Protein 4Q6U (pdb70)

Secondary structure (DSSP, 8-state):
-PPPP--TT-EEEE-SSSS-EEEEETTEEEEEEEHHHHTTT-TTHHHHHHHHHHHHHH-S-EEEEEGGGTEEEEEEEE------EEEEEEE-TT----PPPPP---EEETTTTEEE--HHHHHHTT--TTTS-SSSB-GGGTSPSS---TTHHHHH---S--SS-EEEEEEEEE-TTS-EEEEEEEEEEEEE--TTSSPEEEEE--EEPPP----HHHHHHHHT--TT-EEEEEETTTTEEEEESSPPPSSS-TT--TT--EEEEEEEE-SSSSEEEEEEEEEEEEEETTEEEEEEEEEPPPHHHHHHTT---/--SPEEEE-SSSS-EEEEETTEEEEEEEHHHHTTT-TTHHHHHHHHHHHHHH-S-EEEEEGGGTEEEEEEEE------EEEEEEEETTPPPPPPP-----EEETTTTEEE--HHHHHHTT--TTS---SSB-GGGTSPSS---TTHHHHH---S--TT-EEEEEEEEE-TTS-EEEEEEEEEEEEE--TTSPPEEEEE--EEPPP-----HHHHHHHHT--TT-EEEEE-TTT--EEEESSSPPSSS-TTGGGTSS-SS-GGGTTT---EEEEEEEE-SSSSEEEEEEEEEEEEEETTEEEEEEEEEPPPHHHHHHHT--

Solvent-accessible surface area: 30740 Å² total

Radius of gyration: 30.65 Å; Cα contacts (8 Å, |Δi|>4): 1422; chains: 2; bounding box: 93×42×86 Å

Sequence (633 aa):
HHHHHHTHDWLLVETLGDEPAVVARGRELKKLVPITTFLRRSPYLAAVRTAIAETLQTGQSSLTSSITPKHDRVIRTEPVIITDGRHGVQVVWSGPTDAEPPDRPIPGPLKWDLTRGVATDTPESLTNSGKKNPEVEITYGRAFAEDLPARELNPNETQVLAAVKAKPGKTLCSIIWDLTTDWQGTPIRIGFVARSALEPGPNGRDHLVARANWRAETKVDDLAQQRILIGLAQAGVHRALVDLKTWTLLKWLDQPCSFYDWRRSAADSASHVLRLPGHDVDWVPVHVTVNRIELEPDTFAGLVALRLPTDEELADAGLPKTHDWLLVETLGDEPAVVARGRELKKLVPITTFLRRSPYLAAVRTAIAETLQTGQSLTSITPKHDRVIRTEPVITDGRHGVQVWSGPTDAEPPDRPIPGPLKWDLTRGVATDTPESLTNSGKNPEVEITYGRAFAEDLPARELNPNETQVLAAVKAKPGKTLCSIWDLTDWQGTPIRIGFVARSALEPGPNGRDHLVARANWRAETKAVDDLAQRILIGLAQAGVHRALVDLKTWTLLKWLDQPCSFYDWRRSAADGPRLHPDDQHVIGSASHVLRLPGHDVDWVPVHVTVNRIELEPDTFAGLVALRLPTDEELADAGLP

Foldseek 3Di:
DFDDFACQLKFKWWPPDPATFTQDSNQRGDDRHGLCRVCPPPPCSVVVRVVQVVCQVVVAWDWDQDVVVQKIKTKHDDAVVGHTTIIIGMGGPPDDRDDHFQWWKKKAFLQQQWIATDVRLCVLQQEDSVPDDRTLFHQQVVDAAQDDFPCVLVVVLSQVADFFDKDWDKGWHAHPVGHIWIKIKMKGWHWDDDDPGGTIIMIMMITTHDDDDDDPPSVVVVVPDDPQKWKFKARPVQRGTNHTSHDDDQQADNRATPVRCPWAWDWGQHDVDGTDTWIWHWDWDDSDVVRIIIMIIIGHDDPVRCVVNVHDD/DLFKWKWWDPDPAIFTQDGRQDGDDRHGLCRVCVVPPCSVVQSVLQVVCQVPVDWDWAADVVVQKIKTWDDDAVVGHTTIIIGMDHNPDDGDDHFQWWKKKAFLQLQWIATDLRLCVLLQEDSVPDDRTRFHLQVSDDAQDDWPCVLVVVLSQDFDFDDKDWDKGWHAHPVGHIWIKIKIKGWDWAQDDPRDTIIMIMMITTHDDDDDDDPPSVVVVVPDDPQKWKFKARLVQRRTNHTNHDDDLQACNRNVNRDDDQFDPVCVVVSVKDWAWTWGQHDVDGTGTKIKIWDWDDSDVVRIIIIIMIGHDDPVRCVVNVHD

Structure (mmCIF, N/CA/C/O backbone):
data_4Q6U
#
_entry.id   4Q6U
#
_cell.length_a   131.620
_cell.length_b   73.020
_cell.length_c   82.470
_cell.angle_alpha   90.00
_cell.angle_beta   90.00
_cell.angle_gamma   90.00
#
_symmetry.space_group_name_H-M   'P 21 21 2'
#
loop_
_entity.id
_entity.type
_entity.pdbx_description
1 polymer 'Uncharacterized protein'
2 non-polymer 'PENTAETHYLENE GLYCOL'
3 water water
#
loop_
_atom_site.group_PDB
_atom_site.id
_atom_site.type_symbol
_atom_site.label_atom_id
_atom_site.label_alt_id
_atom_site.label_comp_id
_atom_site.label_asym_id
_atom_site.label_entity_id
_atom_site.label_seq_id
_atom_site.pdbx_PDB_ins_code
_atom_site.Cartn_x
_atom_site.Cartn_y
_atom_site.Cartn_z
_atom_site.occupancy
_atom_site.B_iso_or_equiv
_atom_site.auth_seq_id
_atom_site.auth_comp_id
_atom_site.auth_asym_id
_atom_site.auth_atom_id
_atom_site.pdbx_PDB_model_num
ATOM 1 N N . HIS A 1 3 ? 27.365 0.144 16.242 1.00 91.25 -5 HIS A N 1
ATOM 2 C CA . HIS A 1 3 ? 27.687 1.328 17.029 1.00 83.57 -5 HIS A CA 1
ATOM 3 C C . HIS A 1 3 ? 29.025 1.207 17.742 1.00 80.62 -5 HIS A C 1
ATOM 4 O O . HIS A 1 3 ? 29.079 0.963 18.949 1.00 90.75 -5 HIS A O 1
ATOM 6 N N . HIS A 1 4 ? 30.108 1.344 16.988 1.00 65.51 -4 HIS A N 1
ATOM 7 C CA . HIS A 1 4 ? 31.321 1.867 17.580 1.00 52.87 -4 HIS A CA 1
ATOM 8 C C . HIS A 1 4 ? 31.182 3.372 17.416 1.00 49.30 -4 HIS A C 1
ATOM 9 O O . HIS A 1 4 ? 31.046 3.872 16.298 1.00 47.18 -4 HIS A O 1
ATOM 11 N N . HIS A 1 5 ? 31.162 4.091 18.529 1.00 44.66 -3 HIS A N 1
ATOM 12 C CA . HIS A 1 5 ? 31.108 5.545 18.478 1.00 38.15 -3 HIS A CA 1
ATOM 13 C C . HIS A 1 5 ? 32.435 6.083 17.958 1.00 36.40 -3 HIS A C 1
ATOM 14 O O . HIS A 1 5 ? 33.412 5.345 17.896 1.00 35.37 -3 HIS A O 1
ATOM 21 N N . HIS A 1 6 ? 32.465 7.358 17.572 1.00 34.00 -2 HIS A N 1
ATOM 22 C CA . HIS A 1 6 ? 33.669 7.943 16.974 1.00 27.77 -2 HIS A CA 1
ATOM 23 C C . HIS A 1 6 ? 34.740 8.196 18.024 1.00 31.31 -2 HIS A C 1
ATOM 24 O O . HIS A 1 6 ? 34.461 8.742 19.096 1.00 31.33 -2 HIS A O 1
ATOM 31 N N . HIS A 1 7 ? 35.967 7.796 17.712 1.00 27.52 -1 HIS A N 1
ATOM 32 C CA . HIS A 1 7 ? 37.096 8.138 18.571 1.00 30.93 -1 HIS A CA 1
ATOM 33 C C . HIS A 1 7 ? 37.286 9.652 18.585 1.00 32.18 -1 HIS A C 1
ATOM 34 O O . HIS A 1 7 ? 36.943 10.338 17.625 1.00 28.22 -1 HIS A O 1
ATOM 41 N N . HIS A 1 8 ? 37.820 10.176 19.679 1.00 26.03 0 HIS A N 1
ATOM 42 C CA . HIS A 1 8 ? 38.088 11.603 19.788 1.00 27.33 0 HIS A CA 1
ATOM 43 C C . HIS A 1 8 ? 39.442 11.950 19.177 1.00 25.79 0 HIS A C 1
ATOM 44 O O . HIS A 1 8 ? 40.208 11.057 18.824 1.00 25.95 0 HIS A O 1
ATOM 64 N N . THR A 1 10 ? 41.767 13.041 20.706 1.00 27.29 2 THR A N 1
ATOM 65 C CA . THR A 1 10 ? 42.687 12.782 21.819 1.00 25.55 2 THR A CA 1
ATOM 66 C C . THR A 1 10 ? 42.993 11.290 21.938 1.00 25.05 2 THR A C 1
ATOM 67 O O . THR A 1 10 ? 43.675 10.859 22.873 1.00 26.47 2 THR A O 1
ATOM 71 N N . HIS A 1 11 ? 42.442 10.495 21.020 1.00 20.15 3 HIS A N 1
ATOM 72 C CA . HIS A 1 11 ? 42.417 9.043 21.202 1.00 23.06 3 HIS A CA 1
ATOM 73 C C . HIS A 1 11 ? 43.794 8.413 21.386 1.00 25.71 3 HIS A C 1
ATOM 74 O O . HIS A 1 11 ? 43.923 7.388 22.049 1.00 20.60 3 HIS A O 1
ATOM 81 N N . ASP A 1 12 ? 44.831 9.019 20.827 1.00 20.49 4 ASP A N 1
ATOM 82 C CA . ASP A 1 12 ? 46.144 8.408 20.940 1.00 25.30 4 ASP A CA 1
ATOM 83 C C . ASP A 1 12 ? 46.875 8.840 22.207 1.00 22.73 4 ASP A C 1
ATOM 84 O O . ASP A 1 12 ? 48.003 8.402 22.414 1.00 23.02 4 ASP A O 1
ATOM 89 N N . TRP A 1 13 ? 46.197 9.653 23.034 1.00 17.99 5 TRP A N 1
ATOM 90 C CA . TRP A 1 13 ? 46.761 10.397 24.179 1.00 21.58 5 TRP A CA 1
ATOM 91 C C . TRP A 1 13 ? 47.458 11.653 23.708 1.00 23.18 5 TRP A C 1
ATOM 92 O O . TRP A 1 13 ? 48.378 11.593 22.887 1.00 21.97 5 TRP A O 1
ATOM 103 N N . LEU A 1 14 ? 47.047 12.803 24.229 1.00 18.19 6 LEU A N 1
ATOM 104 C CA . LEU A 1 14 ? 47.773 14.027 23.934 1.00 14.56 6 LEU A CA 1
ATOM 105 C C . LEU A 1 14 ? 48.661 14.358 25.110 1.00 19.33 6 LEU A C 1
ATOM 106 O O . LEU A 1 14 ? 48.179 14.417 26.241 1.00 17.95 6 LEU A O 1
ATOM 111 N N . LEU A 1 15 ? 49.944 14.575 24.841 1.00 14.97 7 LEU A N 1
ATOM 112 C CA . LEU A 1 15 ? 50.843 15.109 25.872 1.00 16.71 7 LEU A CA 1
ATOM 113 C C . LEU A 1 15 ? 50.785 16.636 25.800 1.00 19.02 7 LEU A C 1
ATOM 114 O O . LEU A 1 15 ? 51.063 17.238 24.770 1.00 19.47 7 LEU A O 1
ATOM 119 N N . VAL A 1 16 ? 50.373 17.259 26.893 1.00 17.33 8 VAL A N 1
ATOM 120 C CA . VAL A 1 16 ? 50.175 18.690 26.902 1.00 16.37 8 VAL A CA 1
ATOM 121 C C . VAL A 1 16 ? 51.184 19.327 27.855 1.00 20.13 8 VAL A C 1
ATOM 122 O O . VAL A 1 16 ? 51.220 18.975 29.030 1.00 20.67 8 VAL A O 1
ATOM 126 N N . GLU A 1 17 ? 52.004 20.238 27.338 1.00 17.46 9 GLU A N 1
ATOM 127 C CA . GLU A 1 17 ? 53.007 20.949 28.146 1.00 16.62 9 GLU A CA 1
ATOM 128 C C . GLU A 1 17 ? 52.300 22.107 28.827 1.00 23.43 9 GLU A C 1
ATOM 129 O O . GLU A 1 17 ? 51.602 22.897 28.173 1.00 24.81 9 GLU A O 1
ATOM 135 N N . THR A 1 18 ? 52.443 22.205 30.146 1.00 19.78 10 THR A N 1
ATOM 136 C CA . THR A 1 18 ? 51.613 23.151 30.881 1.00 21.19 10 THR A CA 1
ATOM 137 C C . THR A 1 18 ? 52.376 24.289 31.540 1.00 26.78 10 THR A C 1
ATOM 138 O O . THR A 1 18 ? 51.867 24.937 32.442 1.00 26.96 10 THR A O 1
ATOM 142 N N . LEU A 1 19 ? 53.577 24.573 31.054 1.00 26.61 11 LEU A N 1
ATOM 143 C CA . LEU A 1 19 ? 54.418 25.601 31.669 1.00 23.64 11 LEU A CA 1
ATOM 144 C C . LEU A 1 19 ? 54.260 26.978 31.023 1.00 31.57 11 LEU A C 1
ATOM 145 O O . LEU A 1 19 ? 54.773 27.960 31.536 1.00 31.87 11 LEU A O 1
ATOM 150 N N . GLY A 1 20 ? 53.557 27.057 29.898 1.00 23.43 12 GLY A N 1
ATOM 151 C CA . GLY A 1 20 ? 53.304 28.348 29.283 1.00 21.83 12 GLY A CA 1
ATOM 152 C C . GLY A 1 20 ? 51.986 28.967 29.720 1.00 30.60 12 GLY A C 1
ATOM 153 O O . GLY A 1 20 ? 51.355 28.479 30.656 1.00 30.34 12 GLY A O 1
ATOM 154 N N . ASP A 1 21 ? 51.569 30.033 29.038 1.00 31.53 13 ASP A N 1
ATOM 155 C CA . ASP A 1 21 ? 50.295 30.704 29.326 1.00 34.90 13 ASP A CA 1
ATOM 156 C C . ASP A 1 21 ? 49.079 29.802 29.177 1.00 38.99 13 ASP A C 1
ATOM 157 O O . ASP A 1 21 ? 48.124 29.905 29.946 1.00 46.25 13 ASP A O 1
ATOM 162 N N . GLU A 1 22 ? 49.104 28.944 28.164 1.00 31.01 14 GLU A N 1
ATOM 163 C CA . GLU A 1 22 ? 47.997 28.028 27.898 1.00 33.10 14 GLU A CA 1
ATOM 164 C C . GLU A 1 22 ? 48.571 26.644 27.628 1.00 24.18 14 GLU A C 1
ATOM 165 O O . GLU A 1 22 ? 49.610 26.527 26.989 1.00 25.15 14 GLU A O 1
ATOM 171 N N . PRO A 1 23 ? 47.908 25.591 28.132 1.00 19.13 15 PRO A N 1
ATOM 172 C CA . PRO A 1 23 ? 48.332 24.223 27.841 1.00 18.72 15 PRO A CA 1
ATOM 173 C C . PRO A 1 23 ? 48.517 24.024 26.334 1.00 23.00 15 PRO A C 1
ATOM 174 O O . PRO A 1 23 ? 47.679 24.455 25.532 1.00 24.87 15 PRO A O 1
ATOM 178 N N . ALA A 1 24 ? 49.622 23.402 25.961 1.00 18.39 16 ALA A N 1
ATOM 179 C CA . ALA A 1 24 ? 49.956 23.297 24.551 1.00 24.71 16 ALA A CA 1
ATOM 180 C C . ALA A 1 24 ? 50.368 21.870 24.221 1.00 23.66 16 ALA A C 1
ATOM 181 O O . ALA A 1 24 ? 51.162 21.242 24.932 1.00 20.15 16 ALA A O 1
ATOM 183 N N . VAL A 1 25 ? 49.807 21.345 23.139 1.00 20.61 17 VAL A N 1
ATOM 184 C CA . VAL A 1 25 ? 50.054 19.967 22.765 1.00 15.32 17 VAL A CA 1
ATOM 185 C C . VAL A 1 25 ? 51.460 19.780 22.188 1.00 19.50 17 VAL A C 1
ATOM 186 O O . VAL A 1 25 ? 51.852 20.525 21.282 1.00 18.79 17 VAL A O 1
ATOM 190 N N . VAL A 1 26 ? 52.200 18.787 22.681 1.00 16.23 18 VAL A N 1
ATOM 191 C CA . VAL A 1 26 ? 53.539 18.492 22.128 1.00 18.17 18 VAL A CA 1
ATOM 192 C C . VAL A 1 26 ? 53.664 17.076 21.605 1.00 18.49 18 VAL A C 1
ATOM 193 O O . VAL A 1 26 ? 54.612 16.747 20.891 1.00 19.32 18 VAL A O 1
ATOM 197 N N . ALA A 1 27 ? 52.702 16.228 21.943 1.00 18.20 19 ALA A N 1
ATOM 198 C CA . ALA A 1 27 ? 52.670 14.893 21.354 1.00 19.17 19 ALA A CA 1
ATOM 199 C C . ALA A 1 27 ? 51.250 14.415 21.152 1.00 21.65 19 ALA A C 1
ATOM 200 O O . ALA A 1 27 ? 50.399 14.583 22.031 1.00 20.07 19 ALA A O 1
ATOM 202 N N . ARG A 1 28 ? 51.014 13.790 20.006 1.00 24.43 20 ARG A N 1
ATOM 203 C CA . ARG A 1 28 ? 49.807 12.991 19.789 1.00 18.39 20 ARG A CA 1
ATOM 204 C C . ARG A 1 28 ? 50.262 11.548 19.626 1.00 21.88 20 ARG A C 1
ATOM 205 O O . ARG A 1 28 ? 50.909 11.194 18.622 1.00 18.72 20 ARG A O 1
ATOM 213 N N . GLY A 1 29 ? 49.961 10.715 20.618 1.00 19.84 21 GLY A N 1
ATOM 214 C CA . GLY A 1 29 ? 50.649 9.442 20.723 1.00 21.93 21 GLY A CA 1
ATOM 215 C C . GLY A 1 29 ? 52.131 9.742 20.928 1.00 20.02 21 GLY A C 1
ATOM 216 O O . GLY A 1 29 ? 52.501 10.370 21.912 1.00 20.78 21 GLY A O 1
ATOM 217 N N . ARG A 1 30 ? 52.985 9.295 20.015 1.00 16.82 22 ARG A N 1
ATOM 218 C CA . ARG A 1 30 ? 54.421 9.605 20.101 1.00 16.26 22 ARG A CA 1
ATOM 219 C C . ARG A 1 30 ? 54.828 10.618 19.026 1.00 26.75 22 ARG A C 1
ATOM 220 O O . ARG A 1 3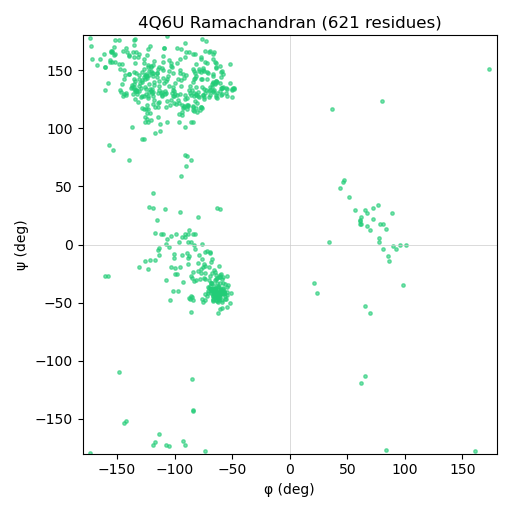0 ? 56.001 10.975 18.898 1.00 21.18 22 ARG A O 1
ATOM 228 N N . GLU A 1 31 ? 53.854 11.046 18.231 1.00 20.65 23 GLU A N 1
ATOM 229 C CA . GLU A 1 31 ? 54.097 12.007 17.162 1.00 19.79 23 GLU A CA 1
ATOM 230 C C . GLU A 1 31 ? 54.307 13.419 17.721 1.00 25.91 23 GLU A C 1
ATOM 231 O O . GLU A 1 31 ? 53.495 13.915 18.481 1.00 21.52 23 GLU A O 1
ATOM 237 N N . LEU A 1 32 ? 55.407 14.064 17.347 1.00 21.25 24 LEU A N 1
ATOM 238 C CA . LEU A 1 32 ? 55.719 15.400 17.856 1.00 22.21 24 LEU A CA 1
ATOM 239 C C . LEU A 1 32 ? 54.765 16.473 17.326 1.00 25.92 24 LEU A C 1
ATOM 240 O O . LEU A 1 32 ? 54.487 16.516 16.136 1.00 19.01 24 LEU A O 1
ATOM 245 N N . LYS A 1 33 ? 54.256 17.326 18.213 1.00 20.27 25 LYS A N 1
ATOM 246 C CA . LYS A 1 33 ? 53.524 18.531 17.814 1.00 21.92 25 LYS A CA 1
ATOM 247 C C . LYS A 1 33 ? 54.252 19.753 18.356 1.00 21.51 25 LYS A C 1
ATOM 248 O O . LYS A 1 33 ? 54.817 19.696 19.443 1.00 20.78 25 LYS A O 1
ATOM 254 N N . LYS A 1 34 ? 54.200 20.867 17.634 1.00 23.69 26 LYS A N 1
ATOM 255 C CA . LYS A 1 34 ? 55.027 22.019 17.976 1.00 24.80 26 LYS A CA 1
ATOM 256 C C . LYS A 1 34 ? 54.357 22.986 18.936 1.00 20.80 26 LYS A C 1
ATOM 257 O O . LYS A 1 34 ? 54.075 24.117 18.554 1.00 22.03 26 LYS A O 1
ATOM 263 N N . LEU A 1 35 ? 54.138 22.552 20.181 1.00 21.19 27 LEU A N 1
ATOM 264 C CA . LEU A 1 35 ? 53.487 23.385 21.201 1.00 22.18 27 LEU A CA 1
ATOM 265 C C . LEU A 1 35 ? 52.221 24.072 20.680 1.00 18.43 27 LEU A C 1
ATOM 266 O O . LEU A 1 35 ? 52.086 25.294 20.740 1.00 21.18 27 LEU A O 1
ATOM 271 N N . VAL A 1 36 ? 51.295 23.270 20.167 1.00 16.72 28 VAL A N 1
ATOM 272 C CA . VAL A 1 36 ? 50.047 23.815 19.625 1.00 22.34 28 VAL A CA 1
ATOM 273 C C . VAL A 1 36 ? 49.051 24.035 20.752 1.00 19.05 28 VAL A C 1
ATOM 274 O O . VAL A 1 36 ? 48.655 23.077 21.397 1.00 20.27 28 VAL A O 1
ATOM 278 N N . PRO A 1 37 ? 48.642 25.292 20.972 1.00 23.74 29 PRO A N 1
ATOM 279 C CA . PRO A 1 37 ? 47.675 25.620 22.019 1.00 28.54 29 PRO A CA 1
ATOM 280 C C . PRO A 1 37 ? 46.465 24.697 21.957 1.00 30.06 29 PRO A C 1
ATOM 281 O O . PRO A 1 37 ? 45.921 24.425 20.879 1.00 24.51 29 PRO A O 1
ATOM 285 N N . ILE A 1 38 ? 46.055 24.212 23.118 1.00 24.26 30 ILE A N 1
ATOM 286 C CA . ILE A 1 38 ? 45.001 23.222 23.181 1.00 26.28 30 ILE A CA 1
ATOM 287 C C . ILE A 1 38 ? 43.708 23.753 22.549 1.00 24.36 30 ILE A C 1
ATOM 288 O O . ILE A 1 38 ? 42.946 22.981 21.963 1.00 26.23 30 ILE A O 1
ATOM 293 N N . THR A 1 39 ? 43.490 25.066 22.594 1.00 27.33 31 THR A N 1
ATOM 294 C CA . THR A 1 39 ? 42.298 25.646 21.968 1.00 27.50 31 THR A CA 1
ATOM 295 C C . THR A 1 39 ? 42.404 25.698 20.444 1.00 28.96 31 THR A C 1
ATOM 296 O O . THR A 1 39 ? 41.390 25.825 19.752 1.00 29.27 31 THR A O 1
ATOM 300 N N . THR A 1 40 ? 43.621 25.606 19.927 1.00 24.55 32 THR A N 1
ATOM 301 C CA . THR A 1 40 ? 43.833 25.468 18.490 1.00 30.39 32 THR A CA 1
ATOM 302 C C . THR A 1 40 ? 43.764 23.990 18.107 1.00 31.45 32 THR A C 1
ATOM 303 O O . THR A 1 40 ? 43.067 23.611 17.175 1.00 25.21 32 THR A O 1
ATOM 307 N N . PHE A 1 41 ? 44.459 23.149 18.868 1.00 25.43 33 PHE A N 1
ATOM 308 C CA . PHE A 1 41 ? 44.542 21.740 18.523 1.00 25.52 33 PHE A CA 1
ATOM 309 C C . PHE A 1 41 ? 43.170 21.068 18.511 1.00 31.58 33 PHE A C 1
ATOM 310 O O . PHE A 1 41 ? 42.885 20.267 17.631 1.00 28.16 33 PHE A O 1
ATOM 318 N N . LEU A 1 42 ? 42.336 21.389 19.496 1.00 25.37 34 LEU A N 1
ATOM 319 C CA . LEU A 1 42 ? 41.023 20.776 19.605 1.00 29.80 34 LEU A CA 1
ATOM 320 C C . LEU A 1 42 ? 39.940 21.780 19.251 1.00 26.99 34 LEU A C 1
ATOM 321 O O . LEU A 1 42 ? 38.841 21.716 19.785 1.00 26.69 34 LEU A O 1
ATOM 326 N N . ARG A 1 43 ? 40.265 22.719 18.367 1.00 26.57 35 ARG A N 1
ATOM 327 C CA . ARG A 1 43 ? 39.271 23.661 17.881 1.00 31.53 35 ARG A CA 1
ATOM 328 C C . ARG A 1 43 ? 38.114 22.847 17.299 1.00 36.21 35 ARG A C 1
ATOM 329 O O . ARG A 1 43 ? 38.330 21.900 16.537 1.00 37.40 35 ARG A O 1
ATOM 337 N N . ARG A 1 44 ? 36.909 23.193 17.728 1.00 28.34 36 ARG A N 1
ATOM 338 C CA . ARG A 1 44 ? 35.653 22.599 17.251 1.00 38.00 36 ARG A CA 1
ATOM 339 C C . ARG A 1 44 ? 35.347 21.212 17.828 1.00 35.57 36 ARG A C 1
ATOM 340 O O . ARG A 1 44 ? 34.370 20.590 17.431 1.00 43.16 36 ARG A O 1
ATOM 348 N N . SER A 1 45 ? 36.151 20.732 18.773 1.00 26.09 37 SER A N 1
ATOM 349 C CA . SER A 1 45 ? 35.771 19.532 19.526 1.00 25.72 37 SER A CA 1
ATOM 350 C C . SER A 1 45 ? 34.689 19.896 20.548 1.00 25.09 37 SER A C 1
ATOM 351 O O . SER A 1 45 ? 34.875 20.829 21.328 1.00 35.00 37 SER A O 1
ATOM 354 N N . PRO A 1 46 ? 33.573 19.156 20.571 1.00 29.77 38 PRO A N 1
ATOM 355 C CA . PRO A 1 46 ? 32.560 19.426 21.600 1.00 33.53 38 PRO A CA 1
ATOM 356 C C . PRO A 1 46 ? 33.098 19.246 23.029 1.00 34.73 38 PRO A C 1
ATOM 357 O O . PRO A 1 46 ? 32.567 19.850 23.973 1.00 33.98 38 PRO A O 1
ATOM 361 N N . TYR A 1 47 ? 34.122 18.412 23.181 1.00 27.36 39 TYR A N 1
ATOM 362 C CA . TYR A 1 47 ? 34.689 18.107 24.510 1.00 26.67 39 TYR A CA 1
ATOM 363 C C . TYR A 1 47 ? 35.873 19.003 24.899 1.00 31.06 39 TYR A C 1
ATOM 364 O O . TYR A 1 47 ? 36.523 18.764 25.921 1.00 27.87 39 TYR A O 1
ATOM 373 N N . LEU A 1 48 ? 36.171 20.019 24.091 1.00 31.42 40 LEU A N 1
ATOM 374 C CA . LEU A 1 48 ? 37.301 20.909 24.386 1.00 30.25 40 LEU A CA 1
ATOM 375 C C . LEU A 1 48 ? 37.210 21.561 25.775 1.00 28.24 40 LEU A C 1
ATOM 376 O O . LEU A 1 48 ? 38.194 21.588 26.507 1.00 29.36 40 LEU A O 1
ATOM 381 N N . ALA A 1 49 ? 36.044 22.103 26.123 1.00 24.45 41 ALA A N 1
ATOM 382 C CA . ALA A 1 49 ? 35.883 22.732 27.436 1.00 27.69 41 ALA A CA 1
ATOM 383 C C . ALA A 1 49 ? 36.130 21.728 28.556 1.00 32.44 41 ALA A C 1
ATOM 384 O O . ALA A 1 49 ? 36.801 22.043 29.548 1.00 29.77 41 ALA A O 1
ATOM 386 N N . ALA A 1 50 ? 35.608 20.515 28.398 1.00 28.09 42 ALA A N 1
ATOM 387 C CA . ALA A 1 50 ? 35.764 19.496 29.441 1.00 27.30 42 ALA A CA 1
ATOM 388 C C . ALA A 1 50 ? 37.214 19.028 29.567 1.00 30.35 42 ALA A C 1
ATOM 389 O O . ALA A 1 50 ? 37.680 18.695 30.656 1.00 23.53 42 ALA A O 1
ATOM 391 N N . VAL A 1 51 ? 37.934 19.006 28.456 1.00 26.72 43 VAL A N 1
ATOM 392 C CA . VAL A 1 51 ? 39.343 18.617 28.497 1.00 25.03 43 VAL A CA 1
ATOM 393 C C . VAL A 1 51 ? 40.173 19.710 29.169 1.00 23.46 43 VAL A C 1
ATOM 394 O O . VAL A 1 51 ? 41.062 19.421 29.986 1.00 24.52 43 VAL A O 1
ATOM 398 N N . ARG A 1 52 ? 39.858 20.966 28.865 1.00 24.81 44 ARG A N 1
ATOM 399 C CA . ARG A 1 52 ? 40.558 22.088 29.487 1.00 23.96 44 ARG A CA 1
ATOM 400 C C . ARG A 1 52 ? 40.347 22.058 30.998 1.00 28.50 44 ARG A C 1
ATOM 401 O O . ARG A 1 52 ? 41.288 22.265 31.779 1.00 28.50 44 ARG A O 1
ATOM 409 N N . THR A 1 53 ? 39.116 21.776 31.401 1.00 26.39 45 THR A N 1
ATOM 410 C CA . THR A 1 53 ? 38.800 21.676 32.820 1.00 28.73 45 THR A CA 1
ATOM 411 C C . THR A 1 53 ? 39.570 20.532 33.474 1.00 26.91 45 THR A C 1
ATOM 412 O O . THR A 1 53 ? 40.150 20.703 34.557 1.00 29.66 45 THR A O 1
ATOM 416 N N . ALA A 1 54 ? 39.597 19.379 32.810 1.00 23.60 46 ALA A N 1
ATOM 417 C CA . ALA A 1 54 ? 40.334 18.209 33.308 1.00 27.56 46 ALA A CA 1
ATOM 418 C C . ALA A 1 54 ? 41.812 18.504 33.496 1.00 30.47 46 ALA A C 1
ATOM 419 O O . ALA A 1 54 ? 42.423 18.061 34.472 1.00 24.64 46 ALA A O 1
ATOM 421 N N . ILE A 1 55 ? 42.393 19.237 32.554 1.00 24.54 47 ILE A N 1
ATOM 422 C CA . ILE A 1 55 ? 43.801 19.611 32.661 1.00 22.22 47 ILE A CA 1
ATOM 423 C C . ILE A 1 55 ? 44.009 20.564 33.842 1.00 23.26 47 ILE A C 1
ATOM 424 O O . ILE A 1 55 ? 44.961 20.424 34.603 1.00 26.54 47 ILE A O 1
ATOM 429 N N . ALA A 1 56 ? 43.088 21.503 34.024 1.00 25.24 48 ALA A N 1
ATOM 430 C CA . ALA A 1 56 ? 43.223 22.465 35.106 1.00 30.40 48 ALA A CA 1
ATOM 431 C C . ALA A 1 56 ? 43.144 21.762 36.464 1.00 30.63 48 ALA A C 1
ATOM 432 O O . ALA A 1 56 ? 43.886 22.092 37.388 1.00 27.73 48 ALA A O 1
ATOM 434 N N . GLU A 1 57 ? 42.247 20.787 36.561 1.00 34.98 49 GLU A N 1
ATOM 435 C CA . GLU A 1 57 ? 42.021 20.042 37.795 1.00 33.56 49 GLU A CA 1
ATOM 436 C C . GLU A 1 57 ? 43.213 19.159 38.133 1.00 31.89 49 GLU A C 1
ATOM 437 O O . GLU A 1 57 ? 43.578 19.009 39.300 1.00 32.07 49 GLU A O 1
ATOM 443 N N . THR A 1 58 ? 43.813 18.568 37.110 1.00 25.31 50 THR A N 1
ATOM 444 C CA . THR A 1 58 ? 45.023 17.759 37.288 1.00 22.02 50 THR A CA 1
ATOM 445 C C . THR A 1 58 ? 46.183 18.615 37.761 1.00 30.36 50 THR A C 1
ATOM 446 O O . THR A 1 58 ? 46.966 18.200 38.621 1.00 28.83 50 THR A O 1
ATOM 450 N N . LEU A 1 59 ? 46.298 19.814 37.199 1.00 31.25 51 LEU A N 1
ATOM 451 C CA . LEU A 1 59 ? 47.394 20.704 37.565 1.00 28.49 51 LEU A CA 1
ATOM 452 C C . LEU A 1 59 ? 47.269 21.081 39.030 1.00 31.00 51 LEU A C 1
ATOM 453 O O . LEU A 1 59 ? 48.255 21.145 39.747 1.00 34.50 51 LEU A O 1
ATOM 458 N N . GLN A 1 60 ? 46.038 21.320 39.462 1.00 27.34 52 GLN A N 1
ATOM 459 C CA . GLN A 1 60 ? 45.792 21.802 40.811 1.00 33.07 52 GLN A CA 1
ATOM 460 C C . GLN A 1 60 ? 45.936 20.692 41.844 1.00 39.43 52 GLN A C 1
ATOM 461 O O . GLN A 1 60 ? 46.603 20.881 42.855 1.00 42.77 52 GLN A O 1
ATOM 467 N N . THR A 1 61 ? 45.331 19.533 41.596 1.00 34.99 53 THR A N 1
ATOM 468 C CA . THR A 1 61 ? 45.413 18.417 42.549 1.00 31.07 53 THR A CA 1
ATOM 469 C C . THR A 1 61 ? 46.718 17.646 42.456 1.00 35.22 53 THR A C 1
ATOM 470 O O . THR A 1 61 ? 47.110 16.973 43.412 1.00 39.31 53 THR A O 1
ATOM 474 N N . GLY A 1 62 ? 47.377 17.727 41.305 1.00 30.85 54 GLY A N 1
ATOM 475 C CA . GLY A 1 62 ? 48.571 16.941 41.060 1.00 31.31 54 GLY A CA 1
ATOM 476 C C . GLY A 1 62 ? 48.284 15.456 40.913 1.00 37.74 54 GLY A C 1
ATOM 477 O O . GLY A 1 62 ? 49.196 14.635 40.918 1.00 43.16 54 GLY A O 1
ATOM 478 N N . GLN A 1 63 ? 47.010 15.110 40.768 1.00 32.63 55 GLN A N 1
ATOM 479 C CA . GLN A 1 63 ? 46.596 13.717 40.750 1.00 41.43 55 GLN A CA 1
ATOM 480 C C . GLN A 1 63 ? 46.018 13.287 39.408 1.00 39.67 55 GLN A C 1
ATOM 481 O O . GLN A 1 63 ? 45.437 14.099 38.689 1.00 30.21 55 GLN A O 1
ATOM 487 N N . SER A 1 64 ? 46.186 12.000 39.107 1.00 36.05 56 SER A N 1
ATOM 488 C CA A SER A 1 64 ? 45.488 11.341 38.009 0.50 37.73 56 SER A CA 1
ATOM 489 C CA B SER A 1 64 ? 45.494 11.360 37.995 0.50 37.66 56 SER A CA 1
ATOM 490 C C . SER A 1 64 ? 43.991 11.532 38.154 1.00 39.62 56 SER A C 1
ATOM 491 O O . SER A 1 64 ? 43.469 11.478 39.262 1.00 39.31 56 SER A O 1
ATOM 496 N N . LEU A 1 65 ? 43.289 11.739 37.047 1.00 26.15 57 LEU A N 1
ATOM 497 C CA . LEU A 1 65 ? 41.848 11.929 37.141 1.00 32.31 57 LEU A CA 1
ATOM 498 C C . LEU A 1 65 ? 41.094 11.133 36.094 1.00 31.75 57 LEU A C 1
ATOM 499 O O . LEU A 1 65 ? 41.536 11.018 34.959 1.00 29.56 57 LEU A O 1
ATOM 504 N N . THR A 1 66 ? 39.939 10.606 36.482 1.00 28.44 58 THR A N 1
ATOM 505 C CA . THR A 1 66 ? 39.036 9.961 35.536 1.00 29.02 58 THR A CA 1
ATOM 506 C C . THR A 1 66 ? 37.646 10.556 35.679 1.00 38.85 58 THR A C 1
ATOM 507 O O . THR A 1 66 ? 37.042 10.480 36.744 1.00 32.43 58 THR A O 1
ATOM 511 N N . SER A 1 67 ? 37.149 11.177 34.619 1.00 29.91 59 SER A N 1
ATOM 512 C CA A SER A 1 67 ? 35.789 11.704 34.645 0.41 33.43 59 SER A CA 1
ATOM 513 C CA B SER A 1 67 ? 35.800 11.722 34.632 0.59 34.09 59 SER A CA 1
ATOM 514 C C . SER A 1 67 ? 34.921 10.951 33.652 1.00 39.33 59 SER A C 1
ATOM 515 O O . SER A 1 67 ? 35.264 10.824 32.470 1.00 33.55 59 SER A O 1
ATOM 520 N N . ILE A 1 68 ? 33.797 10.446 34.144 1.00 32.03 60 ILE A N 1
ATOM 521 C CA . ILE A 1 68 ? 32.851 9.698 33.329 1.00 37.75 60 ILE A CA 1
ATOM 522 C C . ILE A 1 68 ? 31.531 10.435 33.341 1.00 44.55 60 ILE A C 1
ATOM 523 O O . ILE A 1 68 ? 30.942 10.652 34.406 1.00 43.71 60 ILE A O 1
ATOM 528 N N . THR A 1 69 ? 31.073 10.822 32.158 1.00 41.13 61 THR A N 1
ATOM 529 C CA . THR A 1 69 ? 29.863 11.621 32.023 1.00 39.50 61 THR A CA 1
ATOM 530 C C . THR A 1 69 ? 28.907 10.982 31.018 1.00 44.32 61 THR A C 1
ATOM 531 O O . THR A 1 69 ? 28.982 11.254 29.815 1.00 42.06 61 THR A O 1
ATOM 535 N N . PRO A 1 70 ? 28.009 10.118 31.507 1.00 47.89 62 PRO A N 1
ATOM 536 C CA . PRO A 1 70 ? 27.080 9.400 30.628 1.00 39.00 62 PRO A CA 1
ATOM 537 C C . PRO A 1 70 ? 26.243 10.341 29.761 1.00 47.64 62 PRO A C 1
ATOM 538 O O . PRO A 1 70 ? 25.947 9.997 28.614 1.00 51.34 62 PRO A O 1
ATOM 542 N N . LYS A 1 71 ? 25.889 11.511 30.290 1.00 50.74 63 LYS A N 1
ATOM 543 C CA . LYS A 1 71 ? 24.998 12.437 29.585 1.00 50.71 63 LYS A CA 1
ATOM 544 C C . LYS A 1 71 ? 25.643 12.961 28.310 1.00 50.01 63 LYS A C 1
ATOM 545 O O . LYS A 1 71 ? 24.957 13.378 27.382 1.00 47.21 63 LYS A O 1
ATOM 547 N N . HIS A 1 72 ? 26.968 12.942 28.270 1.00 42.00 64 HIS A N 1
ATOM 548 C CA . HIS A 1 72 ? 27.689 13.350 27.072 1.00 47.17 64 HIS A CA 1
ATOM 549 C C . HIS A 1 72 ? 28.405 12.181 26.411 1.00 41.34 64 HIS A C 1
ATOM 550 O O . HIS A 1 72 ? 29.177 12.391 25.470 1.00 40.32 64 HIS A O 1
ATOM 557 N N . ASP A 1 73 ? 28.133 10.963 26.885 1.00 37.29 65 ASP A N 1
ATOM 558 C CA . ASP A 1 73 ? 28.822 9.761 26.404 1.00 45.40 65 ASP A CA 1
ATOM 559 C C . ASP A 1 73 ? 30.317 10.026 26.341 1.00 44.57 65 ASP A C 1
ATOM 560 O O . ASP A 1 73 ? 30.962 9.874 25.293 1.00 40.07 65 ASP A O 1
ATOM 565 N N . ARG A 1 74 ? 30.865 10.468 27.462 1.00 33.46 66 ARG A N 1
ATOM 566 C CA . ARG A 1 74 ? 32.239 10.919 27.456 1.00 29.72 66 ARG A CA 1
ATOM 567 C C . ARG A 1 74 ? 33.022 10.387 28.650 1.00 32.03 66 ARG A C 1
ATOM 568 O O . ARG A 1 74 ? 32.531 10.380 29.785 1.00 35.10 66 ARG A O 1
ATOM 576 N N . VAL A 1 75 ? 34.235 9.926 28.373 1.00 31.79 67 VAL A N 1
ATOM 577 C CA . VAL A 1 75 ? 35.179 9.565 29.418 1.00 24.51 67 VAL A CA 1
ATOM 578 C C . VAL A 1 75 ? 36.398 10.417 29.194 1.00 28.36 67 VAL A C 1
ATOM 579 O O . VAL A 1 75 ? 36.859 10.538 28.062 1.00 23.78 67 VAL A O 1
ATOM 583 N N . ILE A 1 76 ? 36.923 11.024 30.254 1.00 27.17 68 ILE A N 1
ATOM 584 C CA . ILE A 1 76 ? 38.184 11.739 30.147 1.00 21.26 68 ILE A CA 1
ATOM 585 C C . ILE A 1 76 ? 39.153 11.202 31.196 1.00 25.46 68 ILE A C 1
ATOM 586 O O . ILE A 1 76 ? 38.768 10.994 32.343 1.00 26.14 68 ILE A O 1
ATOM 591 N N . ARG A 1 77 ? 40.394 10.967 30.776 1.00 27.66 69 ARG A N 1
ATOM 592 C CA . ARG A 1 77 ? 41.437 10.461 31.650 1.00 26.35 69 ARG A CA 1
ATOM 593 C C . ARG A 1 77 ? 42.628 11.370 31.563 1.00 24.70 69 ARG A C 1
ATOM 594 O O . ARG A 1 77 ? 43.120 11.661 30.459 1.00 22.57 69 ARG A O 1
ATOM 602 N N . THR A 1 78 ? 43.115 11.820 32.715 1.00 22.22 70 THR A N 1
ATOM 603 C CA . THR A 1 78 ? 44.359 12.574 32.731 1.00 18.26 70 THR A CA 1
ATOM 604 C C . THR A 1 78 ? 45.426 11.896 33.588 1.00 23.71 70 THR A C 1
ATOM 605 O O . THR A 1 78 ? 45.115 11.210 34.568 1.00 21.80 70 THR A O 1
ATOM 609 N N . GLU A 1 79 ? 46.677 12.092 33.197 1.00 20.86 71 GLU A N 1
ATOM 610 C CA . GLU A 1 79 ? 47.831 11.663 33.997 1.00 22.59 71 GLU A CA 1
ATOM 611 C C . GLU A 1 79 ? 48.771 12.839 34.165 1.00 23.35 71 GLU A C 1
ATOM 612 O O . GLU A 1 79 ? 49.150 13.474 33.180 1.00 23.52 71 GLU A O 1
ATOM 618 N N . PRO A 1 80 ? 49.156 13.147 35.412 1.00 21.40 72 PRO A N 1
ATOM 619 C CA . PRO A 1 80 ? 50.097 14.252 35.575 1.00 17.80 72 PRO A CA 1
ATOM 620 C C . PRO A 1 80 ? 51.502 13.842 35.160 1.00 18.78 72 PRO A C 1
ATOM 621 O O . PRO A 1 80 ? 51.872 12.678 35.294 1.00 23.74 72 PRO A O 1
ATOM 625 N N . VAL A 1 81 ? 52.281 14.788 34.656 1.00 20.84 73 VAL A N 1
ATOM 626 C CA . VAL A 1 81 ? 53.710 14.542 34.464 1.00 19.24 73 VAL A CA 1
ATOM 627 C C . VAL A 1 81 ? 54.434 15.447 35.445 1.00 26.90 73 VAL A C 1
ATOM 628 O O . VAL A 1 81 ? 54.632 16.620 35.171 1.00 21.79 73 VAL A O 1
ATOM 632 N N . ILE A 1 82 ? 54.819 14.900 36.594 1.00 21.13 74 ILE A N 1
ATOM 633 C CA A ILE A 1 82 ? 55.315 15.754 37.657 0.49 19.98 74 ILE A CA 1
ATOM 634 C CA B ILE A 1 82 ? 55.307 15.701 37.716 0.51 21.29 74 ILE A CA 1
ATOM 635 C C . ILE A 1 82 ? 56.788 15.463 37.939 1.00 26.97 74 ILE A C 1
ATOM 636 O O . ILE A 1 82 ? 57.227 14.315 37.960 1.00 22.02 74 ILE A O 1
ATOM 653 N N . THR A 1 84 ? 60.377 15.557 40.056 1.00 27.65 76 THR A N 1
ATOM 654 C CA . THR A 1 84 ? 60.608 15.092 41.412 1.00 30.37 76 THR A CA 1
ATOM 655 C C . THR A 1 84 ? 60.638 16.240 42.435 1.00 31.44 76 THR A C 1
ATOM 656 O O . THR A 1 84 ? 60.603 15.980 43.619 1.00 30.95 76 THR A O 1
ATOM 660 N N . ASP A 1 85 ? 60.691 17.497 41.988 1.00 24.61 77 ASP A N 1
ATOM 661 C CA . ASP A 1 85 ? 60.565 18.643 42.912 1.00 25.91 77 ASP A CA 1
ATOM 662 C C . ASP A 1 85 ? 59.092 19.098 43.061 1.00 27.63 77 ASP A C 1
ATOM 663 O O . ASP A 1 85 ? 58.805 20.137 43.664 1.00 29.44 77 ASP A O 1
ATOM 668 N N . GLY A 1 86 ? 58.164 18.322 42.521 1.00 28.44 78 GLY A N 1
ATOM 669 C CA . GLY A 1 86 ? 56.753 18.615 42.730 1.00 28.58 78 GLY A CA 1
ATOM 670 C C . GLY A 1 86 ? 56.160 19.535 41.673 1.00 33.83 78 GLY A C 1
ATOM 671 O O . GLY A 1 86 ? 54.958 19.846 41.699 1.00 29.52 78 GLY A O 1
ATOM 672 N N . ARG A 1 87 ? 56.991 19.970 40.731 1.00 28.99 79 ARG A N 1
ATOM 673 C CA . ARG A 1 87 ? 56.518 20.841 39.662 1.00 27.35 79 ARG A CA 1
ATOM 674 C C . ARG A 1 87 ? 55.904 20.052 38.518 1.00 27.32 79 ARG A C 1
ATOM 675 O O . ARG A 1 87 ? 56.478 19.073 38.030 1.00 22.58 79 ARG A O 1
ATOM 691 N N . HIS A 1 89 ? 55.224 19.470 34.837 1.00 19.35 81 HIS A N 1
ATOM 692 C CA . HIS A 1 89 ? 55.773 19.841 33.536 1.00 12.85 81 HIS A CA 1
ATOM 693 C C . HIS A 1 89 ? 54.701 19.698 32.451 1.00 17.51 81 HIS A C 1
ATOM 694 O O . HIS A 1 89 ? 54.750 20.343 31.400 1.00 19.89 81 HIS A O 1
ATOM 701 N N . GLY A 1 90 ? 53.754 18.810 32.698 1.00 19.62 82 GLY A N 1
ATOM 702 C CA . GLY A 1 90 ? 52.708 18.571 31.713 1.00 23.61 82 GLY A CA 1
ATOM 703 C C . GLY A 1 90 ? 51.606 17.652 32.201 1.00 23.79 82 GLY A C 1
ATOM 704 O O . GLY A 1 90 ? 51.635 17.168 33.327 1.00 20.20 82 GLY A O 1
ATOM 705 N N . VAL A 1 91 ? 50.610 17.441 31.341 1.00 18.53 83 VAL A N 1
ATOM 706 C CA . VAL A 1 91 ? 49.501 16.550 31.630 1.00 18.45 83 VAL A CA 1
ATOM 707 C C . VAL A 1 91 ? 49.229 15.734 30.368 1.00 19.29 83 VAL A C 1
ATOM 708 O O . VAL A 1 91 ? 49.220 16.288 29.277 1.00 18.23 83 VAL A O 1
ATOM 712 N N . GLN A 1 92 ? 49.025 14.433 30.512 1.00 21.75 84 GLN A N 1
ATOM 713 C CA . GLN A 1 92 ? 48.656 13.602 29.376 1.00 22.60 84 GLN A CA 1
ATOM 714 C C . GLN A 1 92 ? 47.143 13.332 29.458 1.00 20.53 84 GLN A C 1
ATOM 715 O O . GLN A 1 92 ? 46.633 12.933 30.508 1.00 22.45 84 GLN A O 1
ATOM 721 N N . VAL A 1 93 ? 46.421 13.545 28.355 1.00 21.51 85 VAL A N 1
ATOM 722 C CA A VAL A 1 93 ? 44.973 13.406 28.403 0.62 17.36 85 VAL A CA 1
ATOM 723 C CA B VAL A 1 93 ? 44.962 13.445 28.359 0.38 20.07 85 VAL A CA 1
ATOM 724 C C . VAL A 1 93 ? 44.461 12.495 27.283 1.00 22.71 85 VAL A C 1
ATOM 725 O O . VAL A 1 93 ? 44.950 12.536 26.132 1.00 21.08 85 VAL A O 1
ATOM 732 N N . TRP A 1 94 ? 43.502 11.652 27.647 1.00 19.51 86 TRP A N 1
ATOM 733 C CA . TRP A 1 94 ? 42.764 10.820 26.702 1.00 21.19 86 TRP A CA 1
ATOM 734 C C . TRP A 1 94 ? 41.292 11.113 26.879 1.00 23.84 86 TRP A C 1
ATOM 735 O O . TRP A 1 94 ? 40.847 11.358 27.984 1.00 21.99 86 TRP A O 1
ATOM 746 N N . SER A 1 95 ? 40.515 11.093 25.804 1.00 23.52 87 SER A N 1
ATOM 747 C CA . SER A 1 95 ? 39.080 11.156 25.991 1.00 24.11 87 SER A CA 1
ATOM 748 C C . SER A 1 95 ? 38.433 10.314 24.909 1.00 25.92 87 SER A C 1
ATOM 749 O O . SER A 1 95 ? 39.027 10.078 23.864 1.00 21.78 87 SER A O 1
ATOM 752 N N . GLY A 1 96 ? 37.232 9.834 25.170 1.00 24.35 88 GLY A N 1
ATOM 753 C CA . GLY A 1 96 ? 36.548 9.027 24.180 1.00 25.61 88 GLY A CA 1
ATOM 754 C C . GLY A 1 96 ? 35.132 8.739 24.611 1.00 29.54 88 GLY A C 1
ATOM 755 O O . GLY A 1 96 ? 34.740 9.043 25.742 1.00 30.73 88 GLY A O 1
ATOM 756 N N . PRO A 1 97 ? 34.342 8.162 23.701 1.00 29.43 89 PRO A N 1
ATOM 757 C CA . PRO A 1 97 ? 33.023 7.683 24.100 1.00 28.87 89 PRO A CA 1
ATOM 758 C C . PRO A 1 97 ? 33.171 6.536 25.089 1.00 29.45 89 PRO A C 1
ATOM 759 O O . PRO A 1 97 ? 34.268 5.986 25.244 1.00 32.01 89 PRO A O 1
ATOM 763 N N . THR A 1 98 ? 32.083 6.187 25.763 1.00 29.03 90 THR A N 1
ATOM 764 C CA . THR A 1 98 ? 32.131 5.163 26.794 1.00 36.72 90 THR A CA 1
ATOM 765 C C . THR A 1 98 ? 32.495 3.794 26.219 1.00 41.15 90 THR A C 1
ATOM 766 O O . THR A 1 98 ? 33.072 2.963 26.920 1.00 46.47 90 THR A O 1
ATOM 770 N N . ASP A 1 99 ? 32.198 3.563 24.943 1.00 36.31 91 ASP A N 1
ATOM 771 C CA . ASP A 1 99 ? 32.494 2.260 24.345 1.00 33.90 91 ASP A CA 1
ATOM 772 C C . ASP A 1 99 ? 33.899 2.158 23.751 1.00 35.33 91 ASP A C 1
ATOM 773 O O . ASP A 1 99 ? 34.207 1.185 23.068 1.00 39.50 91 ASP A O 1
ATOM 778 N N . ALA A 1 100 ? 34.746 3.154 24.003 1.00 34.90 92 ALA A N 1
ATOM 779 C CA . ALA A 1 100 ? 36.111 3.145 23.481 1.00 37.20 92 ALA A CA 1
ATOM 780 C C . ALA A 1 100 ? 37.089 2.762 24.587 1.00 37.22 92 ALA A C 1
ATOM 781 O O . ALA A 1 100 ? 36.806 2.967 25.759 1.00 38.29 92 ALA A O 1
ATOM 783 N N . GLU A 1 101 ? 38.226 2.191 24.211 1.00 39.13 93 GLU A N 1
ATOM 784 C CA . GLU A 1 101 ? 39.273 1.874 25.179 1.00 42.49 93 GLU A CA 1
ATOM 785 C C . GLU A 1 101 ? 40.521 2.654 24.819 1.00 36.84 93 GLU A C 1
ATOM 786 O O . GLU A 1 101 ? 40.922 2.677 23.655 1.00 37.75 93 GLU A O 1
ATOM 788 N N . PRO A 1 102 ? 41.124 3.323 25.806 1.00 37.79 94 PRO A N 1
ATOM 789 C CA . PRO A 1 102 ? 42.390 4.003 25.527 1.00 35.25 94 PRO A CA 1
ATOM 790 C C . PRO A 1 102 ? 43.491 3.015 25.148 1.00 32.84 94 PRO A C 1
ATOM 791 O O . PRO A 1 102 ? 43.580 1.933 25.716 1.00 31.52 94 PRO A O 1
ATOM 795 N N . PRO A 1 103 ? 44.321 3.384 24.171 1.00 32.53 95 PRO A N 1
ATOM 796 C CA . PRO A 1 103 ? 45.493 2.578 23.832 1.00 31.41 95 PRO A CA 1
ATOM 797 C C . PRO A 1 103 ? 46.560 2.717 24.908 1.00 31.08 95 PRO A C 1
ATOM 798 O O . PRO A 1 103 ? 46.382 3.509 25.841 1.00 29.79 95 PRO A O 1
ATOM 802 N N . ASP A 1 104 ? 47.648 1.957 24.780 1.00 33.90 96 ASP A N 1
ATOM 803 C CA . ASP A 1 104 ? 48.810 2.102 25.655 1.00 37.39 96 ASP A CA 1
ATOM 804 C C . ASP A 1 104 ? 49.232 3.564 25.753 1.00 30.63 96 ASP A C 1
ATOM 805 O O . ASP A 1 104 ? 49.283 4.267 24.748 1.00 32.57 96 ASP A O 1
ATOM 810 N N . ARG A 1 105 ? 49.511 4.027 26.965 1.00 26.26 97 ARG A N 1
ATOM 811 C CA . ARG A 1 105 ? 49.899 5.415 27.157 1.00 26.04 97 ARG A CA 1
ATOM 812 C C . ARG A 1 105 ? 51.403 5.575 27.022 1.00 23.18 97 ARG A C 1
ATOM 813 O O . ARG A 1 105 ? 52.144 4.972 27.784 1.00 22.28 97 ARG A O 1
ATOM 821 N N . PRO A 1 106 ? 51.856 6.393 26.065 1.00 17.93 98 PRO A N 1
ATOM 822 C CA . PRO A 1 106 ? 53.309 6.628 25.990 1.00 25.94 98 PRO A CA 1
ATOM 823 C C . PRO A 1 106 ? 53.820 7.335 27.261 1.00 26.51 98 PRO A C 1
ATOM 824 O O . PRO A 1 106 ? 53.274 8.369 27.636 1.00 29.87 98 PRO A O 1
ATOM 828 N N . ILE A 1 107 ? 54.841 6.786 27.907 1.00 17.70 99 ILE A N 1
ATOM 829 C CA . ILE A 1 107 ? 55.313 7.322 29.188 1.00 14.43 99 ILE A CA 1
ATOM 830 C C . ILE A 1 107 ? 56.288 8.490 28.999 1.00 22.65 99 ILE A C 1
ATOM 831 O O . ILE A 1 107 ? 57.375 8.320 28.446 1.00 26.35 99 ILE A O 1
ATOM 836 N N . PRO A 1 108 ? 55.905 9.685 29.457 1.00 20.87 100 PRO A N 1
ATOM 837 C CA . PRO A 1 108 ? 56.760 10.866 29.308 1.00 15.03 100 PRO A CA 1
ATOM 838 C C . PRO A 1 108 ? 57.808 10.930 30.408 1.00 20.09 100 PRO A C 1
ATOM 839 O O . PRO A 1 108 ? 57.508 10.437 31.508 1.00 18.37 100 PRO A O 1
ATOM 843 N N . GLY A 1 109 ? 58.984 11.505 30.130 1.00 14.99 101 GLY A N 1
ATOM 844 C CA . GLY A 1 109 ? 60.060 11.585 31.126 1.00 16.95 101 GLY A CA 1
ATOM 845 C C . GLY A 1 109 ? 60.441 13.030 31.399 1.00 15.42 101 GLY A C 1
ATOM 846 O O . GLY A 1 109 ? 61.039 13.712 30.550 1.00 18.56 101 GLY A O 1
ATOM 847 N N . PRO A 1 110 ? 60.051 13.537 32.572 1.00 16.41 102 PRO A N 1
ATOM 848 C CA . PRO A 1 110 ? 60.373 14.926 32.888 1.00 15.50 102 PRO A CA 1
ATOM 849 C C . PRO A 1 110 ? 61.843 15.037 33.293 1.00 21.93 102 PRO A C 1
ATOM 850 O O . PRO A 1 110 ? 62.399 14.083 33.843 1.00 16.65 102 PRO A O 1
ATOM 854 N N . LEU A 1 111 ? 62.458 16.171 32.990 1.00 21.62 103 LEU A N 1
ATOM 855 C CA . LEU A 1 111 ? 63.810 16.443 33.449 1.00 20.49 103 LEU A CA 1
ATOM 856 C C . LEU A 1 111 ? 63.976 17.946 33.497 1.00 21.44 103 LEU A C 1
ATOM 857 O O . LEU A 1 111 ? 63.137 18.691 32.987 1.00 18.73 103 LEU A O 1
ATOM 862 N N . LYS A 1 112 ? 65.034 18.414 34.139 1.00 17.35 104 LYS A N 1
ATOM 863 C CA . LYS A 1 112 ? 65.317 19.829 34.145 1.00 19.56 104 LYS A CA 1
ATOM 864 C C . LYS A 1 112 ? 66.832 20.090 34.106 1.00 21.81 104 LYS A C 1
ATOM 865 O O . LYS A 1 112 ? 67.653 19.279 34.582 1.00 18.50 104 LYS A O 1
ATOM 871 N N . TRP A 1 113 ? 67.189 21.219 33.516 1.00 18.37 105 TRP A N 1
ATOM 872 C CA . TRP A 1 113 ? 68.572 21.712 33.530 1.00 19.83 105 TRP A CA 1
ATOM 873 C C . TRP A 1 113 ? 68.604 23.019 34.260 1.00 21.68 105 TRP A C 1
ATOM 874 O O . TRP A 1 113 ? 67.952 23.976 33.832 1.00 23.22 105 TRP A O 1
ATOM 885 N N . ASP A 1 114 ? 69.341 23.081 35.363 1.00 18.32 106 ASP A N 1
ATOM 886 C CA . ASP A 1 114 ? 69.548 24.347 36.027 1.00 20.92 106 ASP A CA 1
ATOM 887 C C . ASP A 1 114 ? 70.738 24.992 35.324 1.00 22.21 106 ASP A C 1
ATOM 888 O O . ASP A 1 114 ? 71.885 24.599 35.542 1.00 21.22 106 ASP A O 1
ATOM 893 N N . LEU A 1 115 ? 70.457 25.992 34.496 1.00 23.38 107 LEU A N 1
ATOM 894 C CA . LEU A 1 115 ? 71.488 26.613 33.670 1.00 24.75 107 LEU A CA 1
ATOM 895 C C . LEU A 1 115 ? 72.414 27.489 34.499 1.00 29.10 107 LEU A C 1
ATOM 896 O O . LEU A 1 115 ? 73.583 27.668 34.160 1.00 28.55 107 LEU A O 1
ATOM 901 N N . THR A 1 116 ? 71.887 28.045 35.580 1.00 27.47 108 THR A N 1
ATOM 902 C CA . THR A 1 116 ? 72.718 28.821 36.489 1.00 28.49 108 THR A CA 1
ATOM 903 C C . THR A 1 116 ? 73.783 27.935 37.149 1.00 32.80 108 THR A C 1
ATOM 904 O O . THR A 1 116 ? 74.938 28.329 37.242 1.00 34.17 108 THR A O 1
ATOM 908 N N . ARG A 1 117 ? 73.393 26.737 37.583 1.00 28.52 109 ARG A N 1
ATOM 909 C CA . ARG A 1 117 ? 74.319 25.810 38.235 1.00 30.13 109 ARG A CA 1
ATOM 910 C C . ARG A 1 117 ? 75.118 24.966 37.246 1.00 29.02 109 ARG A C 1
ATOM 911 O O . ARG A 1 117 ? 76.169 24.442 37.595 1.00 26.78 109 ARG A O 1
ATOM 919 N N . GLY A 1 118 ? 74.598 24.787 36.036 1.00 25.71 110 GLY A N 1
ATOM 920 C CA . GLY A 1 118 ? 75.212 23.869 35.089 1.00 21.72 110 GLY A CA 1
ATOM 921 C C . GLY A 1 118 ? 74.972 22.427 35.506 1.00 25.36 110 GLY A C 1
ATOM 922 O O . GLY A 1 118 ? 75.782 21.529 35.256 1.00 23.91 110 GLY A O 1
ATOM 923 N N . VAL A 1 119 ? 73.837 22.186 36.142 1.00 22.85 111 VAL A N 1
ATOM 924 C CA . VAL A 1 119 ? 73.543 20.858 36.641 1.00 22.10 111 VAL A CA 1
ATOM 925 C C . VAL A 1 119 ? 72.145 20.395 36.225 1.00 20.23 111 VAL A C 1
ATOM 926 O O . VAL A 1 119 ? 71.185 21.148 36.298 1.00 18.88 111 VAL A O 1
ATOM 930 N N . ALA A 1 120 ? 72.051 19.145 35.791 1.00 18.41 112 ALA A N 1
ATOM 931 C CA . ALA A 1 120 ? 70.802 18.561 35.333 1.00 22.37 112 ALA A CA 1
ATOM 932 C C . ALA A 1 120 ? 70.257 17.602 36.378 1.00 25.68 112 ALA A C 1
ATOM 933 O O . ALA A 1 120 ? 71.014 16.971 37.125 1.00 23.95 112 ALA A O 1
ATOM 935 N N . THR A 1 121 ? 68.935 17.510 36.422 1.00 20.43 113 THR A N 1
ATOM 936 C CA . THR A 1 121 ? 68.244 16.508 37.208 1.00 17.80 113 THR A CA 1
ATOM 937 C C . THR A 1 121 ? 67.337 15.730 36.253 1.00 21.10 113 THR A C 1
ATOM 938 O O . THR A 1 121 ? 66.474 16.316 35.612 1.00 18.17 113 THR A O 1
ATOM 942 N N . ASP A 1 122 ? 67.550 14.424 36.149 1.00 17.31 114 ASP A N 1
ATOM 943 C CA . ASP A 1 122 ? 66.700 13.570 35.325 1.00 18.30 114 ASP A CA 1
ATOM 944 C C . ASP A 1 122 ? 65.782 12.717 36.190 1.00 20.99 114 ASP A C 1
ATOM 945 O O . ASP A 1 122 ? 65.823 12.801 37.425 1.00 19.83 114 ASP A O 1
ATOM 950 N N . THR A 1 123 ? 64.955 11.903 35.544 1.00 18.64 115 THR A N 1
ATOM 951 C CA . THR A 1 123 ? 64.099 10.934 36.233 1.00 18.98 115 THR A CA 1
ATOM 952 C C . THR A 1 123 ? 64.415 9.575 35.640 1.00 20.56 115 THR A C 1
ATOM 953 O O . THR A 1 123 ? 64.999 9.522 34.577 1.00 17.91 115 THR A O 1
ATOM 957 N N . PRO A 1 124 ? 64.026 8.480 36.309 1.00 24.47 116 PRO A N 1
ATOM 958 C CA . PRO A 1 124 ? 64.213 7.172 35.669 1.00 22.51 116 PRO A CA 1
ATOM 959 C C . PRO A 1 124 ? 63.473 7.117 34.336 1.00 20.93 116 PRO A C 1
ATOM 960 O O . PRO A 1 124 ? 63.936 6.484 33.378 1.00 18.39 116 PRO A O 1
ATOM 964 N N . GLU A 1 125 ? 62.341 7.808 34.268 1.00 15.92 117 GLU A N 1
ATOM 965 C CA . GLU A 1 125 ? 61.579 7.881 33.029 1.00 19.87 117 GLU A CA 1
ATOM 966 C C . GLU A 1 125 ? 62.356 8.578 31.897 1.00 20.57 117 GLU A C 1
ATOM 967 O O . GLU A 1 125 ? 62.406 8.073 30.776 1.00 18.88 117 GLU A O 1
ATOM 973 N N . SER A 1 126 ? 62.938 9.740 32.170 1.00 17.52 118 SER A N 1
ATOM 974 C CA . SER A 1 126 ? 63.653 10.451 31.091 1.00 18.74 118 SER A CA 1
ATOM 975 C C . SER A 1 126 ? 64.902 9.667 30.694 1.00 21.41 118 SER A C 1
ATOM 976 O O . SER A 1 126 ? 65.257 9.627 29.510 1.00 17.02 118 SER A O 1
ATOM 979 N N . LEU A 1 127 ? 65.587 9.070 31.676 1.00 15.19 119 LEU A N 1
ATOM 980 C CA . LEU A 1 127 ? 66.772 8.253 31.385 1.00 19.31 119 LEU A CA 1
ATOM 981 C C . LEU A 1 127 ? 66.430 7.040 30.522 1.00 18.52 119 LEU A C 1
ATOM 982 O O . LEU A 1 127 ? 67.100 6.756 29.529 1.00 17.59 119 LEU A O 1
ATOM 987 N N . THR A 1 128 ? 65.370 6.332 30.901 1.00 16.56 120 THR A N 1
ATOM 988 C CA . THR A 1 128 ? 64.926 5.160 30.164 1.00 19.79 120 THR A CA 1
ATOM 989 C C . THR A 1 128 ? 64.525 5.525 28.727 1.00 19.20 120 THR A C 1
ATOM 990 O O . THR A 1 128 ? 64.894 4.830 27.769 1.00 20.11 120 THR A O 1
ATOM 994 N N . ASN A 1 129 ? 63.785 6.609 28.580 1.00 17.15 121 ASN A N 1
ATOM 995 C CA . ASN A 1 129 ? 63.366 7.036 27.250 1.00 19.79 121 ASN A CA 1
ATOM 996 C C . ASN A 1 129 ? 64.558 7.335 26.346 1.00 21.34 121 ASN A C 1
ATOM 997 O O . ASN A 1 129 ? 64.545 6.970 25.177 1.00 18.31 121 ASN A O 1
ATOM 1002 N N . SER A 1 130 ? 65.585 7.980 26.902 1.00 16.32 122 SER A N 1
ATOM 1003 C CA . SER A 1 130 ? 66.766 8.342 26.122 1.00 16.49 122 SER A CA 1
ATOM 1004 C C . SER A 1 130 ? 67.813 7.222 26.092 1.00 21.39 122 SER A C 1
ATOM 1005 O O . SER A 1 130 ? 68.941 7.415 25.628 1.00 23.78 122 SER A O 1
ATOM 1008 N N . GLY A 1 131 ? 67.422 6.030 26.522 1.00 19.88 123 GLY A N 1
ATOM 1009 C CA . GLY A 1 131 ? 68.263 4.851 26.352 1.00 18.79 123 GLY A CA 1
ATOM 1010 C C . GLY A 1 131 ? 69.422 4.690 27.339 1.00 22.56 123 GLY A C 1
ATOM 1011 O O . GLY A 1 131 ? 70.357 3.943 27.073 1.00 21.70 123 GLY A O 1
ATOM 1012 N N . LYS A 1 132 ? 69.374 5.401 28.462 1.00 22.07 124 LYS A N 1
ATOM 1013 C CA A LYS A 1 132 ? 70.392 5.253 29.500 0.53 21.79 124 LYS A CA 1
ATOM 1014 C CA B LYS A 1 132 ? 70.387 5.260 29.507 0.47 21.81 124 LYS A CA 1
ATOM 1015 C C . LYS A 1 132 ? 69.972 4.154 30.470 1.00 28.64 124 LYS A C 1
ATOM 1016 O O . LYS A 1 132 ? 68.804 3.807 30.543 1.00 32.49 124 LYS A O 1
ATOM 1027 N N . ASN A 1 133 ? 70.926 3.614 31.215 1.00 34.45 125 ASN A N 1
ATOM 1028 C CA . ASN A 1 133 ? 70.617 2.544 32.158 1.00 42.19 125 ASN A CA 1
ATOM 1029 C C . ASN A 1 133 ? 70.390 3.058 33.578 1.00 41.81 125 ASN A C 1
ATOM 1030 O O . ASN A 1 133 ? 71.351 3.410 34.265 1.00 40.01 125 ASN A O 1
ATOM 1035 N N . PRO A 1 134 ? 69.117 3.098 34.015 1.00 49.89 126 PRO A N 1
ATOM 1036 C CA . PRO A 1 134 ? 68.711 3.775 35.256 1.00 59.45 126 PRO A CA 1
ATOM 1037 C C . PRO A 1 134 ? 69.204 3.095 36.536 1.00 61.78 126 PRO A C 1
ATOM 1038 O O . PRO A 1 134 ? 69.031 3.658 37.616 1.00 60.46 126 PRO A O 1
ATOM 1042 N N . GLU A 1 135 ? 69.817 1.922 36.416 1.00 62.27 127 GLU A N 1
ATOM 1043 C CA . GLU A 1 135 ? 70.378 1.237 37.575 1.00 68.43 127 GLU A CA 1
ATOM 1044 C C . GLU A 1 135 ? 71.822 1.673 37.821 1.00 69.79 127 GLU A C 1
ATOM 1045 O O . GLU A 1 135 ? 72.399 1.382 38.867 1.00 73.79 127 GLU A O 1
ATOM 1047 N N . VAL A 1 136 ? 72.392 2.383 36.854 1.00 65.10 128 VAL A N 1
ATOM 1048 C CA . VAL A 1 136 ? 73.793 2.797 36.906 1.00 54.24 128 VAL A CA 1
ATOM 1049 C C . VAL A 1 136 ? 73.900 4.321 36.781 1.00 51.08 128 VAL A C 1
ATOM 1050 O O . VAL A 1 136 ? 74.899 4.941 37.172 1.00 32.98 128 VAL A O 1
ATOM 1054 N N . GLU A 1 137 ? 72.853 4.931 36.237 1.00 40.15 129 GLU A N 1
ATOM 1055 C CA . GLU A 1 137 ? 72.810 6.380 36.147 1.00 30.69 129 GLU A CA 1
ATOM 1056 C C . GLU A 1 137 ? 72.357 6.943 37.469 1.00 31.02 129 GLU A C 1
ATOM 1057 O O . GLU A 1 137 ? 71.528 6.353 38.152 1.00 33.97 129 GLU A O 1
ATOM 1063 N N . ILE A 1 138 ? 72.902 8.093 37.829 1.00 31.74 130 ILE A N 1
ATOM 1064 C CA . ILE A 1 138 ? 72.418 8.816 38.994 1.00 34.12 130 ILE A CA 1
ATOM 1065 C C . ILE A 1 138 ? 71.522 9.970 38.495 1.00 26.62 130 ILE A C 1
ATOM 1066 O O . ILE A 1 138 ? 71.878 10.661 37.551 1.00 24.09 130 ILE A O 1
ATOM 1071 N N . THR A 1 139 ? 70.336 10.140 39.089 1.00 22.11 131 THR A N 1
ATOM 1072 C CA . THR A 1 139 ? 69.357 11.101 38.561 1.00 21.88 131 THR A CA 1
ATOM 1073 C C . THR A 1 139 ? 69.710 12.564 38.849 1.00 24.01 131 THR A C 1
ATOM 1074 O O . THR A 1 139 ? 69.329 13.451 38.091 1.00 21.86 131 THR A O 1
ATOM 1078 N N . TYR A 1 140 ? 70.426 12.800 39.951 1.00 24.33 132 TYR A N 1
ATOM 1079 C CA . TYR A 1 140 ? 70.758 14.148 40.430 1.00 22.04 132 TYR A CA 1
ATOM 1080 C C . TYR A 1 140 ? 72.208 14.515 40.154 1.00 22.53 132 TYR A C 1
ATOM 1081 O O . TYR A 1 140 ? 73.054 13.634 39.959 1.00 25.22 132 TYR A O 1
ATOM 1090 N N . GLY A 1 141 ? 72.488 15.817 40.144 1.00 21.32 133 GLY A N 1
ATOM 1091 C CA . GLY A 1 141 ? 73.850 16.323 40.059 1.00 27.23 133 GLY A CA 1
ATOM 1092 C C . GLY A 1 141 ? 74.547 16.036 38.736 1.00 31.50 133 GLY A C 1
ATOM 1093 O O . GLY A 1 141 ? 75.777 15.953 38.672 1.00 26.87 133 GLY A O 1
ATOM 1094 N N . ARG A 1 142 ? 73.766 15.906 37.669 1.00 22.04 134 ARG A N 1
ATOM 1095 C CA . ARG A 1 142 ? 74.310 15.473 36.380 1.00 20.79 134 ARG A CA 1
ATOM 1096 C C . ARG A 1 142 ? 74.937 16.620 35.598 1.00 25.70 134 ARG A C 1
ATOM 1097 O O . ARG A 1 142 ? 74.438 17.748 35.617 1.00 22.92 134 ARG A O 1
ATOM 1105 N N . ALA A 1 143 ? 76.032 16.329 34.898 1.00 23.26 135 ALA A N 1
ATOM 1106 C CA . ALA A 1 143 ? 76.582 17.293 33.965 1.00 21.66 135 ALA A CA 1
ATOM 1107 C C . ALA A 1 143 ? 75.750 17.241 32.695 1.00 21.85 135 ALA A C 1
ATOM 1108 O O . ALA A 1 143 ? 75.197 16.186 32.354 1.00 19.74 135 ALA A O 1
ATOM 1110 N N . PHE A 1 144 ? 75.663 18.361 31.979 1.00 18.14 136 PHE A N 1
ATOM 1111 C CA . PHE A 1 144 ? 74.834 18.381 30.780 1.00 22.25 136 PHE A CA 1
ATOM 1112 C C . PHE A 1 144 ? 75.359 17.375 29.765 1.00 19.77 136 PHE A C 1
ATOM 1113 O O . PHE A 1 144 ? 74.582 16.815 29.005 1.00 17.81 136 PHE A O 1
ATOM 1121 N N . ALA A 1 145 ? 76.664 17.099 29.797 1.00 18.82 137 ALA A N 1
ATOM 1122 C CA . ALA A 1 145 ? 77.267 16.119 28.880 1.00 19.09 137 ALA A CA 1
ATOM 1123 C C . ALA A 1 145 ? 76.813 14.682 29.177 1.00 28.27 137 ALA A C 1
ATOM 1124 O O . ALA A 1 145 ? 77.002 13.783 28.350 1.00 22.03 137 ALA A O 1
ATOM 1126 N N . GLU A 1 146 ? 76.224 14.446 30.351 1.00 16.36 138 GLU A N 1
ATOM 1127 C CA . GLU A 1 146 ? 75.629 13.137 30.620 1.00 16.31 138 GLU A CA 1
ATOM 1128 C C . GLU A 1 146 ? 74.239 13.004 29.976 1.00 22.93 138 GLU A C 1
ATOM 1129 O O . GLU A 1 146 ? 73.685 11.910 29.854 1.00 23.53 138 GLU A O 1
ATOM 1135 N N . ASP A 1 147 ? 73.661 14.128 29.586 1.00 16.26 139 ASP A N 1
ATOM 1136 C CA . ASP A 1 147 ? 72.320 14.110 29.040 1.00 18.09 139 ASP A CA 1
ATOM 1137 C C . ASP A 1 147 ? 72.328 14.212 27.514 1.00 27.44 139 ASP A C 1
ATOM 1138 O O . ASP A 1 147 ? 71.546 13.548 26.841 1.00 27.40 139 ASP A O 1
ATOM 1143 N N . LEU A 1 148 ? 73.202 15.049 26.977 1.00 22.47 140 LEU A N 1
ATOM 1144 C CA . LEU A 1 148 ? 73.374 15.098 25.523 1.00 20.60 140 LEU A CA 1
ATOM 1145 C C . LEU A 1 148 ? 74.083 13.837 25.055 1.00 23.39 140 LEU A C 1
ATOM 1146 O O . LEU A 1 148 ? 74.971 13.344 25.740 1.00 23.57 140 LEU A O 1
ATOM 1151 N N . PRO A 1 149 ? 73.690 13.300 23.885 1.00 19.42 141 PRO A N 1
ATOM 1152 C CA . PRO A 1 149 ? 74.371 12.126 23.352 1.00 21.32 141 PRO A CA 1
ATOM 1153 C C . PRO A 1 149 ? 75.857 12.404 23.133 1.00 23.30 141 PRO A C 1
ATOM 1154 O O . PRO A 1 149 ? 76.233 13.555 22.888 1.00 23.53 141 PRO A O 1
ATOM 1158 N N . ALA A 1 150 ? 76.674 11.367 23.271 1.00 23.06 142 ALA A N 1
ATOM 1159 C CA . ALA A 1 150 ? 78.081 11.422 22.900 1.00 27.73 142 ALA A CA 1
ATOM 1160 C C . ALA A 1 150 ? 78.203 11.210 21.398 1.00 23.75 142 ALA A C 1
ATOM 1161 O O . ALA A 1 150 ? 77.544 10.332 20.834 1.00 27.19 142 ALA A O 1
ATOM 1163 N N . ARG A 1 151 ? 79.031 12.043 20.773 1.00 22.47 143 ARG A N 1
ATOM 1164 C CA . ARG A 1 151 ? 79.394 11.995 19.346 1.00 24.42 143 ARG A CA 1
ATOM 1165 C C . ARG A 1 151 ? 78.266 12.276 18.368 1.00 26.53 143 ARG A C 1
ATOM 1166 O O . ARG A 1 151 ? 78.425 13.106 17.477 1.00 27.26 143 ARG A O 1
ATOM 1174 N N . GLU A 1 152 ? 77.159 11.555 18.508 1.00 26.52 144 GLU A N 1
ATOM 1175 C CA . GLU A 1 152 ? 75.988 11.762 17.657 1.00 34.58 144 GLU A CA 1
ATOM 1176 C C . GLU A 1 152 ? 75.460 13.192 17.758 1.00 28.47 144 GLU A C 1
ATOM 1177 O O . GLU A 1 152 ? 75.311 13.725 18.858 1.00 23.88 144 GLU A O 1
ATOM 1183 N N . LEU A 1 153 ? 75.149 13.799 16.616 1.00 23.18 145 LEU A N 1
ATOM 1184 C CA . LEU A 1 153 ? 74.625 15.166 16.584 1.00 22.36 145 LEU A CA 1
ATOM 1185 C C . LEU A 1 153 ? 73.162 15.195 16.151 1.00 27.14 145 LEU A C 1
ATOM 1186 O O . LEU A 1 153 ? 72.717 14.329 15.391 1.00 25.41 145 LEU A O 1
ATOM 1191 N N . ASN A 1 154 ? 72.421 16.204 16.602 1.00 23.32 146 ASN A N 1
ATOM 1192 C CA . ASN A 1 154 ? 70.991 16.263 16.319 1.00 23.10 146 ASN A CA 1
ATOM 1193 C C . ASN A 1 154 ? 70.473 17.666 15.972 1.00 24.85 146 ASN A C 1
ATOM 1194 O O . ASN A 1 154 ? 71.135 18.661 16.270 1.00 18.06 146 ASN A O 1
ATOM 1199 N N . PRO A 1 155 ? 69.270 17.758 15.369 1.00 26.70 147 PRO A N 1
ATOM 1200 C CA . PRO A 1 155 ? 68.807 19.087 14.950 1.00 26.47 147 PRO A CA 1
ATOM 1201 C C . PRO A 1 155 ? 68.527 20.027 16.122 1.00 19.43 147 PRO A C 1
ATOM 1202 O O . PRO A 1 155 ? 67.992 19.620 17.162 1.00 22.98 147 PRO A O 1
ATOM 1206 N N . ASN A 1 156 ? 68.940 21.282 15.931 1.00 20.09 148 ASN A N 1
ATOM 1207 C CA . ASN A 1 156 ? 68.861 22.349 16.923 1.00 22.24 148 ASN A CA 1
ATOM 1208 C C . ASN A 1 156 ? 69.642 22.075 18.197 1.00 24.71 148 ASN A C 1
ATOM 1209 O O . ASN A 1 156 ? 69.444 22.747 19.201 1.00 23.69 148 ASN A O 1
ATOM 1214 N N . GLU A 1 157 ? 70.572 21.131 18.146 1.00 24.62 149 GLU A N 1
ATOM 1215 C CA . GLU A 1 157 ? 71.444 20.902 19.295 1.00 20.69 149 GLU A CA 1
ATOM 1216 C C . GLU A 1 157 ? 72.316 22.154 19.540 1.00 20.13 149 GLU A C 1
ATOM 1217 O O . GLU A 1 157 ? 72.708 22.442 20.667 1.00 22.64 149 GLU A O 1
ATOM 1223 N N . THR A 1 158 ? 72.610 22.886 18.472 1.00 23.02 150 THR A N 1
ATOM 1224 C CA . THR A 1 158 ? 73.310 24.161 18.581 1.00 25.98 150 THR A CA 1
ATOM 1225 C C . THR A 1 158 ? 72.592 25.107 19.550 1.00 27.77 150 THR A C 1
ATOM 1226 O O . THR A 1 158 ? 73.235 25.746 20.390 1.00 28.53 150 THR A O 1
ATOM 1230 N N . GLN A 1 159 ? 71.265 25.163 19.447 1.00 22.29 151 GLN A N 1
ATOM 1231 C CA . GLN A 1 159 ? 70.430 26.014 20.308 1.00 26.14 151 GLN A CA 1
ATOM 1232 C C . GLN A 1 159 ? 70.390 25.524 21.750 1.00 28.10 151 GLN A C 1
ATOM 1233 O O . GLN A 1 159 ? 70.321 26.326 22.680 1.00 26.79 151 GLN A O 1
ATOM 1239 N N . VAL A 1 160 ? 70.413 24.209 21.934 1.00 23.68 152 VAL A N 1
ATOM 1240 C CA . VAL A 1 160 ? 70.502 23.647 23.279 1.00 21.54 152 VAL A CA 1
ATOM 1241 C C . VAL A 1 160 ? 71.838 24.057 23.892 1.00 24.46 152 VAL A C 1
ATOM 1242 O O . VAL A 1 160 ? 71.887 24.498 25.033 1.00 23.52 152 VAL A O 1
ATOM 1246 N N . LEU A 1 161 ? 72.925 23.952 23.124 1.00 22.42 153 LEU A N 1
ATOM 1247 C CA . LEU A 1 161 ? 74.235 24.338 23.656 1.00 20.90 153 LEU A CA 1
ATOM 1248 C C . LEU A 1 161 ? 74.292 25.844 23.936 1.00 24.29 153 LEU A C 1
ATOM 1249 O O . LEU A 1 161 ? 74.879 26.274 24.937 1.00 24.20 153 LEU A O 1
ATOM 1254 N N . ALA A 1 162 ? 73.680 26.644 23.069 1.00 22.30 154 ALA A N 1
ATOM 1255 C CA . ALA A 1 162 ? 73.691 28.098 23.259 1.00 28.14 154 ALA A CA 1
ATOM 1256 C C . ALA A 1 162 ? 72.965 28.482 24.557 1.00 28.55 154 ALA A C 1
ATOM 1257 O O . ALA A 1 162 ? 73.377 29.405 25.265 1.00 31.41 154 ALA A O 1
ATOM 1267 N N . ALA A 1 164 ? 72.835 26.659 27.259 1.00 23.51 156 ALA A N 1
ATOM 1268 C CA . ALA A 1 164 ? 73.734 26.358 28.376 1.00 29.82 156 ALA A CA 1
ATOM 1269 C C . ALA A 1 164 ? 74.798 27.444 28.594 1.00 25.56 156 ALA A C 1
ATOM 1270 O O . ALA A 1 164 ? 75.065 27.820 29.729 1.00 28.38 156 ALA A O 1
ATOM 1272 N N . VAL A 1 165 ? 75.393 27.968 27.522 1.00 25.00 157 VAL A N 1
ATOM 1273 C CA . VAL A 1 165 ? 76.516 28.899 27.679 1.00 26.00 157 VAL A CA 1
ATOM 1274 C C . VAL A 1 165 ? 76.056 30.336 27.865 1.00 26.53 157 VAL A C 1
ATOM 1275 O O . VAL A 1 165 ? 76.762 31.152 28.461 1.00 26.17 157 VAL A O 1
ATOM 1279 N N . LYS A 1 166 ? 74.883 30.655 27.334 1.00 23.56 158 LYS A N 1
ATOM 1280 C CA . LYS A 1 166 ? 74.356 32.005 27.458 1.00 30.60 158 LYS A CA 1
ATOM 1281 C C . LYS A 1 166 ? 72.870 31.894 27.716 1.00 34.06 158 LYS A C 1
ATOM 1282 O O . LYS A 1 166 ? 72.061 32.164 26.842 1.00 28.63 158 LYS A O 1
ATOM 1284 N N . ALA A 1 167 ? 72.525 31.479 28.929 1.00 25.70 159 ALA A N 1
ATOM 1285 C CA . ALA A 1 167 ? 71.148 31.158 29.248 1.00 26.47 159 ALA A CA 1
ATOM 1286 C C . ALA A 1 167 ? 70.226 32.364 29.176 1.00 23.49 159 ALA A C 1
ATOM 1287 O O . ALA A 1 167 ? 70.559 33.480 29.593 1.00 24.76 159 ALA A O 1
ATOM 1289 N N . LYS A 1 168 ? 69.051 32.125 28.622 1.00 25.09 160 LYS A N 1
ATOM 1290 C CA . LYS A 1 168 ? 68.009 33.140 28.553 1.00 32.92 160 LYS A CA 1
ATOM 1291 C C . LYS A 1 168 ? 66.665 32.492 28.854 1.00 22.31 160 LYS A C 1
ATOM 1292 O O . LYS A 1 168 ? 66.441 31.337 28.503 1.00 24.75 160 LYS A O 1
ATOM 1298 N N . PRO A 1 169 ? 65.765 33.243 29.487 1.00 22.50 161 PRO A N 1
ATOM 1299 C CA . PRO A 1 169 ? 64.430 32.716 29.759 1.00 23.84 161 PRO A CA 1
ATOM 1300 C C . PRO A 1 169 ? 63.510 32.895 28.559 1.00 25.11 161 PRO A C 1
ATOM 1301 O O . PRO A 1 169 ? 63.825 33.685 27.666 1.00 23.92 161 PRO A O 1
ATOM 1305 N N . GLY A 1 170 ? 62.390 32.183 28.550 1.00 27.76 162 GLY A N 1
ATOM 1306 C CA . GLY A 1 170 ? 61.344 32.415 27.568 1.00 28.73 162 GLY A CA 1
ATOM 1307 C C . GLY A 1 170 ? 61.578 31.761 26.212 1.00 30.42 162 GLY A C 1
ATOM 1308 O O . GLY A 1 170 ? 60.963 32.154 25.229 1.00 31.32 162 GLY A O 1
ATOM 1309 N N . LYS A 1 171 ? 62.479 30.789 26.152 1.00 25.86 163 LYS A N 1
ATOM 1310 C CA . LYS A 1 171 ? 62.754 30.059 24.908 1.00 24.24 163 LYS A CA 1
ATOM 1311 C C . LYS A 1 171 ? 62.162 28.661 24.972 1.00 24.62 163 LYS A C 1
ATOM 1312 O O . LYS A 1 171 ? 62.166 28.032 26.026 1.00 22.95 163 LYS A O 1
ATOM 1318 N N . THR A 1 172 ? 61.635 28.172 23.850 1.00 27.23 164 THR A N 1
ATOM 1319 C CA . THR A 1 172 ? 61.142 26.802 23.791 1.00 24.42 164 THR A CA 1
ATOM 1320 C C . THR A 1 172 ? 61.862 26.047 22.671 1.00 25.20 164 THR A C 1
ATOM 1321 O O . THR A 1 172 ? 62.358 26.655 21.717 1.00 22.62 164 THR A O 1
ATOM 1325 N N . LEU A 1 173 ? 61.939 24.730 22.800 1.00 19.33 165 LEU A N 1
ATOM 1326 C CA . LEU A 1 173 ? 62.405 23.880 21.699 1.00 25.28 165 LEU A CA 1
ATOM 1327 C C . LEU A 1 173 ? 61.636 22.569 21.687 1.00 24.46 165 LEU A C 1
ATOM 1328 O O . LEU A 1 173 ? 61.514 21.922 22.716 1.00 22.51 165 LEU A O 1
ATOM 1333 N N . CYS A 1 174 ? 61.095 22.204 20.524 1.00 21.14 166 CYS A N 1
ATOM 1334 C CA . CYS A 1 174 ? 60.421 20.922 20.320 1.00 21.55 166 CYS A CA 1
ATOM 1335 C C . CYS A 1 174 ? 61.184 20.166 19.240 1.00 30.50 166 CYS A C 1
ATOM 1336 O O . CYS A 1 174 ? 61.380 20.713 18.164 1.00 28.13 166 CYS A O 1
ATOM 1339 N N . SER A 1 175 ? 61.584 18.924 19.482 1.00 20.54 167 SER A N 1
ATOM 1340 C CA . SER A 1 175 ? 62.321 18.201 18.435 1.00 21.04 167 SER A CA 1
ATOM 1341 C C . SER A 1 175 ? 62.218 16.690 18.547 1.00 20.53 167 SER A C 1
ATOM 1342 O O . SER A 1 175 ? 61.779 16.156 19.569 1.00 20.17 167 SER A O 1
ATOM 1345 N N . ILE A 1 176 ? 62.607 16.010 17.469 1.00 17.83 168 ILE A N 1
ATOM 1346 C CA A ILE A 1 176 ? 62.786 14.567 17.461 0.51 21.62 168 ILE A CA 1
ATOM 1347 C CA B ILE A 1 176 ? 62.795 14.568 17.487 0.49 21.38 168 ILE A CA 1
ATOM 1348 C C . ILE A 1 176 ? 64.261 14.286 17.225 1.00 26.79 168 ILE A C 1
ATOM 1349 O O . ILE A 1 176 ? 64.818 14.749 16.230 1.00 20.47 168 ILE A O 1
ATOM 1358 N N . TRP A 1 177 ? 64.887 13.543 18.126 1.00 20.38 169 TRP A N 1
ATOM 1359 C CA . TRP A 1 177 ? 66.321 13.272 18.032 1.00 22.03 169 TRP A CA 1
ATOM 1360 C C . TRP A 1 177 ? 66.618 11.785 17.810 1.00 21.68 169 TRP A C 1
ATOM 1361 O O . TRP A 1 177 ? 65.888 10.921 18.291 1.00 19.54 169 TRP A O 1
ATOM 1372 N N . ASP A 1 178 ? 67.696 11.497 17.085 1.00 18.99 170 ASP A N 1
ATOM 1373 C CA . ASP A 1 178 ? 68.155 10.130 16.871 1.00 19.33 170 ASP A CA 1
ATOM 1374 C C . ASP A 1 178 ? 69.327 9.856 17.807 1.00 26.39 170 ASP A C 1
ATOM 1375 O O . ASP A 1 178 ? 70.300 10.616 17.829 1.00 23.52 170 ASP A O 1
ATOM 1380 N N . LEU A 1 179 ? 69.222 8.770 18.562 1.00 20.49 171 LEU A N 1
ATOM 1381 C CA . LEU A 1 179 ? 70.220 8.391 19.566 1.00 24.60 171 LEU A CA 1
ATOM 1382 C C . LEU A 1 179 ? 70.505 6.912 19.459 1.00 22.55 171 LEU A C 1
ATOM 1383 O O . LEU A 1 179 ? 69.842 6.190 18.727 1.00 20.73 171 LEU A O 1
ATOM 1388 N N . THR A 1 180 ? 71.452 6.465 20.267 1.00 24.00 172 THR A N 1
ATOM 1389 C CA A THR A 1 180 ? 71.628 5.033 20.466 0.53 23.26 172 THR A CA 1
ATOM 1390 C CA B THR A 1 180 ? 71.759 5.065 20.460 0.47 24.64 172 THR A CA 1
ATOM 1391 C C . THR A 1 180 ? 71.607 4.757 21.953 1.00 25.48 172 THR A C 1
ATOM 1392 O O . THR A 1 180 ? 72.106 5.537 22.758 1.00 21.43 172 THR A O 1
ATOM 1399 N N . ASP A 1 181 ? 70.973 3.653 22.341 1.00 22.71 173 ASP A N 1
ATOM 1400 C CA . ASP A 1 181 ? 70.921 3.377 23.770 1.00 23.03 173 ASP A CA 1
ATOM 1401 C C . ASP A 1 181 ? 72.295 2.853 24.212 1.00 22.74 173 ASP A C 1
ATOM 1402 O O . ASP A 1 181 ? 73.207 2.680 23.391 1.00 22.16 173 ASP A O 1
ATOM 1407 N N . TRP A 1 182 ? 72.439 2.604 25.504 1.00 21.85 174 TRP A N 1
ATOM 1408 C CA . TRP A 1 182 ? 73.752 2.281 26.058 1.00 23.41 174 TRP A CA 1
ATOM 1409 C C . TRP A 1 182 ? 74.275 0.926 25.563 1.00 23.07 174 TRP A C 1
ATOM 1410 O O . TRP A 1 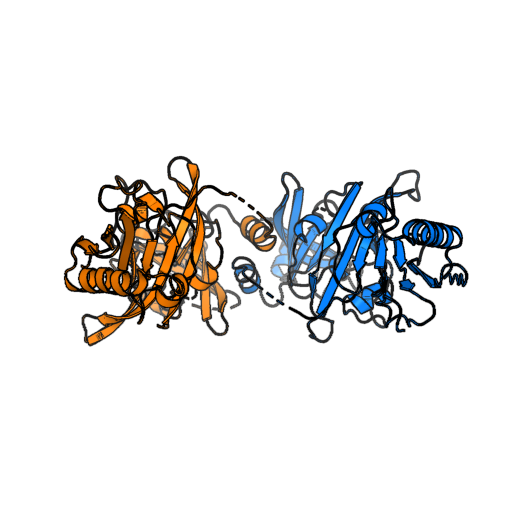182 ? 75.452 0.608 25.732 1.00 24.17 174 TRP A O 1
ATOM 1421 N N . GLN A 1 183 ? 73.408 0.134 24.941 1.00 22.31 175 GLN A N 1
ATOM 1422 C CA . GLN A 1 183 ? 73.810 -1.162 24.414 1.00 27.51 175 GLN A CA 1
ATOM 1423 C C . GLN A 1 183 ? 74.002 -1.141 22.895 1.00 35.45 175 GLN A C 1
ATOM 1424 O O . GLN A 1 183 ? 74.140 -2.193 22.270 1.00 29.02 175 GLN A O 1
ATOM 1430 N N . GLY A 1 184 ? 73.942 0.041 22.293 1.00 27.93 176 GLY A N 1
ATOM 1431 C CA . GLY A 1 184 ? 74.155 0.149 20.860 1.00 28.26 176 GLY A CA 1
ATOM 1432 C C . GLY A 1 184 ? 72.891 0.156 20.001 1.00 28.72 176 GLY A C 1
ATOM 1433 O O . GLY A 1 184 ? 72.972 0.256 18.787 1.00 23.66 176 GLY A O 1
ATOM 1434 N N . THR A 1 185 ? 71.717 0.064 20.613 1.00 21.10 177 THR A N 1
ATOM 1435 C CA . THR A 1 185 ? 70.474 -0.027 19.838 1.00 23.96 177 THR A CA 1
ATOM 1436 C C . THR A 1 185 ? 69.955 1.364 19.459 1.00 22.33 177 THR A C 1
ATOM 1437 O O . THR A 1 185 ? 69.825 2.241 20.332 1.00 21.72 177 THR A O 1
ATOM 1441 N N . PRO A 1 186 ? 69.669 1.584 18.161 1.00 24.62 178 PRO A N 1
ATOM 1442 C CA . PRO A 1 186 ? 69.147 2.898 17.767 1.00 23.76 178 PRO A CA 1
ATOM 1443 C C . PRO A 1 186 ? 67.752 3.152 18.329 1.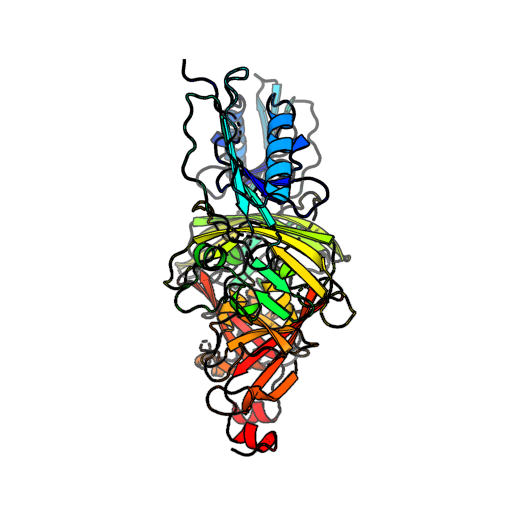00 21.33 178 PRO A C 1
ATOM 1444 O O . PRO A 1 186 ? 66.861 2.283 18.306 1.00 23.58 178 PRO A O 1
ATOM 1448 N N . ILE A 1 187 ? 67.575 4.360 18.839 1.00 17.72 179 ILE A N 1
ATOM 1449 C CA . ILE A 1 187 ? 66.264 4.799 19.303 1.00 24.99 179 ILE A CA 1
ATOM 1450 C C . ILE A 1 187 ? 66.018 6.216 18.812 1.00 24.68 179 ILE A C 1
ATOM 1451 O O . ILE A 1 187 ? 66.944 6.912 18.377 1.00 20.26 179 ILE A O 1
ATOM 1456 N N . ARG A 1 188 ? 64.772 6.647 18.900 1.00 20.83 180 ARG A N 1
ATOM 1457 C CA . ARG A 1 188 ? 64.447 8.039 18.686 1.00 18.66 180 ARG A CA 1
ATOM 1458 C C . ARG A 1 188 ? 63.660 8.559 19.862 1.00 24.27 180 ARG A C 1
ATOM 1459 O O . ARG A 1 188 ? 62.837 7.831 20.419 1.00 21.30 180 ARG A O 1
ATOM 1467 N N . ILE A 1 189 ? 63.887 9.818 20.227 1.00 17.72 181 ILE A N 1
ATOM 1468 C CA . ILE A 1 189 ? 63.044 10.460 21.249 1.00 18.35 181 ILE A CA 1
ATOM 1469 C C . ILE A 1 189 ? 62.456 11.777 20.753 1.00 21.71 181 ILE A C 1
ATOM 1470 O O . ILE A 1 189 ? 63.060 12.472 19.927 1.00 25.11 181 ILE A O 1
ATOM 1475 N N . GLY A 1 190 ? 61.287 12.128 21.270 1.00 18.13 182 GLY A N 1
ATOM 1476 C CA . GLY A 1 190 ? 60.792 13.478 21.126 1.00 15.03 182 GLY A CA 1
ATOM 1477 C C . GLY A 1 190 ? 60.996 14.188 22.442 1.00 19.14 182 GLY A C 1
ATOM 1478 O O . GLY A 1 190 ? 61.104 13.523 23.474 1.00 18.79 182 GLY A O 1
ATOM 1479 N N . PHE A 1 191 ? 61.073 15.518 22.414 1.00 17.09 183 PHE A N 1
ATOM 1480 C CA . PHE A 1 191 ? 61.073 16.287 23.649 1.00 19.63 183 PHE A CA 1
ATOM 1481 C C . PHE A 1 191 ? 60.558 17.695 23.427 1.00 20.47 183 PHE A C 1
ATOM 1482 O O . PHE A 1 191 ? 60.571 18.226 22.307 1.00 19.42 183 PHE A O 1
ATOM 1490 N N . VAL A 1 192 ? 60.076 18.297 24.506 1.00 15.80 184 VAL A N 1
ATOM 1491 C CA . VAL A 1 192 ? 59.837 19.722 24.557 1.00 18.47 184 VAL A CA 1
ATOM 1492 C C . VAL A 1 192 ? 60.664 20.248 25.721 1.00 21.48 184 VAL A C 1
ATOM 1493 O O . VAL A 1 192 ? 60.840 19.530 26.697 1.00 17.30 184 VAL A O 1
ATOM 1497 N N . ALA A 1 193 ? 61.186 21.466 25.594 1.00 18.91 185 ALA A N 1
ATOM 1498 C CA . ALA A 1 193 ? 61.927 22.158 26.648 1.00 17.05 185 ALA A CA 1
ATOM 1499 C C . ALA A 1 193 ? 61.548 23.628 26.672 1.00 22.83 185 ALA A C 1
ATOM 1500 O O . ALA A 1 193 ? 61.279 24.222 25.629 1.00 20.11 185 ALA A O 1
ATOM 1502 N N . ARG A 1 194 ? 61.549 24.225 27.863 1.00 17.52 186 ARG A N 1
ATOM 1503 C CA . ARG A 1 194 ? 61.167 25.610 28.028 1.00 18.24 186 ARG A CA 1
ATOM 1504 C C . ARG A 1 194 ? 62.027 26.212 29.119 1.00 22.63 186 ARG A C 1
ATOM 1505 O O . ARG A 1 194 ? 62.090 25.663 30.225 1.00 21.34 186 ARG A O 1
ATOM 1513 N N . SER A 1 195 ? 62.667 27.337 28.836 1.00 16.94 187 SER A N 1
ATOM 1514 C CA . SER A 1 195 ? 63.481 27.973 29.879 1.00 22.01 187 SER A CA 1
ATOM 1515 C C . SER A 1 195 ? 62.695 29.048 30.612 1.00 19.26 187 SER A C 1
ATOM 1516 O O . SER A 1 195 ? 61.812 29.682 30.034 1.00 21.25 187 SER A O 1
ATOM 1519 N N . ALA A 1 196 ? 63.028 29.257 31.887 1.00 20.90 188 ALA A N 1
ATOM 1520 C CA . ALA A 1 196 ? 62.354 30.269 32.688 1.00 24.21 188 ALA A CA 1
ATOM 1521 C C . ALA A 1 196 ? 63.178 30.632 33.912 1.00 25.29 188 ALA A C 1
ATOM 1522 O O . ALA A 1 196 ? 64.100 29.907 34.303 1.00 23.68 188 ALA A O 1
ATOM 1524 N N . LEU A 1 197 ? 62.822 31.754 34.516 1.00 23.69 189 LEU A N 1
ATOM 1525 C CA . LEU A 1 197 ? 63.392 32.164 35.797 1.00 21.53 189 LEU A CA 1
ATOM 1526 C C . LEU A 1 197 ? 62.619 31.559 36.962 1.00 26.02 189 LEU A C 1
ATOM 1527 O O . LEU A 1 197 ? 61.395 31.553 36.942 1.00 27.00 189 LEU A O 1
ATOM 1532 N N . GLU A 1 198 ? 63.328 31.053 37.972 1.00 24.41 190 GLU A N 1
ATOM 1533 C CA . GLU A 1 198 ? 62.686 30.449 39.142 1.00 27.92 190 GLU A CA 1
ATOM 1534 C C . GLU A 1 198 ? 63.383 30.964 40.401 1.00 32.12 190 GLU A C 1
ATOM 1535 O O . GLU A 1 198 ? 64.485 31.493 40.301 1.00 30.42 190 GLU A O 1
ATOM 1541 N N . PRO A 1 199 ? 62.740 30.845 41.579 1.00 31.33 191 PRO A N 1
ATOM 1542 C CA . PRO A 1 199 ? 63.429 31.315 42.788 1.00 28.97 191 PRO A CA 1
ATOM 1543 C C . PRO A 1 199 ? 64.739 30.574 43.007 1.00 25.81 191 PRO A C 1
ATOM 1544 O O . PRO A 1 199 ? 64.829 29.378 42.717 1.00 34.35 191 PRO A O 1
ATOM 1548 N N . GLY A 1 200 ? 65.747 31.270 43.511 1.00 27.51 192 GLY A N 1
ATOM 1549 C CA . GLY A 1 200 ? 67.027 30.639 43.762 1.00 27.67 192 GLY A CA 1
ATOM 1550 C C . GLY A 1 200 ? 67.221 30.518 45.268 1.00 40.26 192 GLY A C 1
ATOM 1551 O O . GLY A 1 200 ? 66.476 31.116 46.044 1.00 35.98 192 GLY A O 1
ATOM 1552 N N . PRO A 1 201 ? 68.235 29.758 45.693 1.00 37.58 193 PRO A N 1
ATOM 1553 C CA . PRO A 1 201 ? 68.401 29.521 47.130 1.00 48.37 193 PRO A CA 1
ATOM 1554 C C . PRO A 1 201 ? 69.004 30.708 47.885 1.00 55.38 193 PRO A C 1
ATOM 1555 O O . PRO A 1 201 ? 68.781 30.824 49.088 1.00 63.74 193 PRO A O 1
ATOM 1559 N N . ASN A 1 202 ? 69.744 31.574 47.198 1.00 45.36 194 ASN A N 1
ATOM 1560 C CA . ASN A 1 202 ? 70.442 32.664 47.871 1.00 51.19 194 ASN A CA 1
ATOM 1561 C C . ASN A 1 202 ? 70.026 34.065 47.429 1.00 51.19 194 ASN A C 1
ATOM 1562 O O . ASN A 1 202 ? 70.880 34.930 47.210 1.00 50.25 194 ASN A O 1
ATOM 1567 N N . GLY A 1 203 ? 68.721 34.288 47.305 1.00 44.26 195 GLY A N 1
ATOM 1568 C CA . GLY A 1 203 ? 68.199 35.603 46.972 1.00 47.54 195 GLY A CA 1
ATOM 1569 C C . GLY A 1 203 ? 68.110 35.963 45.488 1.00 39.52 195 GLY A C 1
ATOM 1570 O O . GLY A 1 203 ? 67.442 36.933 45.133 1.00 39.03 195 GLY A O 1
ATOM 1571 N N . ARG A 1 204 ? 68.768 35.195 44.623 1.00 35.43 196 ARG A N 1
ATOM 1572 C CA . ARG A 1 204 ? 68.790 35.508 43.185 1.00 25.00 196 ARG A CA 1
ATOM 1573 C C . ARG A 1 204 ? 68.143 34.401 42.369 1.00 27.50 196 ARG A C 1
ATOM 1574 O O . ARG A 1 204 ? 68.358 33.227 42.651 1.00 29.31 196 ARG A O 1
ATOM 1582 N N . ASP A 1 205 ? 67.374 34.773 41.342 1.00 25.30 197 ASP A N 1
ATOM 1583 C CA . ASP A 1 205 ? 66.746 33.785 40.462 1.00 23.84 197 ASP A CA 1
ATOM 1584 C C . ASP A 1 205 ? 67.777 32.873 39.804 1.00 27.35 197 ASP A C 1
ATOM 1585 O O . ASP A 1 205 ? 68.899 33.304 39.514 1.00 25.20 197 ASP A O 1
ATOM 1590 N N . HIS A 1 206 ? 67.400 31.615 39.577 1.00 24.24 198 HIS A N 1
ATOM 1591 C CA . HIS A 1 206 ? 68.155 30.733 38.690 1.00 21.32 198 HIS A CA 1
ATOM 1592 C C . HIS A 1 206 ? 67.423 30.638 37.360 1.00 23.40 198 HIS A C 1
ATOM 1593 O O . HIS A 1 206 ? 66.208 30.804 37.299 1.00 24.17 198 HIS A O 1
ATOM 1600 N N . LEU A 1 207 ? 68.184 30.373 36.316 1.00 21.40 199 LEU A N 1
ATOM 1601 C CA . LEU A 1 207 ? 67.651 30.094 34.990 1.00 25.81 199 LEU A CA 1
ATOM 1602 C C . LEU A 1 207 ? 67.500 28.600 34.851 1.00 25.67 199 LEU A C 1
ATOM 1603 O O . LEU A 1 207 ? 68.483 27.870 34.979 1.00 23.41 199 LEU A O 1
ATOM 1608 N N . VAL A 1 208 ? 66.276 28.136 34.608 1.00 19.56 200 VAL A N 1
ATOM 1609 C CA . VAL A 1 208 ? 66.001 26.704 34.637 1.00 14.93 200 VAL A CA 1
ATOM 1610 C C . VAL A 1 208 ? 65.246 26.311 33.384 1.00 19.15 200 VAL A C 1
ATOM 1611 O O . VAL A 1 208 ? 64.301 26.996 33.009 1.00 22.22 200 VAL A O 1
ATOM 1615 N N . ALA A 1 209 ? 65.681 25.244 32.720 1.00 16.59 201 ALA A N 1
ATOM 1616 C CA . ALA A 1 209 ? 64.923 24.707 31.574 1.00 18.35 201 ALA A CA 1
ATOM 1617 C C . ALA A 1 209 ? 64.239 23.417 31.999 1.00 17.86 201 ALA A C 1
ATOM 1618 O O . ALA A 1 209 ? 64.888 22.494 32.507 1.00 20.85 201 ALA A O 1
ATOM 1620 N N . ARG A 1 210 ? 62.917 23.371 31.842 1.00 15.44 202 ARG A N 1
ATOM 1621 C CA . ARG A 1 210 ? 62.148 22.197 32.217 1.00 18.95 202 ARG A CA 1
ATOM 1622 C C . ARG A 1 210 ? 61.671 21.518 30.953 1.00 18.86 202 ARG A C 1
ATOM 1623 O O . ARG A 1 210 ? 61.267 22.190 30.008 1.00 20.98 202 ARG A O 1
ATOM 1631 N N . ALA A 1 211 ? 61.725 20.198 30.940 1.00 19.82 203 ALA A N 1
ATOM 1632 C CA . ALA A 1 211 ? 61.487 19.454 29.716 1.00 18.29 203 ALA A CA 1
ATOM 1633 C C . ALA A 1 211 ? 60.751 18.147 29.984 1.00 22.01 203 ALA A C 1
ATOM 1634 O O . ALA A 1 211 ? 60.667 17.680 31.129 1.00 18.07 203 ALA A O 1
ATOM 1644 N N . ASN A 1 213 ? 60.644 14.258 27.807 1.00 17.52 205 ASN A N 1
ATOM 1645 C CA . ASN A 1 213 ? 60.872 13.472 26.596 1.00 19.69 205 ASN A CA 1
ATOM 1646 C C . ASN A 1 213 ? 59.921 12.286 26.538 1.00 18.84 205 ASN A C 1
ATOM 1647 O O . ASN A 1 213 ? 59.121 12.065 27.467 1.00 20.12 205 ASN A O 1
ATOM 1652 N N . TRP A 1 214 ? 59.988 11.558 25.424 1.00 18.88 206 TRP A N 1
ATOM 1653 C CA . TRP A 1 214 ? 59.239 10.324 25.211 1.00 16.93 206 TRP A CA 1
ATOM 1654 C C . TRP A 1 214 ? 59.933 9.566 24.100 1.00 17.47 206 TRP A C 1
ATOM 1655 O O . TRP A 1 214 ? 60.617 10.172 23.249 1.00 18.10 206 TRP A O 1
ATOM 1666 N N . ARG A 1 215 ? 59.791 8.247 24.128 1.00 17.46 207 ARG A N 1
ATOM 1667 C CA . ARG A 1 215 ? 60.333 7.401 23.068 1.00 18.50 207 ARG A CA 1
ATOM 1668 C C . ARG A 1 215 ? 59.489 7.648 21.826 1.00 23.16 207 ARG A C 1
ATOM 1669 O O . ARG A 1 215 ? 58.272 7.580 21.893 1.00 16.86 207 ARG A O 1
ATOM 1677 N N . ALA A 1 216 ? 60.134 7.980 20.717 1.00 20.21 208 ALA A N 1
ATOM 1678 C CA . ALA A 1 216 ? 59.426 8.234 19.473 1.00 19.46 208 ALA A CA 1
ATOM 1679 C C . ALA A 1 216 ? 59.376 6.986 18.608 1.00 21.12 208 ALA A C 1
ATOM 1680 O O . ALA A 1 216 ? 60.083 6.010 18.844 1.00 24.31 208 ALA A O 1
ATOM 1682 N N . GLU A 1 217 ? 58.547 7.041 17.576 1.00 26.84 209 GLU A N 1
ATOM 1683 C CA . GLU A 1 217 ? 58.445 5.949 16.620 1.00 28.85 209 GLU A CA 1
ATOM 1684 C C . GLU A 1 217 ? 59.762 5.749 15.877 1.00 29.09 209 GLU A C 1
ATOM 1685 O O . GLU A 1 217 ? 60.456 6.714 15.539 1.00 31.66 209 GLU A O 1
ATOM 1687 N N . THR A 1 218 ? 60.124 4.494 15.658 1.00 31.60 210 THR A N 1
ATOM 1688 C CA . THR A 1 218 ? 61.291 4.181 14.847 1.00 39.81 210 THR A CA 1
ATOM 1689 C C . THR A 1 218 ? 61.032 4.627 13.413 1.00 48.34 210 THR A C 1
ATOM 1690 O O . THR A 1 218 ? 59.961 4.368 12.865 1.00 54.29 210 THR A O 1
ATOM 1694 N N . LYS A 1 219 ? 62.002 5.313 12.817 1.00 51.02 211 LYS A N 1
ATOM 1695 C CA . LYS A 1 219 ? 61.878 5.756 11.430 1.00 69.69 211 LYS A CA 1
ATOM 1696 C C . LYS A 1 219 ? 63.240 5.797 10.746 1.00 75.39 211 LYS A C 1
ATOM 1697 O O . LYS A 1 219 ? 64.273 5.887 11.410 1.00 77.90 211 LYS A O 1
ATOM 1699 N N . VAL A 1 225 ? 71.252 10.580 6.610 1.00 83.58 217 VAL A N 1
ATOM 1700 C CA . VAL A 1 225 ? 71.636 11.943 6.959 1.00 81.68 217 VAL A CA 1
ATOM 1701 C C . VAL A 1 225 ? 72.669 12.455 5.959 1.00 78.18 217 VAL A C 1
ATOM 1702 O O . VAL A 1 225 ? 73.377 11.674 5.321 1.00 81.83 217 VAL A O 1
ATOM 1706 N N . ASP A 1 226 ? 72.725 13.773 5.811 1.00 66.77 218 ASP A N 1
ATOM 1707 C CA . ASP A 1 226 ? 73.683 14.427 4.933 1.00 61.40 218 ASP A CA 1
ATOM 1708 C C . ASP A 1 226 ? 74.501 15.412 5.771 1.00 50.52 218 ASP A C 1
ATOM 1709 O O . ASP A 1 226 ? 74.004 16.466 6.160 1.00 52.97 218 ASP A O 1
ATOM 1714 N N . ASP A 1 227 ? 75.747 15.052 6.066 1.00 39.85 219 ASP A N 1
ATOM 1715 C CA . ASP A 1 227 ? 76.583 15.862 6.947 1.00 29.37 219 ASP A CA 1
ATOM 1716 C C . ASP A 1 227 ? 78.076 15.590 6.693 1.00 31.37 219 ASP A C 1
ATOM 1717 O O . ASP A 1 227 ? 78.701 14.760 7.354 1.00 33.68 219 ASP A O 1
ATOM 1722 N N . LEU A 1 228 ? 78.629 16.293 5.712 1.00 26.75 220 LEU A N 1
ATOM 1723 C CA . LEU A 1 228 ? 80.040 16.177 5.375 1.00 26.44 220 LEU A CA 1
ATOM 1724 C C . LEU A 1 228 ? 80.896 16.590 6.562 1.00 30.31 220 LEU A C 1
ATOM 1725 O O . LEU A 1 228 ? 81.837 15.894 6.902 1.00 27.71 220 LEU A O 1
ATOM 1730 N N . ALA A 1 229 ? 80.563 17.715 7.192 1.00 30.14 221 ALA A N 1
ATOM 1731 C CA . ALA A 1 229 ? 81.360 18.218 8.317 1.00 26.28 221 ALA A CA 1
ATOM 1732 C C . ALA A 1 229 ? 81.460 17.203 9.454 1.00 25.24 221 ALA A C 1
ATOM 1733 O O . ALA A 1 229 ? 82.512 17.063 10.086 1.00 28.50 221 ALA A O 1
ATOM 1735 N N . GLN A 1 230 ? 80.370 16.494 9.722 1.00 26.61 222 GLN A N 1
ATOM 1736 C CA A GLN A 1 230 ? 80.337 15.471 10.761 0.53 26.35 222 GLN A CA 1
ATOM 1737 C CA B GLN A 1 230 ? 80.389 15.499 10.792 0.47 25.23 222 GLN A CA 1
ATOM 1738 C C . GLN A 1 230 ? 81.325 14.359 10.441 1.00 27.63 222 GLN A C 1
ATOM 1739 O O . GLN A 1 230 ? 82.039 13.863 11.307 1.00 24.09 222 GLN A O 1
ATOM 1750 N N . ARG A 1 231 ? 81.359 13.969 9.170 1.00 25.97 223 ARG A N 1
ATOM 1751 C CA . ARG A 1 231 ? 82.272 12.916 8.758 1.00 21.86 223 ARG A CA 1
ATOM 1752 C C . ARG A 1 231 ? 83.723 13.357 8.930 1.00 27.49 223 ARG A C 1
ATOM 1753 O O . ARG A 1 231 ? 84.578 12.550 9.288 1.00 29.29 223 ARG A O 1
ATOM 1761 N N . ILE A 1 232 ? 83.998 14.629 8.647 1.00 24.27 224 ILE A N 1
ATOM 1762 C CA . ILE A 1 232 ? 85.346 15.164 8.797 1.00 22.85 224 ILE A CA 1
ATOM 1763 C C . ILE A 1 232 ? 85.703 15.222 10.282 1.00 25.07 224 ILE A C 1
ATOM 1764 O O . ILE A 1 232 ? 86.806 14.862 10.697 1.00 28.37 224 ILE A O 1
ATOM 1769 N N . LEU A 1 233 ? 84.738 15.649 11.081 1.00 21.59 225 LEU A N 1
ATOM 1770 C CA . LEU A 1 233 ? 84.942 15.762 12.517 1.00 25.84 225 LEU A CA 1
ATOM 1771 C C . LEU A 1 233 ? 85.264 14.394 13.108 1.00 26.92 225 LEU A C 1
ATOM 1772 O O . LEU A 1 233 ? 86.129 14.264 13.975 1.00 34.39 225 LEU A O 1
ATOM 1777 N N . ILE A 1 234 ? 84.564 13.371 12.634 1.00 31.64 226 ILE A N 1
ATOM 1778 C CA . ILE A 1 234 ? 84.795 12.009 13.100 1.00 25.38 226 ILE A CA 1
ATOM 1779 C C . ILE A 1 234 ? 86.183 11.509 12.681 1.00 34.87 226 ILE A C 1
ATOM 1780 O O . ILE A 1 234 ? 86.897 10.896 13.476 1.00 34.47 226 ILE A O 1
ATOM 1785 N N . GLY A 1 235 ? 86.580 11.785 11.440 1.00 26.45 227 GLY A N 1
ATOM 1786 C CA . GLY A 1 235 ? 87.909 11.420 10.986 1.00 27.59 227 GLY A CA 1
ATOM 1787 C C . GLY A 1 235 ? 89.035 12.086 11.771 1.00 26.79 227 GLY A C 1
ATOM 1788 O O . GLY A 1 235 ? 90.177 11.645 11.707 1.00 26.08 227 GLY A O 1
ATOM 1789 N N . LEU A 1 236 ? 88.728 13.159 12.489 1.00 29.55 228 LEU A N 1
ATOM 1790 C CA . LEU A 1 236 ? 89.741 13.855 13.286 1.00 32.65 228 LEU A CA 1
ATOM 1791 C C . LEU A 1 236 ? 89.917 13.236 14.678 1.00 32.27 228 LEU A C 1
ATOM 1792 O O . LEU A 1 236 ? 90.691 13.737 15.503 1.00 32.03 228 LEU A O 1
ATOM 1797 N N . ALA A 1 237 ? 89.190 12.154 14.946 1.00 37.63 229 ALA A N 1
ATOM 1798 C CA . ALA A 1 237 ? 89.298 11.468 16.233 1.00 34.32 229 ALA A CA 1
ATOM 1799 C C . ALA A 1 237 ? 90.682 10.845 16.361 1.00 32.53 229 ALA A C 1
ATOM 1800 O O . ALA A 1 237 ? 91.263 10.399 15.373 1.00 36.19 229 ALA A O 1
ATOM 1802 N N . GLN A 1 238 ? 91.224 10.835 17.572 1.00 27.81 230 GLN A N 1
ATOM 1803 C CA . GLN A 1 238 ? 92.587 10.339 17.778 1.00 33.30 230 GLN A CA 1
ATOM 1804 C C . GLN A 1 238 ? 92.575 9.449 19.011 1.00 40.86 230 GLN A C 1
ATOM 1805 O O . GLN A 1 238 ? 91.983 9.818 20.021 1.00 38.87 230 GLN A O 1
ATOM 1811 N N . ALA A 1 239 ? 93.199 8.281 18.922 1.00 41.43 231 ALA A N 1
ATOM 1812 C CA . ALA A 1 239 ? 93.259 7.352 20.045 1.00 48.51 231 ALA A CA 1
ATOM 1813 C C . ALA A 1 239 ? 93.843 8.042 21.265 1.00 44.73 231 ALA A C 1
ATOM 1814 O O . ALA A 1 239 ? 94.833 8.754 21.156 1.00 37.48 231 ALA A O 1
ATOM 1816 N N . GLY A 1 240 ? 93.218 7.851 22.423 1.00 45.28 232 GLY A N 1
ATOM 1817 C CA . GLY A 1 240 ? 93.723 8.441 23.653 1.00 37.59 232 GLY A CA 1
ATOM 1818 C C . GLY A 1 240 ? 93.348 9.901 23.848 1.00 40.50 232 GLY A C 1
ATOM 1819 O O . GLY A 1 240 ? 93.656 10.497 24.887 1.00 39.97 232 GLY A O 1
ATOM 1820 N N . VAL A 1 241 ? 92.674 10.476 22.849 1.00 31.77 233 VAL A N 1
ATOM 1821 C CA . VAL A 1 241 ? 92.268 11.866 22.903 1.00 30.49 233 VAL A CA 1
ATOM 1822 C C . VAL A 1 241 ? 90.749 11.910 22.933 1.00 35.04 233 VAL A C 1
ATOM 1823 O O . VAL A 1 241 ? 90.096 11.255 22.116 1.00 31.72 233 VAL A O 1
ATOM 1827 N N . HIS A 1 242 ? 90.194 12.667 23.872 1.00 28.62 234 HIS A N 1
ATOM 1828 C CA . HIS A 1 242 ? 88.738 12.728 24.029 1.00 27.56 234 HIS A CA 1
ATOM 1829 C C . HIS A 1 242 ? 88.266 14.161 23.904 1.00 27.73 234 HIS A C 1
ATOM 1830 O O . HIS A 1 242 ? 88.646 15.012 24.708 1.00 26.98 234 HIS A O 1
ATOM 1837 N N . ARG A 1 243 ? 87.455 14.435 22.886 1.00 24.77 235 ARG A N 1
ATOM 1838 C CA . ARG A 1 243 ? 87.014 15.799 22.607 1.00 23.87 235 ARG A CA 1
ATOM 1839 C C . ARG A 1 243 ? 85.640 16.090 23.187 1.00 23.92 235 ARG A C 1
ATOM 1840 O O . ARG A 1 243 ? 84.737 15.233 23.165 1.00 22.73 235 ARG A O 1
ATOM 1848 N N . ALA A 1 244 ? 85.491 17.315 23.685 1.00 25.92 236 ALA A N 1
ATOM 1849 C CA . ALA A 1 244 ? 84.250 17.752 24.318 1.00 22.98 236 ALA A CA 1
ATOM 1850 C C . ALA A 1 244 ? 84.017 19.241 24.107 1.00 22.74 236 ALA A C 1
ATOM 1851 O O . ALA A 1 244 ? 84.956 20.000 23.860 1.00 25.30 236 ALA A O 1
ATOM 1853 N N . LEU A 1 245 ? 82.763 19.655 24.174 1.00 22.13 237 LEU A N 1
ATOM 1854 C CA . LEU A 1 245 ? 82.443 21.075 24.202 1.00 24.63 237 LEU A CA 1
ATOM 1855 C C . LEU A 1 245 ? 82.300 21.482 25.654 1.00 23.68 237 LEU A C 1
ATOM 1856 O O . LEU A 1 245 ? 81.668 20.769 26.439 1.00 23.95 237 LEU A O 1
ATOM 1861 N N . VAL A 1 246 ? 82.881 22.626 25.995 1.00 24.77 238 VAL A N 1
ATOM 1862 C CA . VAL A 1 246 ? 82.765 23.159 27.350 1.00 30.19 238 VAL A CA 1
ATOM 1863 C C . VAL A 1 246 ? 82.260 24.592 27.368 1.00 27.06 238 VAL A C 1
ATOM 1864 O O . VAL A 1 246 ? 82.411 25.340 26.397 1.00 33.07 238 VAL A O 1
ATOM 1868 N N . ASP A 1 247 ? 81.668 24.963 28.493 1.00 28.28 239 ASP A N 1
ATOM 1869 C CA . ASP A 1 247 ? 81.367 26.344 28.800 1.00 29.55 239 ASP A CA 1
ATOM 1870 C C . ASP A 1 247 ? 82.686 26.987 29.207 1.00 34.00 239 ASP A C 1
ATOM 1871 O O . ASP A 1 247 ? 83.289 26.566 30.182 1.00 35.09 239 ASP A O 1
ATOM 1876 N N . LEU A 1 248 ? 83.148 27.979 28.454 1.00 32.57 240 LEU A N 1
ATOM 1877 C CA . LEU A 1 248 ? 84.467 28.585 28.702 1.00 35.96 240 LEU A CA 1
ATOM 1878 C C . LEU A 1 248 ? 84.514 29.368 29.995 1.00 43.37 240 LEU A C 1
ATOM 1879 O O . LEU A 1 248 ? 85.551 29.436 30.657 1.00 53.68 240 LEU A O 1
ATOM 1884 N N . LYS A 1 249 ? 83.389 29.973 30.345 1.00 50.77 241 LYS A N 1
ATOM 1885 C CA . LYS A 1 249 ? 83.306 30.778 31.553 1.00 54.49 241 LYS A CA 1
ATOM 1886 C C . LYS A 1 249 ? 83.468 29.912 32.804 1.00 50.68 241 LYS A C 1
ATOM 1887 O O . LYS A 1 249 ? 84.205 30.269 33.720 1.00 53.79 241 LYS A O 1
ATOM 1889 N N . THR A 1 250 ? 82.795 28.762 32.828 1.00 48.84 242 THR A N 1
ATOM 1890 C CA . THR A 1 250 ? 82.731 27.938 34.038 1.00 51.17 242 THR A CA 1
ATOM 1891 C C . THR A 1 250 ? 83.429 26.580 33.942 1.00 52.03 242 THR A C 1
ATOM 1892 O O . THR A 1 250 ? 83.458 25.841 34.919 1.00 39.63 242 THR A O 1
ATOM 1896 N N . TRP A 1 251 ? 83.968 26.256 32.768 1.00 44.17 243 TRP A N 1
ATOM 1897 C CA . TRP A 1 251 ? 84.598 24.960 32.484 1.00 44.73 243 TRP A CA 1
ATOM 1898 C C . TRP A 1 251 ? 83.653 23.775 32.736 1.00 44.18 243 TRP A C 1
ATOM 1899 O O . TRP A 1 251 ? 84.074 22.669 33.067 1.00 53.72 243 TRP A O 1
ATOM 1910 N N . THR A 1 252 ? 82.367 24.024 32.557 1.00 33.80 244 THR A N 1
ATOM 1911 C CA . THR A 1 252 ? 81.354 22.986 32.623 1.00 44.35 244 THR A CA 1
ATOM 1912 C C . THR A 1 252 ? 81.378 22.134 31.340 1.00 41.15 244 THR A C 1
ATOM 1913 O O . THR A 1 252 ? 81.480 22.677 30.244 1.00 32.42 244 THR A O 1
ATOM 1917 N N . LEU A 1 253 ? 81.301 20.809 31.482 1.00 36.59 245 LEU A N 1
ATOM 1918 C CA . LEU A 1 253 ? 81.283 19.911 30.324 1.00 34.22 245 LEU A CA 1
ATOM 1919 C C . LEU A 1 253 ? 79.896 19.800 29.714 1.00 31.50 245 LEU A C 1
ATOM 1920 O O . LEU A 1 253 ? 78.975 19.306 30.349 1.00 32.14 245 LEU A O 1
ATOM 1925 N N . LEU A 1 254 ? 79.766 20.230 28.466 1.00 29.95 246 LEU A N 1
ATOM 1926 C CA . LEU A 1 254 ? 78.462 20.303 27.807 1.00 26.60 246 LEU A CA 1
ATOM 1927 C C . LEU A 1 254 ? 78.141 19.099 26.915 1.00 22.82 246 LEU A C 1
ATOM 1928 O O . LEU A 1 254 ? 77.011 18.637 26.887 1.00 24.08 246 LEU A O 1
ATOM 1933 N N . LYS A 1 255 ? 79.131 18.613 26.178 1.00 22.29 247 LYS A N 1
ATOM 1934 C CA . LYS A 1 255 ? 78.897 17.536 25.227 1.00 24.11 247 LYS A CA 1
ATOM 1935 C C . LYS A 1 255 ? 80.173 16.816 24.849 1.00 25.02 247 LYS A C 1
ATOM 1936 O O . LYS A 1 255 ? 81.175 17.446 24.528 1.00 26.37 247 LYS A O 1
ATOM 1942 N N . TRP A 1 256 ? 80.120 15.495 24.874 1.00 21.63 248 TRP A N 1
ATOM 1943 C CA . TRP A 1 256 ? 81.231 14.685 24.400 1.00 21.90 248 TRP A CA 1
ATOM 1944 C C . TRP A 1 256 ? 81.134 14.484 22.889 1.00 27.79 248 TRP A C 1
ATOM 1945 O O . TRP A 1 256 ? 80.077 14.131 22.379 1.00 21.02 248 TRP A O 1
ATOM 1956 N N . LEU A 1 257 ? 82.239 14.681 22.181 1.00 22.48 249 LEU A N 1
ATOM 1957 C CA . LEU A 1 257 ? 82.258 14.465 20.739 1.00 21.58 249 LEU A CA 1
ATOM 1958 C C . LEU A 1 257 ? 82.862 13.104 20.412 1.00 27.82 249 LEU A C 1
ATOM 1959 O O . LEU A 1 257 ? 82.655 12.556 19.331 1.00 29.74 249 LEU A O 1
ATOM 1964 N N . ASP A 1 258 ? 83.617 12.573 21.365 1.00 24.42 250 ASP A N 1
ATOM 1965 C CA . ASP A 1 258 ? 84.107 11.209 21.324 1.00 24.62 250 ASP A CA 1
ATOM 1966 C C . ASP A 1 258 ? 83.503 10.544 22.536 1.00 28.56 250 ASP A C 1
ATOM 1967 O O . ASP A 1 258 ? 82.674 11.150 23.211 1.00 34.34 250 ASP A O 1
ATOM 1972 N N . GLN A 1 259 ? 83.905 9.315 22.824 1.00 31.49 251 GLN A N 1
ATOM 1973 C CA . GLN A 1 259 ? 83.439 8.680 24.047 1.00 41.35 251 GLN A CA 1
ATOM 1974 C C . GLN A 1 259 ? 84.127 9.380 25.214 1.00 40.93 251 GLN A C 1
ATOM 1975 O O . GLN A 1 259 ? 85.256 9.853 25.071 1.00 41.27 251 GLN A O 1
ATOM 1981 N N . PRO A 1 260 ? 83.444 9.469 26.362 1.00 36.41 252 PRO A N 1
ATOM 1982 C CA . PRO A 1 260 ? 84.038 10.162 27.510 1.00 38.09 252 PRO A CA 1
ATOM 1983 C C . PRO A 1 260 ? 85.289 9.463 28.019 1.00 35.43 252 PRO A C 1
ATOM 1984 O O . PRO A 1 260 ? 85.465 8.265 27.798 1.00 38.86 252 PRO A O 1
ATOM 1988 N N . CYS A 1 261 ? 86.163 10.208 28.685 1.00 38.51 253 CYS A N 1
ATOM 1989 C CA . CYS A 1 261 ? 87.402 9.624 29.187 1.00 42.48 253 CYS A CA 1
ATOM 1990 C C . CYS A 1 261 ? 87.264 9.192 30.639 1.00 52.58 253 CYS A C 1
ATOM 1991 O O . CYS A 1 261 ? 86.385 9.668 31.357 1.00 48.77 253 CYS A O 1
ATOM 1994 N N . SER A 1 262 ? 88.150 8.301 31.069 1.00 54.60 254 SER A N 1
ATOM 1995 C CA . SER A 1 262 ? 88.092 7.746 32.411 1.00 56.58 254 SER A CA 1
ATOM 1996 C C . SER A 1 262 ? 89.130 8.345 33.353 1.00 62.82 254 SER A C 1
ATOM 1997 O O . SER A 1 262 ? 88.992 8.248 34.574 1.00 60.98 254 SER A O 1
ATOM 2000 N N . PHE A 1 263 ? 90.172 8.959 32.799 1.00 52.91 255 PHE A N 1
ATOM 2001 C CA . PHE A 1 263 ? 91.319 9.308 33.629 1.00 56.10 255 PHE A CA 1
ATOM 2002 C C . PHE A 1 263 ? 91.094 10.528 34.525 1.00 57.21 255 PHE A C 1
ATOM 2003 O O . PHE A 1 263 ? 91.989 10.911 35.274 1.00 48.66 255 PHE A O 1
ATOM 2011 N N . TYR A 1 264 ? 89.909 11.131 34.473 1.00 47.70 256 TYR A N 1
ATOM 2012 C CA . TYR A 1 264 ? 89.547 12.108 35.500 1.00 51.19 256 TYR A CA 1
ATOM 2013 C C . TYR A 1 264 ? 88.036 12.218 35.674 1.00 57.62 256 TYR A C 1
ATOM 2014 O O . TYR A 1 264 ? 87.269 11.715 34.851 1.00 56.14 256 TYR A O 1
ATOM 2023 N N . ASP A 1 265 ? 87.623 12.871 36.759 1.00 55.91 257 ASP A N 1
ATOM 2024 C CA . ASP A 1 265 ? 86.213 12.937 37.153 1.00 47.74 257 ASP A CA 1
ATOM 2025 C C . ASP A 1 265 ? 85.510 14.145 36.555 1.00 46.03 257 ASP A C 1
ATOM 2026 O O . ASP A 1 265 ? 85.253 15.141 37.240 1.00 50.72 257 ASP A O 1
ATOM 2031 N N . TRP A 1 266 ? 85.186 14.033 35.274 1.00 38.54 258 TRP A N 1
ATOM 2032 C CA . TRP A 1 266 ? 84.603 15.133 34.523 1.00 44.28 258 TRP A CA 1
ATOM 2033 C C . TRP A 1 266 ? 83.172 15.445 34.952 1.00 48.28 258 TRP A C 1
ATOM 2034 O O . TRP A 1 266 ? 82.646 16.529 34.680 1.00 49.01 258 TRP A O 1
ATOM 2045 N N . ARG A 1 267 ? 82.547 14.484 35.614 1.00 43.56 259 ARG A N 1
ATOM 2046 C CA . ARG A 1 267 ? 81.161 14.628 36.052 1.00 48.84 259 ARG A CA 1
ATOM 2047 C C . ARG A 1 267 ? 81.026 15.580 37.236 1.00 58.56 259 ARG A C 1
ATOM 2048 O O . ARG A 1 267 ? 79.913 15.898 37.656 1.00 60.07 259 ARG A O 1
ATOM 2056 N N . ARG A 1 268 ? 82.160 16.026 37.771 1.00 59.39 260 ARG A N 1
ATOM 2057 C CA . ARG A 1 268 ? 82.178 16.854 38.977 1.00 63.22 260 ARG A CA 1
ATOM 2058 C C . ARG A 1 268 ? 81.508 18.216 38.789 1.00 66.25 260 ARG A C 1
ATOM 2059 O O . ARG A 1 268 ? 81.823 18.959 37.853 1.00 64.10 260 ARG A O 1
ATOM 2067 N N . SER A 1 269 ? 80.588 18.535 39.696 1.00 62.27 261 SER A N 1
ATOM 2068 C CA . SER A 1 269 ? 79.928 19.834 39.712 1.00 60.80 261 SER A CA 1
ATOM 2069 C C . SER A 1 269 ? 80.704 20.818 40.582 1.00 70.85 261 SER A C 1
ATOM 2070 O O . SER A 1 269 ? 81.558 20.418 41.376 1.00 75.01 261 SER A O 1
ATOM 2073 N N . ALA A 1 270 ? 80.379 22.101 40.454 1.00 72.10 262 ALA A N 1
ATOM 2074 C CA . ALA A 1 270 ? 81.008 23.142 41.263 1.00 76.87 262 ALA A CA 1
ATOM 2075 C C . ALA A 1 270 ? 80.416 23.233 42.670 1.00 76.09 262 ALA A C 1
ATOM 2076 O O . ALA A 1 270 ? 80.497 24.281 43.311 1.00 81.96 262 ALA A O 1
ATOM 2078 N N . ALA A 1 271 ? 79.828 22.143 43.153 1.00 73.53 263 ALA A N 1
ATOM 2079 C CA . ALA A 1 271 ? 79.159 22.159 44.457 1.00 81.03 263 ALA A CA 1
ATOM 2080 C C . ALA A 1 271 ? 80.067 21.932 45.691 1.00 92.12 263 ALA A C 1
ATOM 2081 O O . ALA A 1 271 ? 79.942 22.692 46.651 1.00 100.12 263 ALA A O 1
ATOM 2083 N N . ASP A 1 272 ? 80.961 20.933 45.724 1.00 99.75 264 ASP A N 1
ATOM 2084 C CA . ASP A 1 272 ? 81.231 19.950 44.671 1.00 101.85 264 ASP A CA 1
ATOM 2085 C C . ASP A 1 272 ? 80.260 18.771 44.722 1.00 99.55 264 ASP A C 1
ATOM 2086 O O . ASP A 1 272 ? 80.656 17.616 44.568 1.00 96.70 264 ASP A O 1
ATOM 2091 N N . SER A 1 295 ? 93.477 28.712 18.896 1.00 57.48 287 SER A N 1
ATOM 2092 C CA . SER A 1 295 ? 93.962 27.473 19.503 1.00 54.09 287 SER A CA 1
ATOM 2093 C C . SER A 1 295 ? 94.957 27.763 20.614 1.00 49.43 287 SER A C 1
ATOM 2094 O O . SER A 1 295 ? 95.900 28.522 20.419 1.00 47.01 287 SER A O 1
ATOM 2097 N N . ALA A 1 296 ? 94.740 27.151 21.776 1.00 47.14 288 ALA A N 1
ATOM 2098 C CA . ALA A 1 296 ? 95.612 27.338 22.941 1.00 49.80 288 ALA A CA 1
ATOM 2099 C C . ALA A 1 296 ? 95.766 26.028 23.719 1.00 40.81 288 ALA A C 1
ATOM 2100 O O . ALA A 1 296 ? 94.827 25.239 23.817 1.00 37.97 288 ALA A O 1
ATOM 2102 N N . SER A 1 297 ? 96.941 25.809 24.293 1.00 41.16 289 SER A N 1
ATOM 2103 C CA . SER A 1 297 ? 97.239 24.529 24.917 1.00 49.25 289 SER A CA 1
ATOM 2104 C C . SER A 1 297 ? 97.876 24.696 26.301 1.00 52.16 289 SER A C 1
ATOM 2105 O O . SER A 1 297 ? 98.604 25.663 26.551 1.00 44.68 289 SER A O 1
ATOM 2108 N N . HIS A 1 298 ? 97.593 23.753 27.196 1.00 44.61 290 HIS A N 1
ATOM 2109 C CA . HIS A 1 298 ? 98.223 23.745 28.514 1.00 54.55 290 HIS A CA 1
ATOM 2110 C C . HIS A 1 298 ? 97.904 22.476 29.290 1.00 46.58 290 HIS A C 1
ATOM 2111 O O . HIS A 1 298 ? 96.940 21.773 29.001 1.00 44.31 290 HIS A O 1
ATOM 2118 N N . VAL A 1 299 ? 98.726 22.183 30.284 1.00 45.35 291 VAL A N 1
ATOM 2119 C CA . VAL A 1 299 ? 98.428 21.092 31.183 1.00 45.46 291 VAL A CA 1
ATOM 2120 C C . VAL A 1 299 ? 97.668 21.691 32.358 1.00 61.54 291 VAL A C 1
ATOM 2121 O O . VAL A 1 299 ? 98.169 22.569 33.056 1.00 48.46 291 VAL A O 1
ATOM 2125 N N . LEU A 1 300 ? 96.430 21.244 32.521 1.00 44.79 292 LEU A N 1
ATOM 2126 C CA . LEU A 1 300 ? 95.548 21.746 33.560 1.00 54.50 292 LEU A CA 1
ATOM 2127 C C . LEU A 1 300 ? 95.261 20.658 34.584 1.00 48.33 292 LEU A C 1
ATOM 2128 O O . LEU A 1 300 ? 95.068 19.500 34.225 1.00 57.37 292 LEU A O 1
ATOM 2130 N N . ARG A 1 301 ? 95.220 21.024 35.861 1.00 52.49 293 ARG A N 1
ATOM 2131 C CA . ARG A 1 301 ? 94.847 20.067 36.891 1.00 49.98 293 ARG A CA 1
ATOM 2132 C C . ARG A 1 301 ? 93.327 19.999 37.004 1.00 61.38 293 ARG A C 1
ATOM 2133 O O . ARG A 1 301 ? 92.677 21.008 37.276 1.00 48.62 293 ARG A O 1
ATOM 2141 N N . LEU A 1 302 ? 92.774 18.811 36.765 1.00 59.46 294 LEU A N 1
ATOM 2142 C CA . LEU A 1 302 ? 91.329 18.584 36.839 1.00 56.01 294 LEU A CA 1
ATOM 2143 C C . LEU A 1 302 ? 91.006 17.553 37.942 1.00 56.22 294 LEU A C 1
ATOM 2144 O O . LEU A 1 302 ? 91.877 16.776 38.348 1.00 49.31 294 LEU A O 1
ATOM 2149 N N . PRO A 1 303 ? 89.759 17.557 38.449 1.00 53.80 295 PRO A N 1
ATOM 2150 C CA . PRO A 1 303 ? 89.427 16.663 39.569 1.00 53.57 295 PRO A CA 1
ATOM 2151 C C . PRO A 1 303 ? 89.656 15.180 39.274 1.00 49.38 295 PRO A C 1
ATOM 2152 O O . PRO A 1 303 ? 89.295 14.697 38.203 1.00 56.58 295 PRO A O 1
ATOM 2156 N N . GLY A 1 304 ? 90.261 14.470 40.226 1.00 52.13 296 GLY A N 1
ATOM 2157 C CA . GLY A 1 304 ? 90.541 13.060 40.046 1.00 56.06 296 GLY A CA 1
ATOM 2158 C C . GLY A 1 304 ? 89.506 12.157 40.688 1.00 62.40 296 GLY A C 1
ATOM 2159 O O . GLY A 1 304 ? 88.658 12.613 41.455 1.00 61.82 296 GLY A O 1
ATOM 2160 N N . HIS A 1 305 ? 89.573 10.869 40.366 1.00 60.22 297 HIS A N 1
ATOM 2161 C CA . HIS A 1 305 ? 88.679 9.891 40.962 1.00 63.90 297 HIS A CA 1
ATOM 2162 C C . HIS A 1 305 ? 89.251 9.407 42.286 1.00 78.10 297 HIS A C 1
ATOM 2163 O O . HIS A 1 305 ? 88.620 9.546 43.336 1.00 79.98 297 HIS A O 1
ATOM 2170 N N . ASP A 1 306 ? 90.458 8.856 42.230 1.00 89.57 298 ASP A N 1
ATOM 2171 C CA . ASP A 1 306 ? 91.117 8.332 43.418 1.00 92.20 298 ASP A CA 1
ATOM 2172 C C . ASP A 1 306 ? 91.829 9.439 44.200 1.00 88.78 298 ASP A C 1
ATOM 2173 O O . ASP A 1 306 ? 91.937 9.370 45.424 1.00 90.07 298 ASP A O 1
ATOM 2178 N N . VAL A 1 307 ? 92.314 10.456 43.490 1.00 77.89 299 VAL A N 1
ATOM 2179 C CA . VAL A 1 307 ? 93.016 11.567 44.132 1.00 72.46 299 VAL A CA 1
ATOM 2180 C C . VAL A 1 307 ? 92.343 12.912 43.860 1.00 73.97 299 VAL A C 1
ATOM 2181 O O . VAL A 1 307 ? 91.437 13.011 43.023 1.00 60.15 299 VAL A O 1
ATOM 2185 N N . ASP A 1 308 ? 92.804 13.943 44.566 1.00 65.03 300 ASP A N 1
ATOM 2186 C CA . ASP A 1 308 ? 92.242 15.292 44.463 1.00 63.91 300 ASP A CA 1
ATOM 2187 C C . ASP A 1 308 ? 92.346 15.903 43.066 1.00 65.75 300 ASP A C 1
ATOM 2188 O O . ASP A 1 308 ? 91.351 16.346 42.496 1.00 58.04 300 ASP A O 1
ATOM 2193 N N . TRP A 1 309 ? 93.565 15.963 42.543 1.00 60.40 301 TRP A N 1
ATOM 2194 C CA . TRP A 1 309 ? 93.800 16.527 41.224 1.00 62.84 301 TRP A CA 1
ATOM 2195 C C . TRP A 1 309 ? 94.655 15.591 40.382 1.00 65.69 301 TRP A C 1
ATOM 2196 O O . TRP A 1 309 ? 95.535 14.888 40.894 1.00 60.99 301 TRP A O 1
ATOM 2207 N N . VAL A 1 310 ? 94.368 15.597 39.085 1.00 56.18 302 VAL A N 1
ATOM 2208 C CA . VAL A 1 310 ? 95.127 14.866 38.084 1.00 64.03 302 VAL A CA 1
ATOM 2209 C C . VAL A 1 310 ? 95.475 15.838 36.967 1.00 54.55 302 VAL A C 1
ATOM 2210 O O . VAL A 1 310 ? 94.627 16.626 36.561 1.00 54.70 302 VAL A O 1
ATOM 2214 N N . PRO A 1 311 ? 96.736 15.817 36.499 1.00 53.20 303 PRO A N 1
ATOM 2215 C CA . PRO A 1 311 ? 97.151 16.637 35.350 1.00 52.38 303 PRO A CA 1
ATOM 2216 C C . PRO A 1 311 ? 96.552 16.164 34.032 1.00 46.74 303 PRO A C 1
ATOM 2217 O O . PRO A 1 311 ? 96.591 14.978 33.711 1.00 47.38 303 PRO A O 1
ATOM 2221 N N . VAL A 1 312 ? 96.007 17.094 33.263 1.00 44.75 304 VAL A N 1
ATOM 2222 C CA . VAL A 1 312 ? 95.442 16.745 31.963 1.00 42.11 304 VAL A CA 1
ATOM 2223 C C . VAL A 1 312 ? 95.911 17.709 30.879 1.00 41.14 304 VAL A C 1
ATOM 2224 O O . VAL A 1 312 ? 95.835 18.923 31.046 1.00 44.08 304 VAL A O 1
ATOM 2228 N N . HIS A 1 313 ? 96.407 17.181 29.767 1.00 40.32 305 HIS A N 1
ATOM 2229 C CA . HIS A 1 313 ? 96.780 18.051 28.658 1.00 39.46 305 HIS A CA 1
ATOM 2230 C C . HIS A 1 313 ? 95.529 18.474 27.884 1.00 44.85 305 HIS A C 1
ATOM 2231 O O . HIS A 1 313 ? 94.751 17.637 27.446 1.00 37.50 305 HIS A O 1
ATOM 2238 N N . VAL A 1 314 ? 95.364 19.781 27.714 1.00 36.79 306 VAL A N 1
ATOM 2239 C CA . VAL A 1 314 ? 94.180 20.350 27.099 1.00 34.90 306 VAL A CA 1
ATOM 2240 C C . VAL A 1 314 ? 94.520 21.245 25.916 1.00 39.97 306 VAL A C 1
ATOM 2241 O O . VAL A 1 314 ? 95.410 22.087 26.000 1.00 37.79 306 VAL A O 1
ATOM 2245 N N . THR A 1 315 ? 93.801 21.060 24.816 1.00 32.42 307 THR A N 1
ATOM 2246 C CA . THR A 1 315 ? 93.901 21.940 23.666 1.00 35.88 307 THR A CA 1
ATOM 2247 C C . THR A 1 315 ? 92.536 22.585 23.449 1.00 36.06 307 THR A C 1
ATOM 2248 O O . THR A 1 315 ? 91.544 21.884 23.314 1.00 36.22 307 THR A O 1
ATOM 2252 N N . VAL A 1 316 ? 92.486 23.912 23.416 1.00 32.63 308 VAL A N 1
ATOM 2253 C CA . VAL A 1 316 ? 91.206 24.617 23.348 1.00 30.05 308 VAL A CA 1
ATOM 2254 C C . VAL A 1 316 ? 91.078 25.476 22.091 1.00 34.17 308 VAL A C 1
ATOM 2255 O O . VAL A 1 316 ? 92.011 26.194 21.720 1.00 35.01 308 VAL A O 1
ATOM 2259 N N . ASN A 1 317 ? 89.919 25.372 21.442 1.00 31.54 309 ASN A N 1
ATOM 2260 C CA . ASN A 1 317 ? 89.532 26.225 20.326 1.00 38.46 309 ASN A CA 1
ATOM 2261 C C . ASN A 1 317 ? 88.192 26.873 20.615 1.00 41.21 309 ASN A C 1
ATOM 2262 O O . ASN A 1 317 ? 87.325 26.269 21.244 1.00 40.33 309 ASN A O 1
ATOM 2267 N N . ARG A 1 318 ? 88.009 28.097 20.149 1.00 33.21 310 ARG A N 1
ATOM 2268 C CA . ARG A 1 318 ? 86.736 28.762 20.335 1.00 36.77 310 ARG A CA 1
ATOM 2269 C C . ARG A 1 318 ? 85.774 28.400 19.205 1.00 36.06 310 ARG A C 1
ATOM 2270 O O . ARG A 1 318 ? 86.135 28.480 18.040 1.00 32.07 310 ARG A O 1
ATOM 2278 N N . ILE A 1 319 ? 84.557 28.006 19.574 1.00 25.21 311 ILE A N 1
ATOM 2279 C CA . ILE A 1 319 ? 83.491 27.663 18.636 1.00 34.92 311 ILE A CA 1
ATOM 2280 C C . ILE A 1 319 ? 82.378 28.701 18.713 1.00 40.17 311 ILE A C 1
ATOM 2281 O O . ILE A 1 319 ? 81.910 29.036 19.805 1.00 36.42 311 ILE A O 1
ATOM 2286 N N . GLU A 1 320 ? 81.949 29.216 17.566 1.00 30.79 312 GLU A N 1
ATOM 2287 C CA . GLU A 1 320 ? 80.837 30.164 17.562 1.00 33.28 312 GLU A CA 1
ATOM 2288 C C . GLU A 1 320 ? 79.529 29.421 17.267 1.00 36.74 312 GLU A C 1
ATOM 2289 O O . GLU A 1 320 ? 79.331 28.898 16.170 1.00 37.57 312 GLU A O 1
ATOM 2295 N N . LEU A 1 321 ? 78.645 29.352 18.264 1.00 33.70 313 LEU A N 1
ATOM 2296 C CA . LEU A 1 321 ? 77.396 28.594 18.145 1.00 27.91 313 LEU A CA 1
ATOM 2297 C C . LEU A 1 321 ? 76.304 29.431 17.496 1.00 39.40 313 LEU A C 1
ATOM 2298 O O . LEU A 1 321 ? 75.557 28.952 16.649 1.00 41.27 313 LEU A O 1
ATOM 2303 N N . GLU A 1 322 ? 76.212 30.676 17.945 1.00 40.56 314 GLU A N 1
ATOM 2304 C CA . GLU A 1 322 ? 75.313 31.687 17.409 1.00 37.92 314 GLU A CA 1
ATOM 2305 C C . GLU A 1 322 ? 76.119 32.975 17.459 1.00 38.52 314 GLU A C 1
ATOM 2306 O O . GLU A 1 322 ? 77.186 32.990 18.071 1.00 40.61 314 GLU A O 1
ATOM 2312 N N . PRO A 1 323 ? 75.634 34.057 16.824 1.00 43.10 315 PRO A N 1
ATOM 2313 C CA . PRO A 1 323 ? 76.381 35.316 16.920 1.00 42.90 315 PRO A CA 1
ATOM 2314 C C . PRO A 1 323 ? 76.654 35.736 18.364 1.00 50.88 315 PRO A C 1
ATOM 2315 O O . PRO A 1 323 ? 75.726 35.765 19.174 1.00 56.64 315 PRO A O 1
ATOM 2319 N N . ASP A 1 324 ? 77.919 36.023 18.667 1.00 44.31 316 ASP A N 1
ATOM 2320 C CA . ASP A 1 324 ? 78.361 36.451 19.995 1.00 51.50 316 ASP A CA 1
ATOM 2321 C C . ASP A 1 324 ? 78.085 35.382 21.066 1.00 43.74 316 ASP A C 1
ATOM 2322 O O . ASP A 1 324 ? 78.054 35.672 22.259 1.00 47.30 316 ASP A O 1
ATOM 2327 N N . THR A 1 325 ? 77.914 34.140 20.629 1.00 35.11 317 THR A N 1
ATOM 2328 C CA . THR A 1 325 ? 77.670 33.034 21.546 1.00 34.30 317 THR A CA 1
ATOM 2329 C C . THR A 1 325 ? 78.709 31.943 21.346 1.00 34.85 317 THR A C 1
ATOM 2330 O O . THR A 1 325 ? 78.694 31.231 20.345 1.00 32.86 317 THR A O 1
ATOM 2334 N N . PHE A 1 326 ? 79.612 31.813 22.309 1.00 31.99 318 PHE A N 1
ATOM 2335 C CA . PHE A 1 326 ? 80.754 30.929 22.139 1.00 31.76 318 PHE A CA 1
ATOM 2336 C C . PHE A 1 326 ? 80.813 29.798 23.154 1.00 34.70 318 PHE A C 1
ATOM 2337 O O . PHE A 1 326 ? 80.425 29.958 24.303 1.00 33.44 318 PHE A O 1
ATOM 2345 N N . ALA A 1 327 ? 81.293 28.650 22.696 1.00 32.50 319 ALA A N 1
ATOM 2346 C CA . ALA A 1 327 ? 81.699 27.552 23.558 1.00 30.52 319 ALA A CA 1
ATOM 2347 C C . ALA A 1 327 ? 83.144 27.211 23.251 1.00 36.77 319 ALA A C 1
ATOM 2348 O O . ALA A 1 327 ? 83.705 27.665 22.249 1.00 39.43 319 ALA A O 1
ATOM 2350 N N . GLY A 1 328 ? 83.748 26.397 24.100 1.00 30.38 320 GLY A N 1
ATOM 2351 C CA . GLY A 1 328 ? 85.092 25.930 23.833 1.00 28.86 320 GLY A CA 1
ATOM 2352 C C . GLY A 1 328 ? 85.071 24.490 23.383 1.00 28.52 320 GLY A C 1
ATOM 2353 O O . GLY A 1 328 ? 84.350 23.666 23.931 1.00 32.49 320 GLY A O 1
ATOM 2354 N N . LEU A 1 329 ? 85.845 24.190 22.353 1.00 26.38 321 LEU A N 1
ATOM 2355 C CA . LEU A 1 329 ? 86.128 22.811 22.000 1.00 24.41 321 LEU A CA 1
ATOM 2356 C C . LEU A 1 329 ? 87.412 22.393 22.706 1.00 30.72 321 LEU A C 1
ATOM 2357 O O . LEU A 1 329 ? 88.467 22.984 22.447 1.00 32.48 321 LEU A O 1
ATOM 2362 N N . VAL A 1 330 ? 87.353 21.395 23.589 1.00 27.68 322 VAL A N 1
ATOM 2363 C CA . VAL A 1 330 ? 88.581 20.934 24.246 1.00 28.25 322 VAL A CA 1
ATOM 2364 C C . VAL A 1 330 ? 88.953 19.513 23.836 1.00 28.13 322 VAL A C 1
ATOM 2365 O O . VAL A 1 330 ? 88.097 18.632 23.714 1.00 28.08 322 VAL A O 1
ATOM 2369 N N . ALA A 1 331 ? 90.237 19.313 23.569 1.00 29.39 323 ALA A N 1
ATOM 2370 C CA . ALA A 1 331 ? 90.777 17.984 23.325 1.00 27.51 323 ALA A CA 1
ATOM 2371 C C . ALA A 1 331 ? 91.531 17.576 24.577 1.00 29.25 323 ALA A C 1
ATOM 2372 O O . ALA A 1 331 ? 92.480 18.249 24.962 1.00 31.56 323 ALA A O 1
ATOM 2374 N N . LEU A 1 332 ? 91.109 16.482 25.200 1.00 32.95 324 LEU A N 1
ATOM 2375 C CA . LEU A 1 332 ? 91.656 16.055 26.487 1.00 36.11 324 LEU A CA 1
ATOM 2376 C C . LEU A 1 332 ? 92.462 14.788 26.330 1.00 32.22 324 LEU A C 1
ATOM 2377 O O . LEU A 1 332 ? 91.983 13.810 25.753 1.00 33.12 324 LEU A O 1
ATOM 2382 N N . ARG A 1 333 ? 93.687 14.799 26.845 1.00 34.09 325 ARG A N 1
ATOM 2383 C CA . ARG A 1 333 ? 94.506 13.598 26.847 1.00 39.61 325 ARG A CA 1
ATOM 2384 C C . ARG A 1 333 ? 95.503 13.612 28.006 1.00 41.75 325 ARG A C 1
ATOM 2385 O O . ARG A 1 333 ? 95.770 14.655 28.605 1.00 41.38 325 ARG A O 1
ATOM 2393 N N . LEU A 1 334 ? 96.046 12.444 28.321 1.00 39.40 326 LEU A N 1
ATOM 2394 C CA . LEU A 1 334 ? 97.089 12.351 29.339 1.00 41.97 326 LEU A CA 1
ATOM 2395 C C . LEU A 1 334 ? 98.300 13.178 28.920 1.00 47.10 326 LEU A C 1
ATOM 2396 O O . LEU A 1 334 ? 98.668 13.183 27.751 1.00 42.95 326 LEU A O 1
ATOM 2401 N N . PRO A 1 335 ? 98.919 13.900 29.865 1.00 45.62 327 PRO A N 1
ATOM 2402 C CA . PRO A 1 335 ? 100.128 14.640 29.483 1.00 45.55 327 PRO A CA 1
ATOM 2403 C C . PRO A 1 335 ? 101.366 13.745 29.466 1.00 49.98 327 PRO A C 1
ATOM 2404 O O . PRO A 1 335 ? 101.383 12.734 30.181 1.00 49.01 327 PRO A O 1
ATOM 2408 N N . THR A 1 336 ? 102.385 14.110 28.687 1.00 48.30 328 THR A N 1
ATOM 2409 C CA . THR A 1 336 ? 103.656 13.386 28.719 1.00 50.71 328 THR A CA 1
ATOM 2410 C C . THR A 1 336 ? 104.522 13.881 29.880 1.00 61.14 328 THR A C 1
ATOM 2411 O O . THR A 1 336 ? 104.274 14.954 30.435 1.00 53.32 328 THR A O 1
ATOM 2415 N N . ASP A 1 337 ? 105.540 13.104 30.242 1.00 56.78 329 ASP A N 1
ATOM 2416 C CA . ASP A 1 337 ? 106.445 13.505 31.322 1.00 60.95 329 ASP A CA 1
ATOM 2417 C C . ASP A 1 337 ? 107.072 14.852 30.993 1.00 59.10 329 ASP A C 1
ATOM 2418 O O . ASP A 1 337 ? 107.187 15.728 31.850 1.00 60.29 329 ASP A O 1
ATOM 2423 N N . GLU A 1 338 ? 107.433 15.021 29.726 1.00 58.32 330 GLU A N 1
ATOM 2424 C CA . GLU A 1 338 ? 108.011 16.271 29.255 1.00 61.48 330 GLU A CA 1
ATOM 2425 C C . GLU A 1 338 ? 107.027 17.423 29.418 1.00 58.06 330 GLU A C 1
ATOM 2426 O O . GLU A 1 338 ? 107.400 18.500 29.892 1.00 58.04 330 GLU A O 1
ATOM 2432 N N . GLU A 1 339 ? 105.771 17.189 29.044 1.00 53.97 331 GLU A N 1
ATOM 2433 C CA . GLU A 1 339 ? 104.734 18.202 29.188 1.00 52.29 331 GLU A CA 1
ATOM 2434 C C . GLU A 1 339 ? 104.502 18.542 30.660 1.00 53.73 331 GLU A C 1
ATOM 2435 O O . GLU A 1 339 ? 104.304 19.706 31.011 1.00 54.03 331 GLU A O 1
ATOM 2441 N N . LEU A 1 340 ? 104.539 17.528 31.516 1.00 54.90 332 LEU A N 1
ATOM 2442 C CA . LEU A 1 340 ? 104.412 17.748 32.958 1.00 56.76 332 LEU A CA 1
ATOM 2443 C C . LEU A 1 340 ? 105.514 18.676 33.466 1.00 61.76 332 LEU A C 1
ATOM 2444 O O . LEU A 1 340 ? 105.239 19.705 34.081 1.00 60.18 332 LEU A O 1
ATOM 2449 N N . ALA A 1 341 ? 106.758 18.307 33.181 1.00 61.32 333 ALA A N 1
ATOM 2450 C CA . ALA A 1 341 ? 107.918 19.096 33.592 1.00 69.26 333 ALA A CA 1
ATOM 2451 C C . ALA A 1 341 ? 107.833 20.526 33.069 1.00 69.79 333 ALA A C 1
ATOM 2452 O O . ALA A 1 341 ? 108.094 21.479 33.806 1.00 65.54 333 ALA A O 1
ATOM 2454 N N . ASP A 1 342 ? 107.456 20.662 31.796 1.00 61.06 334 ASP A N 1
ATOM 2455 C CA . ASP A 1 342 ? 107.271 21.968 31.171 1.00 60.39 334 ASP A CA 1
ATOM 2456 C C . ASP A 1 342 ? 106.253 22.813 31.927 1.00 63.66 334 ASP A C 1
ATOM 2457 O O . ASP A 1 342 ? 106.464 24.006 32.145 1.00 68.84 334 ASP A O 1
ATOM 2462 N N . ALA A 1 343 ? 105.153 22.191 32.337 1.00 58.17 335 ALA A N 1
ATOM 2463 C CA . ALA A 1 343 ? 104.117 22.905 33.071 1.00 57.80 335 ALA A CA 1
ATOM 2464 C C . ALA A 1 343 ? 104.552 23.248 34.496 1.00 62.38 335 ALA A C 1
ATOM 2465 O O . ALA A 1 343 ? 103.837 23.942 35.211 1.00 66.56 335 ALA A O 1
ATOM 2467 N N . GLY A 1 344 ? 105.726 22.772 34.904 1.00 63.50 336 GLY A N 1
ATOM 2468 C CA . GLY A 1 344 ? 106.224 23.020 36.247 1.00 66.88 336 GLY A CA 1
ATOM 2469 C C . GLY A 1 344 ? 105.451 22.222 37.280 1.00 75.13 336 GLY A C 1
ATOM 2470 O O . GLY A 1 344 ? 105.415 22.568 38.463 1.00 69.42 336 GLY A O 1
ATOM 2471 N N . LEU A 1 345 ? 104.823 21.147 36.818 1.00 64.61 337 LEU A N 1
ATOM 2472 C CA . LEU A 1 345 ? 104.050 20.270 37.682 1.00 64.64 337 LEU A CA 1
ATOM 2473 C C . LEU A 1 345 ? 104.833 19.017 38.033 1.00 66.38 337 LEU A C 1
ATOM 2474 O O . LEU A 1 345 ? 105.465 18.406 37.168 1.00 66.04 337 LEU A O 1
ATOM 2479 N N . PRO A 1 346 ? 104.795 18.633 39.312 1.00 68.83 338 PRO A N 1
ATOM 2480 C CA . PRO A 1 346 ? 105.424 17.391 39.766 1.00 70.76 338 PRO A CA 1
ATOM 2481 C C . PRO A 1 346 ? 104.662 16.163 39.296 1.00 69.78 338 PRO A C 1
ATOM 2482 O O . PRO A 1 346 ? 103.466 16.249 39.004 1.00 65.91 338 PRO A O 1
ATOM 2486 N N . LYS A 1 347 ? 105.350 15.031 39.214 1.00 69.70 339 LYS A N 1
ATOM 2487 C CA . LYS A 1 347 ? 104.685 13.777 38.893 1.00 73.86 339 LYS A CA 1
ATOM 2488 C C . LYS A 1 347 ? 103.780 13.353 40.045 1.00 75.68 339 LYS A C 1
ATOM 2489 O O . LYS A 1 347 ? 104.139 13.525 41.214 1.00 72.29 339 LYS A O 1
ATOM 2495 N N . THR B 1 10 ? 53.105 24.893 -18.777 1.00 83.98 2 THR B N 1
ATOM 2496 C CA . THR B 1 10 ? 53.894 24.094 -19.708 1.00 83.58 2 THR B CA 1
ATOM 2497 C C . THR B 1 10 ? 54.622 24.982 -20.715 1.00 88.42 2 THR B C 1
ATOM 2498 O O . THR B 1 10 ? 55.088 24.511 -21.755 1.00 87.85 2 THR B O 1
ATOM 2500 N N . HIS B 1 11 ? 54.717 26.270 -20.401 1.00 85.24 3 HIS B N 1
ATOM 2501 C CA . HIS B 1 11 ? 55.328 27.231 -21.311 1.00 76.11 3 HIS B CA 1
ATOM 2502 C C . HIS B 1 11 ? 56.834 27.325 -21.113 1.00 64.54 3 HIS B C 1
ATOM 2503 O O . HIS B 1 11 ? 57.525 27.963 -21.902 1.00 62.42 3 HIS B O 1
ATOM 2505 N N . ASP B 1 12 ? 57.334 26.699 -20.051 1.00 60.46 4 ASP B N 1
ATOM 2506 C CA . ASP B 1 12 ? 58.752 26.791 -19.704 1.00 55.24 4 ASP B CA 1
ATOM 2507 C C . ASP B 1 12 ? 59.622 25.904 -20.585 1.00 51.81 4 ASP B C 1
ATOM 2508 O O . ASP B 1 12 ? 59.138 24.957 -21.203 1.00 52.26 4 ASP B O 1
ATOM 2513 N N . TRP B 1 13 ? 60.912 26.224 -20.640 1.00 46.89 5 TRP B N 1
ATOM 2514 C CA . TRP B 1 13 ? 61.900 25.350 -21.254 1.00 46.65 5 TRP B CA 1
ATOM 2515 C C . TRP B 1 13 ? 62.143 24.156 -20.342 1.00 55.12 5 TRP B C 1
ATOM 2516 O O . TRP B 1 13 ? 62.332 24.322 -19.141 1.00 44.17 5 TRP B O 1
ATOM 2527 N N . LEU B 1 14 ? 62.147 22.957 -20.907 1.00 48.03 6 LEU B N 1
ATOM 2528 C CA . LEU B 1 14 ? 62.525 21.768 -20.151 1.00 47.66 6 LEU B CA 1
ATOM 2529 C C . LEU B 1 14 ? 63.989 21.413 -20.402 1.00 45.79 6 LEU B C 1
ATOM 2530 O O . LEU B 1 14 ? 64.381 21.225 -21.552 1.00 46.72 6 LEU B O 1
ATOM 2535 N N . LEU B 1 15 ? 64.793 21.300 -19.346 1.00 48.26 7 LEU B N 1
ATOM 2536 C CA . LEU B 1 15 ? 66.153 20.808 -19.522 1.00 43.23 7 LEU B CA 1
ATOM 2537 C C . LEU B 1 15 ? 66.180 19.295 -19.330 1.00 44.31 7 LEU B C 1
ATOM 2538 O O . LEU B 1 15 ? 65.831 18.776 -18.272 1.00 47.70 7 LEU B O 1
ATOM 2543 N N . VAL B 1 16 ? 66.591 18.595 -20.378 1.00 48.25 8 VAL B N 1
ATOM 2544 C CA . VAL B 1 16 ? 66.610 17.142 -20.384 1.00 46.44 8 VAL B CA 1
ATOM 2545 C C . VAL B 1 16 ? 68.038 16.605 -20.441 1.00 50.05 8 VAL B C 1
ATOM 2546 O O . VAL B 1 16 ? 68.779 16.923 -21.353 1.00 44.65 8 VAL B O 1
ATOM 2550 N N . GLU B 1 17 ? 68.410 15.799 -19.453 1.00 44.55 9 GLU B N 1
ATOM 2551 C CA . GLU B 1 17 ? 69.700 15.120 -19.449 1.00 43.70 9 GLU B CA 1
ATOM 2552 C C . GLU B 1 17 ? 69.571 13.876 -20.322 1.00 60.99 9 GLU B C 1
ATOM 2553 O O . GLU B 1 17 ? 68.634 13.089 -20.161 1.00 57.34 9 GLU B O 1
ATOM 2559 N N . THR B 1 18 ? 70.502 13.711 -21.257 1.00 59.38 10 THR B N 1
ATOM 2560 C CA . THR B 1 18 ? 70.391 12.663 -22.266 1.00 56.65 10 THR B CA 1
ATOM 2561 C C . THR B 1 18 ? 71.574 11.695 -22.264 1.00 62.67 10 THR B C 1
ATOM 2562 O O . THR B 1 18 ? 71.952 11.173 -23.311 1.00 62.77 10 THR B O 1
ATOM 2566 N N . LEU B 1 19 ? 72.156 11.451 -21.095 1.00 51.27 11 LEU B N 1
ATOM 2567 C CA . LEU B 1 19 ? 73.294 10.540 -21.018 1.00 58.57 11 LEU B CA 1
ATOM 2568 C C . LEU B 1 19 ? 72.881 9.154 -20.521 1.00 63.54 11 LEU B C 1
ATOM 2569 O O . LEU B 1 19 ? 73.682 8.220 -20.535 1.00 62.21 11 LEU B O 1
ATOM 2574 N N . GLY B 1 20 ? 71.630 9.026 -20.087 1.00 59.97 12 GLY B N 1
ATOM 2575 C CA . GLY B 1 20 ? 71.100 7.740 -19.670 1.00 63.35 12 GLY B CA 1
ATOM 2576 C C . GLY B 1 20 ? 70.440 6.999 -20.822 1.00 66.50 12 GLY B C 1
ATOM 2577 O O . GLY B 1 20 ? 70.526 7.425 -21.973 1.00 58.64 12 GLY B O 1
ATOM 2578 N N . ASP B 1 21 ? 69.781 5.885 -20.518 1.00 71.30 13 ASP B N 1
ATOM 2579 C CA . ASP B 1 21 ? 69.098 5.104 -21.544 1.00 80.90 13 ASP B CA 1
ATOM 2580 C C . ASP B 1 21 ? 67.857 5.843 -22.034 1.00 78.32 13 ASP B C 1
ATOM 2581 O O . ASP B 1 21 ? 67.519 5.803 -23.218 1.00 76.71 13 ASP B O 1
ATOM 2586 N N . GLU B 1 22 ? 67.186 6.524 -21.113 1.00 68.71 14 GLU B N 1
ATOM 2587 C CA . GLU B 1 22 ? 66.042 7.348 -21.461 1.00 66.25 14 GLU B CA 1
ATOM 2588 C C . GLU B 1 22 ? 66.282 8.787 -21.025 1.00 59.06 14 GLU B C 1
ATOM 2589 O O . GLU B 1 22 ? 66.689 9.030 -19.890 1.00 57.07 14 GLU B O 1
ATOM 2595 N N . PRO B 1 23 ? 66.039 9.744 -21.936 1.00 59.17 15 PRO B N 1
ATOM 2596 C CA . PRO B 1 23 ? 66.089 11.181 -21.637 1.00 59.36 15 PRO B CA 1
ATOM 2597 C C . PRO B 1 23 ? 65.297 11.521 -20.374 1.00 67.21 15 PRO B C 1
ATOM 2598 O O . PRO B 1 23 ? 64.163 11.060 -20.212 1.00 67.96 15 PRO B O 1
ATOM 2602 N N . ALA B 1 24 ? 65.886 12.322 -19.494 1.00 53.09 16 ALA B N 1
ATOM 2603 C CA . ALA B 1 24 ? 65.294 12.570 -18.186 1.00 55.30 16 ALA B CA 1
ATOM 2604 C C . ALA B 1 24 ? 65.351 14.047 -17.803 1.00 50.00 16 ALA B C 1
ATOM 2605 O O . ALA B 1 24 ? 66.406 14.676 -17.868 1.00 47.50 16 ALA B O 1
ATOM 2607 N N . VAL B 1 25 ? 64.207 14.590 -17.397 1.00 50.80 17 VAL B N 1
ATOM 2608 C CA . VAL B 1 25 ? 64.099 16.001 -17.055 1.00 48.72 17 VAL B CA 1
ATOM 2609 C C . VAL B 1 25 ? 64.871 16.323 -15.767 1.00 53.89 17 VAL B C 1
ATOM 2610 O O . VAL B 1 25 ? 64.809 15.577 -14.791 1.00 50.42 17 VAL B O 1
ATOM 2614 N N . VAL B 1 26 ? 65.615 17.426 -15.780 1.00 44.30 18 VAL B N 1
ATOM 2615 C CA . VAL B 1 26 ? 66.322 17.887 -14.598 1.00 40.46 18 VAL B CA 1
ATOM 2616 C C . VAL B 1 26 ? 65.969 19.340 -14.280 1.00 38.82 18 VAL B C 1
ATOM 2617 O O . VAL B 1 26 ? 66.227 19.818 -13.173 1.00 41.83 18 VAL B O 1
ATOM 2621 N N . ALA B 1 27 ? 65.354 20.036 -15.235 1.00 39.74 19 ALA B N 1
ATOM 2622 C CA . ALA B 1 27 ? 64.892 21.403 -14.982 1.00 40.29 19 ALA B CA 1
ATOM 2623 C C . ALA B 1 27 ? 63.610 21.750 -15.733 1.00 45.21 19 ALA B C 1
ATOM 2624 O O . ALA B 1 27 ? 63.498 21.497 -16.935 1.00 48.38 19 ALA B O 1
ATOM 2626 N N . ARG B 1 28 ? 62.641 22.312 -15.013 1.00 44.11 20 ARG B N 1
ATOM 2627 C CA . ARG B 1 28 ? 61.514 22.997 -15.650 1.00 46.01 20 ARG B CA 1
ATOM 2628 C C . ARG B 1 28 ? 61.728 24.485 -15.437 1.00 48.73 20 ARG B C 1
ATOM 2629 O O . ARG B 1 28 ? 61.563 24.988 -14.327 1.00 46.87 20 ARG B O 1
ATOM 2637 N N . GLY B 1 29 ? 62.128 25.189 -16.488 1.00 46.74 21 GLY B N 1
ATOM 2638 C CA . GLY B 1 29 ? 62.620 26.537 -16.300 1.00 47.83 21 GLY B CA 1
ATOM 2639 C C . GLY B 1 29 ? 63.902 26.409 -15.494 1.00 43.96 21 GLY B C 1
ATOM 2640 O O . GLY B 1 29 ? 64.868 25.831 -15.974 1.00 39.64 21 GLY B O 1
ATOM 2641 N N . ARG B 1 30 ? 63.899 26.906 -14.260 1.00 38.53 22 ARG B N 1
ATOM 2642 C CA . ARG B 1 30 ? 65.087 26.813 -13.412 1.00 45.36 22 ARG B CA 1
ATOM 2643 C C . ARG B 1 30 ? 64.866 25.924 -12.192 1.00 45.93 22 ARG B C 1
ATOM 2644 O O . ARG B 1 30 ? 65.800 25.673 -11.419 1.00 42.14 22 ARG B O 1
ATOM 2652 N N . GLU B 1 31 ? 63.633 25.450 -12.025 1.00 40.77 23 GLU B N 1
ATOM 2653 C CA . GLU B 1 31 ? 63.284 24.596 -10.902 1.00 41.51 23 GLU B CA 1
ATOM 2654 C C . GLU B 1 31 ? 63.821 23.188 -11.136 1.00 42.50 23 GLU B C 1
ATOM 2655 O O . GLU B 1 31 ? 63.591 22.602 -12.183 1.00 37.09 23 GLU B O 1
ATOM 2657 N N . LEU B 1 32 ? 64.547 22.655 -10.157 1.00 34.78 24 LEU B N 1
ATOM 2658 C CA . LEU B 1 32 ? 65.154 21.330 -10.280 1.00 37.29 24 LEU B CA 1
ATOM 2659 C C . LEU B 1 32 ? 64.132 20.196 -10.326 1.00 39.92 24 LEU B C 1
ATOM 2660 O O . LEU B 1 32 ? 63.164 20.197 -9.568 1.00 40.57 24 LEU B O 1
ATOM 2665 N N . LYS B 1 33 ? 64.363 19.231 -11.214 1.00 43.08 25 LYS B N 1
ATOM 2666 C CA . LYS B 1 33 ? 63.625 17.967 -11.217 1.00 44.94 25 LYS B CA 1
ATOM 2667 C C . LYS B 1 33 ? 64.616 16.800 -11.125 1.00 46.68 25 LYS B C 1
ATOM 2668 O O . LYS B 1 33 ? 65.696 16.848 -11.718 1.00 44.31 25 LYS B O 1
ATOM 2674 N N . LYS B 1 34 ? 64.245 15.747 -10.400 1.00 43.95 26 LYS B N 1
ATOM 2675 C CA . LYS B 1 34 ? 65.178 14.659 -10.100 1.00 52.32 26 LYS B CA 1
ATOM 2676 C C . LYS B 1 34 ? 65.261 13.571 -11.175 1.00 54.85 26 LYS B C 1
ATOM 2677 O O . LYS B 1 34 ? 64.783 12.455 -10.968 1.00 63.38 26 LYS B O 1
ATOM 2679 N N . LEU B 1 35 ? 65.896 13.902 -12.299 1.00 47.68 27 LEU B N 1
ATOM 2680 C CA . LEU B 1 35 ? 66.113 12.978 -13.414 1.00 50.18 27 LEU B CA 1
ATOM 2681 C C . LEU B 1 35 ? 64.887 12.145 -13.744 1.00 57.81 27 LEU B C 1
ATOM 2682 O O . LEU B 1 35 ? 64.980 10.927 -13.878 1.00 70.69 27 LEU B O 1
ATOM 2687 N N . VAL B 1 36 ? 63.743 12.804 -13.875 1.00 55.23 28 VAL B N 1
ATOM 2688 C CA . VAL B 1 36 ? 62.494 12.117 -14.181 1.00 56.07 28 VAL B CA 1
ATOM 2689 C C . VAL B 1 36 ? 62.397 11.752 -15.657 1.00 63.82 28 VAL B C 1
ATOM 2690 O O . VAL B 1 36 ? 62.346 12.638 -16.513 1.00 62.14 28 VAL B O 1
ATOM 2694 N N . PRO B 1 37 ? 62.362 10.441 -15.956 1.00 72.70 29 PRO B N 1
ATOM 2695 C CA . PRO B 1 37 ? 62.256 9.963 -17.339 1.00 72.11 29 PRO B CA 1
ATOM 2696 C C . PRO B 1 37 ? 61.120 10.660 -18.071 1.00 74.01 29 PRO B C 1
ATOM 2697 O O . PRO B 1 37 ? 60.014 10.786 -17.536 1.00 72.27 29 PRO B O 1
ATOM 2701 N N . ILE B 1 38 ? 61.415 11.127 -19.278 1.00 62.67 30 ILE B N 1
ATOM 2702 C CA . ILE B 1 38 ? 60.500 11.969 -20.028 1.00 63.90 30 ILE B CA 1
ATOM 2703 C C . ILE B 1 38 ? 59.122 11.313 -20.177 1.00 67.90 30 ILE B C 1
ATOM 2704 O O . ILE B 1 38 ? 58.110 12.009 -20.266 1.00 74.18 30 ILE B O 1
ATOM 2709 N N . THR B 1 39 ? 59.078 9.981 -20.158 1.00 70.04 31 THR B N 1
ATOM 2710 C CA . THR B 1 39 ? 57.807 9.260 -20.298 1.00 82.32 31 THR B CA 1
ATOM 2711 C C . THR B 1 39 ? 57.004 9.284 -19.004 1.00 83.58 31 THR B C 1
ATOM 2712 O O . THR B 1 39 ? 55.794 9.068 -19.009 1.00 86.04 31 THR B O 1
ATOM 2716 N N . THR B 1 40 ? 57.693 9.524 -17.895 1.00 78.91 32 THR B N 1
ATOM 2717 C CA . THR B 1 40 ? 57.045 9.673 -16.602 1.00 79.03 32 THR B CA 1
ATOM 2718 C C . THR B 1 40 ? 56.632 11.127 -16.409 1.00 75.33 32 THR B C 1
ATOM 2719 O O . THR B 1 40 ? 55.507 11.421 -16.000 1.00 76.71 32 THR B O 1
ATOM 2723 N N . PHE B 1 41 ? 57.551 12.034 -16.724 1.00 70.77 33 PHE B N 1
ATOM 2724 C CA . PHE B 1 41 ? 57.305 13.463 -16.587 1.00 67.50 33 PHE B CA 1
ATOM 2725 C C . PHE B 1 41 ? 56.171 13.898 -17.512 1.00 72.44 33 PHE B C 1
ATOM 2726 O O . PHE B 1 41 ? 55.398 14.795 -17.181 1.00 68.49 33 PHE B O 1
ATOM 2734 N N . LEU B 1 42 ? 56.067 13.246 -18.665 1.00 70.52 34 LEU B N 1
ATOM 2735 C CA . LEU B 1 42 ? 55.040 13.597 -19.640 1.00 81.25 34 LEU B CA 1
ATOM 2736 C C . LEU B 1 42 ? 54.082 12.434 -19.914 1.00 77.76 34 LEU B C 1
ATOM 2737 O O . LEU B 1 42 ? 53.562 12.301 -21.026 1.00 80.35 34 LEU B O 1
ATOM 2742 N N . ARG B 1 43 ? 53.858 11.604 -18.894 1.00 78.71 35 ARG B N 1
ATOM 2743 C CA . ARG B 1 43 ? 52.955 10.454 -18.994 1.00 88.20 35 ARG B CA 1
ATOM 2744 C C . ARG B 1 43 ? 51.600 10.877 -19.523 1.00 91.34 35 ARG B C 1
ATOM 2745 O O . ARG B 1 43 ? 51.079 10.292 -20.473 1.00 95.61 35 ARG B O 1
ATOM 2747 N N . ARG B 1 44 ? 51.039 11.907 -18.904 1.00 97.76 36 ARG B N 1
ATOM 2748 C CA . ARG B 1 44 ? 49.768 12.456 -19.346 1.00 114.88 36 ARG B CA 1
ATOM 2749 C C . ARG B 1 44 ? 49.994 13.628 -20.294 1.00 116.57 36 ARG B C 1
ATOM 2750 O O . ARG B 1 44 ? 49.558 14.747 -20.025 1.00 124.00 36 ARG B O 1
ATOM 2752 N N . SER B 1 45 ? 50.688 13.371 -21.398 1.00 105.21 37 SER B N 1
ATOM 2753 C CA . SER B 1 45 ? 50.859 14.385 -22.431 1.00 95.53 37 SER B CA 1
ATOM 2754 C C . SER B 1 45 ? 50.591 13.823 -23.822 1.00 100.97 37 SER B C 1
ATOM 2755 O O . SER B 1 45 ? 51.089 12.753 -24.172 1.00 89.92 37 SER B O 1
ATOM 2758 N N . PRO B 1 46 ? 49.797 14.555 -24.621 1.00 109.84 38 PRO B N 1
ATOM 2759 C CA . PRO B 1 46 ? 49.447 14.185 -25.995 1.00 111.74 38 PRO B CA 1
ATOM 2760 C C . PRO B 1 46 ? 50.577 14.500 -26.959 1.00 105.98 38 PRO B C 1
ATOM 2761 O O . PRO B 1 46 ? 50.526 14.121 -28.127 1.00 103.76 38 PRO B O 1
ATOM 2765 N N . TYR B 1 47 ? 51.588 15.201 -26.459 1.00 99.11 39 TYR B N 1
ATOM 2766 C CA . TYR B 1 47 ? 52.728 15.581 -27.272 1.00 97.09 39 TYR B CA 1
ATOM 2767 C C . TYR B 1 47 ? 53.953 14.743 -26.916 1.00 93.44 39 TYR B C 1
ATOM 2768 O O . TYR B 1 47 ? 55.042 14.974 -27.442 1.00 95.22 39 TYR B O 1
ATOM 2770 N N . LEU B 1 48 ? 53.764 13.768 -26.027 1.00 87.68 40 LEU B N 1
ATOM 2771 C CA . LEU B 1 48 ? 54.860 12.926 -25.545 1.00 82.83 40 LEU B CA 1
ATOM 2772 C C . LEU B 1 48 ? 55.620 12.275 -26.692 1.00 82.90 40 LEU B C 1
ATOM 2773 O O . LEU B 1 48 ? 56.839 12.409 -26.789 1.00 79.23 40 LEU B O 1
ATOM 2778 N N . ALA B 1 49 ? 54.893 11.584 -27.564 1.00 85.28 41 ALA B N 1
ATOM 2779 C CA . ALA B 1 49 ? 55.503 10.881 -28.684 1.00 88.22 41 ALA B CA 1
ATOM 2780 C C . ALA B 1 49 ? 56.346 11.817 -29.548 1.00 84.01 41 ALA B C 1
ATOM 2781 O O . ALA B 1 49 ? 57.483 11.493 -29.897 1.00 82.24 41 ALA B O 1
ATOM 2783 N N . ALA B 1 50 ? 55.793 12.981 -29.877 1.00 84.34 42 ALA B N 1
ATOM 2784 C CA . ALA B 1 50 ? 56.476 13.934 -30.747 1.00 82.82 42 ALA B CA 1
ATOM 2785 C C . ALA B 1 50 ? 57.681 14.561 -30.050 1.00 83.56 42 ALA B C 1
ATOM 2786 O O . ALA B 1 50 ? 58.718 14.808 -30.675 1.00 76.67 42 ALA B O 1
ATOM 2788 N N . VAL B 1 51 ? 57.537 14.819 -28.754 1.00 76.53 43 VAL B N 1
ATOM 2789 C CA . VAL B 1 51 ? 58.632 15.366 -27.965 1.00 73.51 43 VAL B CA 1
ATOM 2790 C C . VAL B 1 51 ? 59.809 14.401 -27.957 1.00 71.44 43 VAL B C 1
ATOM 2791 O O . VAL B 1 51 ? 60.958 14.816 -28.128 1.00 72.73 43 VAL B O 1
ATOM 2795 N N . ARG B 1 52 ? 59.521 13.114 -27.778 1.00 72.93 44 ARG B N 1
ATOM 2796 C CA . ARG B 1 52 ? 60.563 12.095 -27.798 1.00 72.35 44 ARG B CA 1
ATOM 2797 C C . ARG B 1 52 ? 61.309 12.123 -29.128 1.00 72.26 44 ARG B C 1
ATOM 2798 O O . ARG B 1 52 ? 62.525 11.951 -29.175 1.00 70.18 44 ARG B O 1
ATOM 2806 N N . THR B 1 53 ? 60.571 12.366 -30.206 1.00 77.48 45 THR B N 1
ATOM 2807 C CA . THR B 1 53 ? 61.143 12.376 -31.548 1.00 75.63 45 THR B CA 1
ATOM 2808 C C . THR B 1 53 ? 62.041 13.595 -31.761 1.00 72.82 45 THR B C 1
ATOM 2809 O O . THR B 1 53 ? 63.119 13.486 -32.347 1.00 71.80 45 THR B O 1
ATOM 2813 N N . ALA B 1 54 ? 61.597 14.747 -31.268 1.00 71.71 46 ALA B N 1
ATOM 2814 C CA . ALA B 1 54 ? 62.369 15.981 -31.367 1.00 69.43 46 ALA B CA 1
ATOM 2815 C C . ALA B 1 54 ? 63.717 15.855 -30.666 1.00 65.74 46 ALA B C 1
ATOM 2816 O O . ALA B 1 54 ? 64.747 16.268 -31.197 1.00 64.35 46 ALA B O 1
ATOM 2818 N N . ILE B 1 55 ? 63.699 15.293 -29.464 1.00 64.60 47 ILE B N 1
ATOM 2819 C CA . ILE B 1 55 ? 64.922 15.120 -28.685 1.00 61.62 47 ILE B CA 1
ATOM 2820 C C . ILE B 1 55 ? 65.844 14.117 -29.381 1.00 65.29 47 ILE B C 1
ATOM 2821 O O . ILE B 1 55 ? 67.046 14.351 -29.513 1.00 60.19 47 ILE B O 1
ATOM 2826 N N . ALA B 1 56 ? 65.262 13.012 -29.841 1.00 64.96 48 ALA B N 1
ATOM 2827 C CA . ALA B 1 56 ? 66.022 11.946 -30.481 1.00 65.82 48 ALA B CA 1
ATOM 2828 C C . ALA B 1 56 ? 66.764 12.453 -31.714 1.00 67.48 48 ALA B C 1
ATOM 2829 O O . ALA B 1 56 ? 67.922 12.090 -31.942 1.00 64.78 48 ALA B O 1
ATOM 2831 N N . GLU B 1 57 ? 66.091 13.292 -32.502 1.00 67.13 49 GLU B N 1
ATOM 2832 C CA . GLU B 1 57 ? 66.691 13.889 -33.695 1.00 71.82 49 GLU B CA 1
ATOM 2833 C C . GLU B 1 57 ? 67.801 14.885 -33.332 1.00 70.52 49 GLU B C 1
ATOM 2834 O O . GLU B 1 57 ? 68.828 14.960 -34.010 1.00 63.77 49 GLU B O 1
ATOM 2836 N N . THR B 1 58 ? 67.593 15.644 -32.260 1.00 62.12 50 THR B N 1
ATOM 2837 C CA . THR B 1 58 ? 68.590 16.607 -31.803 1.00 59.10 50 THR B CA 1
ATOM 2838 C C . THR B 1 58 ? 69.867 15.889 -31.401 1.00 63.09 50 THR B C 1
ATOM 283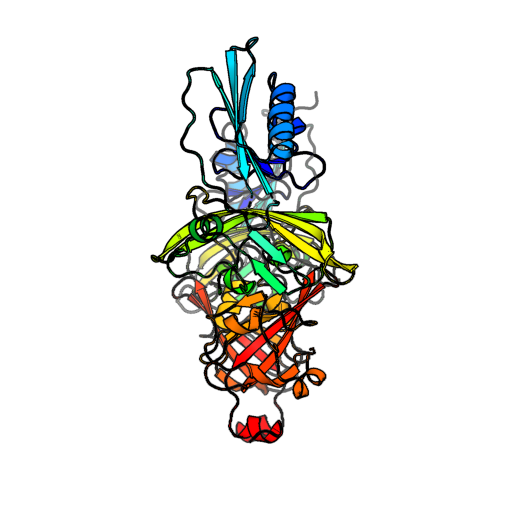9 O O . THR B 1 58 ? 70.973 16.382 -31.642 1.00 55.99 50 THR B O 1
ATOM 2843 N N . LEU B 1 59 ? 69.711 14.713 -30.801 1.00 57.90 51 LEU B N 1
ATOM 2844 C CA . LEU B 1 59 ? 70.861 13.887 -30.461 1.00 66.74 51 LEU B CA 1
ATOM 2845 C C . LEU B 1 59 ? 71.570 13.432 -31.735 1.00 61.69 51 LEU B C 1
ATOM 2846 O O . LEU B 1 59 ? 72.788 13.472 -31.827 1.00 57.74 51 LEU B O 1
ATOM 2851 N N . GLN B 1 60 ? 70.781 13.014 -32.715 1.00 61.08 52 GLN B N 1
ATOM 2852 C CA . GLN B 1 60 ? 71.283 12.554 -34.011 1.00 66.36 52 GLN B CA 1
ATOM 2853 C C . GLN B 1 60 ? 72.107 13.594 -34.761 1.00 65.46 52 GLN B C 1
ATOM 2854 O O . GLN B 1 60 ? 73.200 13.315 -35.253 1.00 61.98 52 GLN B O 1
ATOM 2860 N N . THR B 1 61 ? 71.544 14.790 -34.857 1.00 61.85 53 THR B N 1
ATOM 2861 C CA . THR B 1 61 ? 72.031 15.823 -35.754 1.00 61.92 53 THR B CA 1
ATOM 2862 C C . THR B 1 61 ? 72.980 16.805 -35.105 1.00 63.27 53 THR B C 1
ATOM 2863 O O . THR B 1 61 ? 73.702 17.512 -35.806 1.00 58.98 53 THR B O 1
ATOM 2867 N N . GLY B 1 62 ? 72.949 16.871 -33.771 1.00 55.35 54 GLY B N 1
ATOM 2868 C CA . GLY B 1 62 ? 73.742 17.835 -33.026 1.00 57.13 54 GLY B CA 1
ATOM 2869 C C . GLY B 1 62 ? 73.283 19.262 -33.266 1.00 58.33 54 GLY B C 1
ATOM 2870 O O . GLY B 1 62 ? 73.991 20.224 -32.957 1.00 56.14 54 GLY B O 1
ATOM 2871 N N . GLN B 1 63 ? 72.077 19.397 -33.807 1.00 57.88 55 GLN B N 1
ATOM 2872 C CA . GLN B 1 63 ? 71.571 20.684 -34.256 1.00 55.64 55 GLN B CA 1
ATOM 2873 C C . GLN B 1 63 ? 70.388 21.189 -33.434 1.00 58.27 55 GLN B C 1
ATOM 2874 O O . GLN B 1 63 ? 69.636 20.405 -32.862 1.00 54.07 55 GLN B O 1
ATOM 2880 N N . SER B 1 64 ? 70.235 22.507 -33.388 1.00 54.67 56 SER B N 1
ATOM 2881 C CA . SER B 1 64 ? 69.004 23.117 -32.931 1.00 54.54 56 SER B CA 1
ATOM 2882 C C . SER B 1 64 ? 67.914 22.787 -33.944 1.00 59.80 56 SER B C 1
ATOM 2883 O O . SER B 1 64 ? 68.121 22.932 -35.141 1.00 58.50 56 SER B O 1
ATOM 2886 N N . LEU B 1 65 ? 66.762 22.329 -33.471 1.00 56.43 57 LEU B N 1
ATOM 2887 C CA . LEU B 1 65 ? 65.686 21.946 -34.382 1.00 58.44 57 LEU B CA 1
ATOM 2888 C C . LEU B 1 65 ? 64.399 22.704 -34.111 1.00 58.89 57 LEU B C 1
ATOM 2889 O O . LEU B 1 65 ? 64.135 23.132 -32.987 1.00 57.47 57 LEU B O 1
ATOM 2894 N N . THR B 1 66 ? 63.598 22.859 -35.156 1.00 61.04 58 THR B N 1
ATOM 2895 C CA . THR B 1 66 ? 62.241 23.367 -35.018 1.00 68.09 58 THR B CA 1
ATOM 2896 C C . THR B 1 66 ? 61.308 22.359 -35.675 1.00 69.25 58 THR B C 1
ATOM 2897 O O . THR B 1 66 ? 61.335 22.196 -36.884 1.00 65.28 58 THR B O 1
ATOM 2901 N N . SER B 1 67 ? 60.525 21.649 -34.868 1.00 62.82 59 SER B N 1
ATOM 2902 C CA . SER B 1 67 ? 59.667 20.594 -35.385 1.00 64.32 59 SER B CA 1
ATOM 2903 C C . SER B 1 67 ? 58.211 21.033 -35.276 1.00 65.45 59 SER B C 1
ATOM 2904 O O . SER B 1 67 ? 57.818 21.683 -34.302 1.00 64.49 59 SER B O 1
ATOM 2907 N N . ILE B 1 68 ? 57.410 20.671 -36.267 1.00 67.63 60 ILE B N 1
ATOM 2908 C CA . ILE B 1 68 ? 56.016 21.076 -36.277 1.00 69.00 60 ILE B CA 1
ATOM 2909 C C . ILE B 1 68 ? 55.092 19.863 -36.226 1.00 69.99 60 ILE B C 1
ATOM 2910 O O . ILE B 1 68 ? 55.338 18.852 -36.882 1.00 70.82 60 ILE B O 1
ATOM 2915 N N . THR B 1 69 ? 54.038 19.958 -35.420 1.00 70.06 61 THR B N 1
ATOM 2916 C CA . THR B 1 69 ? 52.969 18.971 -35.462 1.00 71.53 61 THR B CA 1
ATOM 2917 C C . THR B 1 69 ? 51.678 19.667 -35.881 1.00 73.50 61 THR B C 1
ATOM 2918 O O . THR B 1 69 ? 50.993 20.267 -35.058 1.00 73.30 61 THR B O 1
ATOM 2922 N N . PRO B 1 70 ? 51.361 19.606 -37.178 1.00 78.15 62 PRO B N 1
ATOM 2923 C CA . PRO B 1 70 ? 50.185 20.279 -37.747 1.00 77.72 62 PRO B CA 1
ATOM 2924 C C . PRO B 1 70 ? 48.878 19.907 -37.042 1.00 78.56 62 PRO B C 1
ATOM 2925 O O . PRO B 1 70 ? 48.006 20.761 -36.877 1.00 79.49 62 PRO B O 1
ATOM 2929 N N . LYS B 1 71 ? 48.763 18.649 -36.631 1.00 78.44 63 LYS B N 1
ATOM 2930 C CA . LYS B 1 71 ? 47.535 18.138 -36.036 1.00 79.60 63 LYS B CA 1
ATOM 2931 C C . LYS B 1 71 ? 47.118 18.943 -34.812 1.00 78.66 63 LYS B C 1
ATOM 2932 O O . LYS B 1 71 ? 45.938 19.220 -34.622 1.00 80.22 63 LYS B O 1
ATOM 2938 N N . HIS B 1 72 ? 48.093 19.336 -33.996 1.00 76.27 64 HIS B N 1
ATOM 2939 C CA . HIS B 1 72 ? 47.806 20.071 -32.767 1.00 82.35 64 HIS B CA 1
ATOM 2940 C C . HIS B 1 72 ? 48.248 21.531 -32.831 1.00 79.34 64 HIS B C 1
ATOM 2941 O O . HIS B 1 72 ? 48.219 22.233 -31.818 1.00 73.79 64 HIS B O 1
ATOM 2948 N N . ASP B 1 73 ? 48.645 21.976 -34.024 1.00 75.33 65 ASP B N 1
ATOM 2949 C CA . ASP B 1 73 ? 49.098 23.351 -34.249 1.00 75.09 65 ASP B CA 1
ATOM 2950 C C . ASP B 1 73 ? 50.182 23.759 -33.245 1.00 72.56 65 ASP B C 1
ATOM 2951 O O . ASP B 1 73 ? 50.184 24.874 -32.724 1.00 72.31 65 ASP B O 1
ATOM 2956 N N . ARG B 1 74 ? 51.097 22.836 -32.981 1.00 70.86 66 ARG B N 1
ATOM 2957 C CA . ARG B 1 74 ? 52.165 23.080 -32.014 1.00 69.07 66 ARG B CA 1
ATOM 2958 C C . ARG B 1 74 ? 53.524 22.993 -32.696 1.00 67.41 66 ARG B C 1
ATOM 2959 O O . ARG B 1 74 ? 53.677 22.327 -33.724 1.00 68.33 66 ARG B O 1
ATOM 2961 N N . VAL B 1 75 ? 54.498 23.685 -32.117 1.00 65.69 67 VAL B N 1
ATOM 2962 C CA . VAL B 1 75 ? 55.887 23.597 -32.550 1.00 64.54 67 VAL B CA 1
ATOM 2963 C C . VAL B 1 75 ? 56.749 23.166 -31.374 1.00 64.71 67 VAL B C 1
ATOM 2964 O O . VAL B 1 75 ? 56.543 23.624 -30.247 1.00 61.22 67 VAL B O 1
ATOM 2966 N N . ILE B 1 76 ? 57.692 22.267 -31.637 1.00 61.31 68 ILE B N 1
ATOM 2967 C CA . ILE B 1 76 ? 58.636 21.822 -30.625 1.00 60.74 68 ILE B CA 1
ATOM 2968 C C . ILE B 1 76 ? 60.000 22.398 -30.963 1.00 59.95 68 ILE B C 1
ATOM 2969 O O . ILE B 1 76 ? 60.465 22.287 -32.096 1.00 59.13 68 ILE B O 1
ATOM 2974 N N . ARG B 1 77 ? 60.641 23.032 -29.991 1.00 56.48 69 ARG B N 1
ATOM 2975 C CA . ARG B 1 77 ? 61.954 23.603 -30.258 1.00 55.68 69 ARG B CA 1
ATOM 2976 C C . ARG B 1 77 ? 62.978 22.981 -29.337 1.00 53.93 69 ARG B C 1
ATOM 2977 O O . ARG B 1 77 ? 62.747 22.841 -28.139 1.00 52.39 69 ARG B O 1
ATOM 2985 N N . THR B 1 78 ? 64.098 22.569 -29.916 1.00 53.30 70 THR B N 1
ATOM 2986 C CA . THR B 1 78 ? 65.144 21.933 -29.142 1.00 51.49 70 THR B CA 1
ATOM 2987 C C . THR B 1 78 ? 66.490 22.634 -29.323 1.00 50.79 70 THR B C 1
ATOM 2988 O O . THR B 1 78 ? 66.834 23.098 -30.410 1.00 52.05 70 THR B O 1
ATOM 2992 N N . GLU B 1 79 ? 67.233 22.697 -28.223 1.00 51.03 71 GLU B N 1
ATOM 2993 C CA . GLU B 1 79 ? 68.555 23.297 -28.170 1.00 53.37 71 GLU B CA 1
ATOM 2994 C C . GLU B 1 79 ? 69.509 22.285 -27.569 1.00 46.60 71 GLU B C 1
ATOM 2995 O O . GLU B 1 79 ? 69.337 21.887 -26.414 1.00 48.22 71 GLU B O 1
ATOM 3001 N N . PRO B 1 80 ? 70.505 21.847 -28.349 1.00 47.04 72 PRO B N 1
ATOM 3002 C CA . PRO B 1 80 ? 71.506 20.917 -27.827 1.00 45.87 72 PRO B CA 1
ATOM 3003 C C . PRO B 1 80 ? 72.362 21.573 -26.747 1.00 44.03 72 PRO B C 1
ATOM 3004 O O . PRO B 1 80 ? 72.609 22.778 -26.810 1.00 44.83 72 PRO B O 1
ATOM 3008 N N . VAL B 1 81 ? 72.784 20.793 -25.760 1.00 42.62 73 VAL B N 1
ATOM 3009 C CA . VAL B 1 81 ? 73.785 21.255 -24.819 1.00 40.98 73 VAL B CA 1
ATOM 3010 C C . VAL B 1 81 ? 75.034 20.420 -25.055 1.00 49.98 73 VAL B C 1
ATOM 3011 O O . VAL B 1 81 ? 75.095 19.249 -24.669 1.00 40.51 73 VAL B O 1
ATOM 3015 N N . ILE B 1 82 ? 76.020 21.021 -25.709 1.00 41.27 74 ILE B N 1
ATOM 3016 C CA . ILE B 1 82 ? 77.162 20.262 -26.187 1.00 41.66 74 ILE B CA 1
ATOM 3017 C C . ILE B 1 82 ? 78.443 20.724 -25.520 1.00 43.22 74 ILE B C 1
ATOM 3018 O O . ILE B 1 82 ? 78.788 21.904 -25.568 1.00 40.38 74 ILE B O 1
ATOM 3031 N N . THR B 1 84 ? 82.493 21.044 -24.816 1.00 43.63 76 THR B N 1
ATOM 3032 C CA . THR B 1 84 ? 83.479 21.464 -25.821 1.00 47.79 76 THR B CA 1
ATOM 3033 C C . THR B 1 84 ? 84.327 20.316 -26.383 1.00 56.04 76 THR B C 1
ATOM 3034 O O . THR B 1 84 ? 85.142 20.530 -27.287 1.00 49.51 76 THR B O 1
ATOM 3038 N N . ASP B 1 85 ? 84.127 19.099 -25.887 1.00 40.92 77 ASP B N 1
ATOM 3039 C CA . ASP B 1 85 ? 84.744 17.940 -26.535 1.00 44.09 77 ASP B CA 1
ATOM 3040 C C . ASP B 1 85 ? 83.823 17.336 -27.604 1.00 49.94 77 ASP B C 1
ATOM 3041 O O . ASP B 1 85 ? 84.116 16.279 -28.157 1.00 48.00 77 ASP B O 1
ATOM 3046 N N . GLY B 1 86 ? 82.700 18.005 -27.871 1.00 44.27 78 GLY B N 1
ATOM 3047 C CA . GLY B 1 86 ? 81.748 17.562 -28.877 1.00 46.02 78 GLY B CA 1
ATOM 3048 C C . GLY B 1 86 ? 80.630 16.671 -28.359 1.00 50.94 78 GLY B C 1
ATOM 3049 O O . GLY B 1 86 ? 79.728 16.302 -29.108 1.00 46.90 78 GLY B O 1
ATOM 3050 N N . ARG B 1 87 ? 80.681 16.331 -27.075 1.00 43.65 79 ARG B N 1
ATOM 3051 C CA . ARG B 1 87 ? 79.716 15.416 -26.468 1.00 50.43 79 ARG B CA 1
ATOM 3052 C C . ARG B 1 87 ? 78.434 16.108 -26.041 1.00 45.32 79 ARG B C 1
ATOM 3053 O O . ARG B 1 87 ? 78.454 17.154 -25.396 1.00 42.65 79 ARG B O 1
ATOM 3069 N N . HIS B 1 89 ? 75.535 16.661 -23.728 1.00 40.07 81 HIS B N 1
ATOM 3070 C CA . HIS B 1 89 ? 75.200 16.409 -22.333 1.00 41.53 81 HIS B CA 1
ATOM 3071 C C . HIS B 1 89 ? 73.699 16.440 -22.098 1.00 41.67 81 HIS B C 1
ATOM 3072 O O . HIS B 1 89 ? 73.184 15.824 -21.156 1.00 41.22 81 HIS B O 1
ATOM 3079 N N . GLY B 1 90 ? 73.003 17.190 -22.934 1.00 40.13 82 GLY B N 1
ATOM 3080 C CA . GLY B 1 90 ? 71.569 17.315 -22.780 1.00 45.41 82 GLY B CA 1
ATOM 3081 C C . GLY B 1 90 ? 70.922 18.088 -23.908 1.00 47.40 82 GLY B C 1
ATOM 3082 O O . GLY B 1 90 ? 71.591 18.529 -24.847 1.00 44.73 82 GLY B O 1
ATOM 3083 N N . VAL B 1 91 ? 69.607 18.235 -23.800 1.00 42.74 83 VAL B N 1
ATOM 3084 C CA . VAL B 1 91 ? 68.801 18.963 -24.767 1.00 44.11 83 VAL B CA 1
ATOM 3085 C C . VAL B 1 91 ? 67.795 19.815 -23.999 1.00 44.63 83 VAL B C 1
ATOM 3086 O O . VAL B 1 91 ? 67.174 19.339 -23.048 1.00 51.12 83 VAL B O 1
ATOM 3090 N N . GLN B 1 92 ? 67.644 21.073 -24.396 1.00 44.26 84 GLN B N 1
ATOM 3091 C CA . GLN B 1 92 ? 66.634 21.926 -23.793 1.00 50.75 84 GLN B CA 1
ATOM 3092 C C . GLN B 1 92 ? 65.448 21.977 -24.743 1.00 50.21 84 GLN B C 1
ATOM 3093 O O . GLN B 1 92 ? 65.636 22.170 -25.940 1.00 47.46 84 GLN B O 1
ATOM 3099 N N . VAL B 1 93 ? 64.241 21.785 -24.213 1.00 46.99 85 VAL B N 1
ATOM 3100 C CA . VAL B 1 93 ? 63.047 21.632 -25.060 1.00 48.91 85 VAL B CA 1
ATOM 3101 C C . VAL B 1 93 ? 61.915 22.576 -24.658 1.00 49.74 85 VAL B C 1
ATOM 3102 O O . VAL B 1 93 ? 61.649 22.782 -23.463 1.00 49.10 85 VAL B O 1
ATOM 3106 N N . TRP B 1 94 ? 61.239 23.137 -25.659 1.00 51.41 86 TRP B N 1
ATOM 3107 C CA . TRP B 1 94 ? 60.077 23.982 -25.425 1.00 52.61 86 TRP B CA 1
ATOM 3108 C C . TRP B 1 94 ? 58.988 23.626 -26.431 1.00 54.66 86 TRP B C 1
ATOM 3109 O O . TRP B 1 94 ? 59.283 23.424 -27.604 1.00 55.39 86 TRP B O 1
ATOM 3120 N N . SER B 1 95 ? 57.745 23.537 -25.967 1.00 55.71 87 SER B N 1
ATOM 3121 C CA . SER B 1 95 ? 56.603 23.277 -26.853 1.00 61.65 87 SER B CA 1
ATOM 3122 C C . SER B 1 95 ? 55.520 24.326 -26.659 1.00 59.61 87 SER B C 1
ATOM 3123 O O . SER B 1 95 ? 55.461 24.989 -25.622 1.00 58.72 87 SER B O 1
ATOM 3126 N N . GLY B 1 96 ? 54.648 24.463 -27.649 1.00 61.28 88 GLY B N 1
ATOM 3127 C CA . GLY B 1 96 ? 53.524 25.371 -27.533 1.00 62.99 88 GLY B CA 1
ATOM 3128 C C . GLY B 1 96 ? 52.957 25.710 -28.893 1.00 69.16 88 GLY B C 1
ATOM 3129 O O . GLY B 1 96 ? 53.446 25.200 -29.903 1.00 65.14 88 GLY B O 1
ATOM 3130 N N . PRO B 1 97 ? 51.932 26.578 -28.923 1.00 66.89 89 PRO B N 1
ATOM 3131 C CA . PRO B 1 97 ? 51.284 27.023 -30.161 1.00 69.13 89 PRO B CA 1
ATOM 3132 C C . PRO B 1 97 ? 52.298 27.540 -31.176 1.00 68.97 89 PRO B C 1
ATOM 3133 O O . PRO B 1 97 ? 53.388 27.973 -30.786 1.00 67.38 89 PRO B O 1
ATOM 3137 N N . THR B 1 98 ? 51.936 27.492 -32.453 1.00 70.76 90 THR B N 1
ATOM 3138 C CA . THR B 1 98 ? 52.878 27.734 -33.548 1.00 77.99 90 THR B CA 1
ATOM 3139 C C . THR B 1 98 ? 53.488 29.133 -33.545 1.00 83.99 90 THR B C 1
ATOM 3140 O O . THR B 1 98 ? 54.710 29.283 -33.473 1.00 87.09 90 THR B O 1
ATOM 3144 N N . ASP B 1 99 ? 52.638 30.151 -33.628 1.00 90.91 91 ASP B N 1
ATOM 3145 C CA . ASP B 1 99 ? 53.103 31.531 -33.728 1.00 94.96 91 ASP B CA 1
ATOM 3146 C C . ASP B 1 99 ? 53.457 32.122 -32.365 1.00 94.44 91 ASP B C 1
ATOM 3147 O O . ASP B 1 99 ? 53.709 33.322 -32.246 1.00 99.52 91 ASP B O 1
ATOM 3149 N N . ALA B 1 100 ? 53.476 31.278 -31.338 1.00 82.40 92 ALA B N 1
ATOM 3150 C CA . ALA B 1 100 ? 53.816 31.731 -29.998 1.00 76.94 92 ALA B CA 1
ATOM 3151 C C . ALA B 1 100 ? 55.321 31.948 -29.894 1.00 74.38 92 ALA B C 1
ATOM 3152 O O . ALA B 1 100 ? 56.101 31.289 -30.584 1.00 66.25 92 ALA B O 1
ATOM 3154 N N . GLU B 1 101 ? 55.721 32.888 -29.046 1.00 67.95 93 GLU B N 1
ATOM 3155 C CA . GLU B 1 101 ? 57.130 33.159 -28.822 1.00 71.25 93 GLU B CA 1
ATOM 3156 C C . GLU B 1 101 ? 57.566 32.549 -27.491 1.00 73.37 93 GLU B C 1
ATOM 3157 O O . GLU B 1 101 ? 56.967 32.825 -26.449 1.00 77.35 93 GLU B O 1
ATOM 3159 N N . PRO B 1 102 ? 58.599 31.695 -27.529 1.00 66.50 94 PRO B N 1
ATOM 3160 C CA . PRO B 1 102 ? 59.129 31.034 -26.332 1.00 62.20 94 PRO B CA 1
ATOM 3161 C C . PRO B 1 102 ? 59.721 32.025 -25.333 1.00 62.39 94 PRO B C 1
ATOM 3162 O O . PRO B 1 102 ? 60.177 33.092 -25.738 1.00 66.76 94 PRO B O 1
ATOM 3166 N N . PRO B 1 103 ? 59.716 31.674 -24.038 1.00 57.88 95 PRO B N 1
ATOM 3167 C CA . PRO B 1 103 ? 60.290 32.518 -22.988 1.00 64.09 95 PRO B CA 1
ATOM 3168 C C . PRO B 1 103 ? 61.805 32.585 -23.097 1.00 62.71 95 PRO B C 1
ATOM 3169 O O . PRO B 1 103 ? 62.392 31.778 -23.820 1.00 58.57 95 PRO B O 1
ATOM 3173 N N . ASP B 1 104 ? 62.424 33.524 -22.389 1.00 65.45 96 ASP B N 1
ATOM 3174 C CA . ASP B 1 104 ? 63.879 33.569 -22.311 1.00 69.16 96 ASP B CA 1
ATOM 3175 C C . ASP B 1 104 ? 64.397 32.196 -21.891 1.00 63.42 96 ASP B C 1
ATOM 3176 O O . ASP B 1 104 ? 63.799 31.527 -21.049 1.00 62.97 96 ASP B O 1
ATOM 3181 N N . ARG B 1 105 ? 65.485 31.761 -22.510 1.00 61.27 97 ARG B N 1
ATOM 3182 C CA . ARG B 1 105 ? 66.003 30.427 -22.262 1.00 57.21 97 ARG B CA 1
ATOM 3183 C C . ARG B 1 105 ? 67.112 30.467 -21.221 1.00 51.72 97 ARG B C 1
ATOM 3184 O O . ARG B 1 105 ? 68.118 31.154 -21.412 1.00 50.83 97 ARG B O 1
ATOM 3192 N N . PRO B 1 106 ? 66.931 29.734 -20.110 1.00 47.95 98 PRO B N 1
ATOM 3193 C CA . PRO B 1 106 ? 68.002 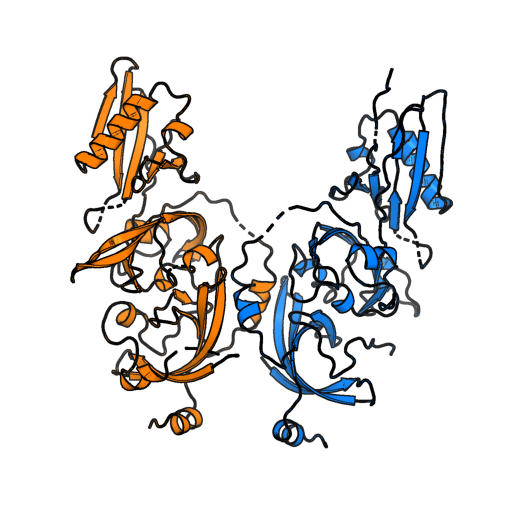29.658 -19.110 1.00 49.18 98 PRO B CA 1
ATOM 3194 C C . PRO B 1 106 ? 69.219 28.992 -19.725 1.00 48.65 98 PRO B C 1
ATOM 3195 O O . PRO B 1 106 ? 69.065 27.942 -20.349 1.00 49.11 98 PRO B O 1
ATOM 3199 N N . ILE B 1 107 ? 70.398 29.586 -19.580 1.00 44.20 99 ILE B N 1
ATOM 3200 C CA . ILE B 1 107 ? 71.576 29.017 -20.225 1.00 44.90 99 ILE B CA 1
ATOM 3201 C C . ILE B 1 107 ? 72.172 27.895 -19.385 1.00 38.83 99 ILE B C 1
ATOM 3202 O O . ILE B 1 107 ? 72.655 28.127 -18.270 1.00 42.95 99 ILE B O 1
ATOM 3207 N N . PRO B 1 108 ? 72.137 26.664 -19.917 1.00 42.78 100 PRO B N 1
ATOM 3208 C CA . PRO B 1 108 ? 72.746 25.522 -19.234 1.00 39.20 100 PRO B CA 1
ATOM 3209 C C . PRO B 1 108 ? 74.254 25.529 -19.440 1.00 37.42 100 PRO B C 1
ATOM 3210 O O . PRO B 1 108 ? 74.715 26.011 -20.470 1.00 36.59 100 PRO B O 1
ATOM 3214 N N . GLY B 1 109 ? 75.004 25.010 -18.470 1.00 34.25 101 GLY B N 1
ATOM 3215 C CA . GLY B 1 109 ? 76.448 25.027 -18.532 1.00 39.90 101 GLY B CA 1
ATOM 3216 C C . GLY B 1 109 ? 77.015 23.632 -18.368 1.00 35.83 101 GLY B C 1
ATOM 3217 O O . GLY B 1 109 ? 77.009 23.080 -17.267 1.00 36.01 101 GLY B O 1
ATOM 3218 N N . PRO B 1 110 ? 77.491 23.048 -19.474 1.00 36.87 102 PRO B N 1
ATOM 3219 C CA . PRO B 1 110 ? 78.088 21.715 -19.466 1.00 36.72 102 PRO B CA 1
ATOM 3220 C C . PRO B 1 110 ? 79.494 21.766 -18.890 1.00 38.27 102 PRO B C 1
ATOM 3221 O O . PRO B 1 110 ? 80.217 22.742 -19.096 1.00 32.73 102 PRO B O 1
ATOM 3225 N N . LEU B 1 111 ? 79.850 20.738 -18.134 1.00 35.67 103 LEU B N 1
ATOM 3226 C CA . LEU B 1 111 ? 81.211 20.575 -17.637 1.00 31.94 103 LEU B CA 1
ATOM 3227 C C . LEU B 1 111 ? 81.480 19.090 -17.427 1.00 30.95 103 LEU B C 1
ATOM 3228 O O . LEU B 1 111 ? 80.554 18.265 -17.462 1.00 34.28 103 LEU B O 1
ATOM 3233 N N . LYS B 1 112 ? 82.735 18.745 -17.179 1.00 32.11 104 LYS B N 1
ATOM 3234 C CA . LYS B 1 112 ? 83.059 17.369 -16.863 1.00 30.11 104 LYS B CA 1
ATOM 3235 C C . LYS B 1 112 ? 84.220 17.309 -15.893 1.00 35.04 104 LYS B C 1
ATOM 3236 O O . LYS B 1 112 ? 85.070 18.209 -15.852 1.00 30.04 104 LYS B O 1
ATOM 3242 N N . TRP B 1 113 ? 84.220 16.249 -15.096 1.00 31.49 105 TRP B N 1
ATOM 3243 C CA . TRP B 1 113 ? 85.337 15.919 -14.229 1.00 32.96 105 TRP B CA 1
ATOM 3244 C C . TRP B 1 113 ? 85.912 14.606 -14.733 1.00 34.93 105 TRP B C 1
ATOM 3245 O O . TRP B 1 113 ? 85.200 13.596 -14.772 1.00 34.08 105 TRP B O 1
ATOM 3256 N N . ASP B 1 114 ? 87.174 14.620 -15.163 1.00 32.35 106 ASP B N 1
ATOM 3257 C CA . ASP B 1 114 ? 87.862 13.366 -15.464 1.00 33.24 106 ASP B CA 1
ATOM 3258 C C . ASP B 1 114 ? 88.424 12.830 -14.150 1.00 30.40 106 ASP B C 1
ATOM 3259 O O . ASP B 1 114 ? 89.399 13.364 -13.626 1.00 33.13 106 ASP B O 1
ATOM 3264 N N . LEU B 1 115 ? 87.792 11.789 -13.612 1.00 36.73 107 LEU B N 1
ATOM 3265 C CA . LEU B 1 115 ? 88.182 11.248 -12.306 1.00 38.68 107 LEU B CA 1
ATOM 3266 C C . LEU B 1 115 ? 89.489 10.466 -12.385 1.00 36.02 107 LEU B C 1
ATOM 3267 O O . LEU B 1 115 ? 90.200 10.333 -11.399 1.00 37.07 107 LEU B O 1
ATOM 3272 N N . THR B 1 116 ? 89.802 9.952 -13.564 1.00 43.12 108 THR B N 1
ATOM 3273 C CA . THR B 1 116 ? 91.054 9.222 -13.743 1.00 51.47 108 THR B CA 1
ATOM 3274 C C . THR B 1 116 ? 92.231 10.195 -13.763 1.00 49.14 108 THR B C 1
ATOM 3275 O O . THR B 1 116 ? 93.263 9.937 -13.156 1.00 49.49 108 THR B O 1
ATOM 3279 N N . ARG B 1 117 ? 92.065 11.319 -14.456 1.00 45.96 109 ARG B N 1
ATOM 3280 C CA . ARG B 1 117 ? 93.092 12.361 -14.485 1.00 41.30 109 ARG B CA 1
ATOM 3281 C C . ARG B 1 117 ? 93.088 13.191 -13.210 1.00 39.09 109 ARG B C 1
ATOM 3282 O O . ARG B 1 117 ? 94.118 13.717 -12.786 1.00 36.18 109 ARG B O 1
ATOM 3290 N N . GLY B 1 118 ? 91.916 13.323 -12.599 1.00 31.30 110 GLY B N 1
ATOM 3291 C CA . GLY B 1 118 ? 91.758 14.228 -11.486 1.00 26.29 110 GLY B CA 1
ATOM 3292 C C . GLY B 1 118 ? 91.669 15.666 -11.962 1.00 35.36 110 GLY B C 1
ATOM 3293 O O . GLY B 1 118 ? 92.124 16.576 -11.267 1.00 26.90 110 GLY B O 1
ATOM 3294 N N . VAL B 1 119 ? 91.065 15.877 -13.140 1.00 27.08 111 VAL B N 1
ATOM 3295 C CA . VAL B 1 119 ? 91.047 17.200 -13.751 1.00 33.14 111 VAL B CA 1
ATOM 3296 C C . VAL B 1 119 ? 89.657 17.570 -14.295 1.00 32.35 111 VAL B C 1
ATOM 3297 O O . VAL B 1 119 ? 88.974 16.743 -14.887 1.00 30.01 111 VAL B O 1
ATOM 3301 N N . ALA B 1 120 ? 89.248 18.814 -14.070 1.00 29.42 112 ALA B N 1
ATOM 3302 C CA . ALA B 1 120 ? 87.961 19.306 -14.539 1.00 28.78 112 ALA B CA 1
ATOM 3303 C C . ALA B 1 120 ? 88.107 20.165 -15.794 1.00 30.90 112 ALA B C 1
ATOM 3304 O O . ALA B 1 120 ? 89.101 20.866 -15.977 1.00 32.57 112 ALA B O 1
ATOM 3306 N N . THR B 1 121 ? 87.094 20.104 -16.649 1.00 33.60 113 THR B N 1
ATOM 3307 C CA . THR B 1 121 ? 87.009 20.959 -17.811 1.00 29.85 113 THR B CA 1
ATOM 3308 C C . THR B 1 121 ? 85.656 21.658 -17.716 1.00 36.47 113 THR B C 1
ATOM 3309 O O . THR B 1 121 ? 84.612 20.992 -17.706 1.00 29.85 113 THR B O 1
ATOM 3313 N N . ASP B 1 122 ? 85.668 22.982 -17.591 1.00 29.65 114 ASP B N 1
ATOM 3314 C CA . ASP B 1 122 ? 84.406 23.733 -17.545 1.00 33.25 114 ASP B CA 1
ATOM 3315 C C . ASP B 1 122 ? 84.179 24.446 -18.855 1.00 33.33 114 ASP B C 1
ATOM 3316 O O . ASP B 1 122 ? 84.938 24.250 -19.807 1.00 32.47 114 ASP B O 1
ATOM 3321 N N . THR B 1 123 ? 83.138 25.276 -18.884 1.00 31.82 115 THR B N 1
ATOM 3322 C CA . THR B 1 123 ? 82.815 26.127 -20.035 1.00 33.49 115 THR B CA 1
ATOM 3323 C C . THR B 1 123 ? 82.561 27.548 -19.529 1.00 33.58 115 THR B C 1
ATOM 3324 O O . THR B 1 123 ? 82.342 27.739 -18.331 1.00 37.48 115 THR B O 1
ATOM 3328 N N . PRO B 1 124 ? 82.618 28.553 -20.419 1.00 38.77 116 PRO B N 1
ATOM 3329 C CA . PRO B 1 124 ? 82.174 29.900 -20.037 1.00 38.26 116 PRO B CA 1
ATOM 3330 C C . PRO B 1 124 ? 80.783 29.889 -19.400 1.00 36.34 116 PRO B C 1
ATOM 3331 O O . PRO B 1 124 ? 80.533 30.579 -18.407 1.00 39.55 116 PRO B O 1
ATOM 3335 N N . GLU B 1 125 ? 79.890 29.089 -19.970 1.00 36.62 117 GLU B N 1
ATOM 3336 C CA . GLU B 1 125 ? 78.534 28.964 -19.458 1.00 36.00 117 GLU B CA 1
ATOM 3337 C C . GLU B 1 125 ? 78.512 28.368 -18.043 1.00 33.64 117 GLU B C 1
ATOM 3338 O O . GLU B 1 125 ? 77.845 28.903 -17.147 1.00 35.61 117 GLU B O 1
ATOM 3344 N N . SER B 1 126 ? 79.240 27.276 -17.824 1.00 32.55 118 SER B N 1
ATOM 3345 C CA . SER B 1 126 ? 79.206 26.633 -16.505 1.00 36.66 118 SER B CA 1
ATOM 3346 C C . SER B 1 126 ? 79.855 27.527 -15.442 1.00 38.33 118 SER B C 1
ATOM 3347 O O . SER B 1 126 ? 79.431 27.554 -14.278 1.00 34.43 118 SER B O 1
ATOM 3350 N N . LEU B 1 127 ? 80.860 28.285 -15.861 1.00 34.48 119 LEU B N 1
ATOM 3351 C CA . LEU B 1 127 ? 81.556 29.206 -14.973 1.00 38.60 119 LEU B CA 1
ATOM 3352 C C . LEU B 1 127 ? 80.686 30.408 -14.629 1.00 36.14 119 LEU B C 1
ATOM 3353 O O . LEU B 1 127 ? 80.608 30.816 -13.469 1.00 42.93 119 LEU B O 1
ATOM 3358 N N . THR B 1 128 ? 80.022 30.963 -15.638 1.00 35.11 120 THR B N 1
ATOM 3359 C CA . THR B 1 128 ? 79.115 32.085 -15.426 1.00 33.89 120 THR B CA 1
ATOM 3360 C C . THR B 1 128 ? 77.966 31.705 -14.499 1.00 45.35 120 THR B C 1
ATOM 3361 O O . THR B 1 128 ? 77.660 32.437 -13.555 1.00 42.89 120 THR B O 1
ATOM 3365 N N . ASN B 1 129 ? 77.339 30.562 -14.775 1.00 35.88 121 ASN B N 1
ATOM 3366 C CA . ASN B 1 129 ? 76.261 30.053 -13.935 1.00 38.55 121 ASN B CA 1
ATOM 3367 C C . ASN B 1 129 ? 76.701 29.939 -12.473 1.00 32.84 121 ASN B C 1
ATOM 3368 O O . ASN B 1 129 ? 75.951 30.289 -11.562 1.00 35.79 121 ASN B O 1
ATOM 3373 N N . SER B 1 130 ? 77.927 29.480 -12.252 1.00 32.39 122 SER B N 1
ATOM 3374 C CA . SER B 1 130 ? 78.402 29.305 -10.885 1.00 36.38 122 SER B CA 1
ATOM 3375 C C . SER B 1 130 ? 78.941 30.627 -10.330 1.00 38.05 122 SER B C 1
ATOM 3376 O O . SER B 1 130 ? 79.520 30.667 -9.254 1.00 36.88 122 SER B O 1
ATOM 3379 N N . GLY B 1 131 ? 78.723 31.710 -11.067 1.00 42.60 123 GLY B N 1
ATOM 3380 C CA . GLY B 1 131 ? 78.975 33.045 -10.562 1.00 44.68 123 GLY B CA 1
ATOM 3381 C C . GLY B 1 131 ? 80.404 33.532 -10.667 1.00 48.94 123 GLY B C 1
ATOM 3382 O O . GLY B 1 131 ? 80.763 34.545 -10.066 1.00 51.26 123 GLY B O 1
ATOM 3383 N N . LYS B 1 132 ? 81.224 32.826 -11.436 1.00 46.06 124 LYS B N 1
ATOM 3384 C CA . LYS B 1 132 ? 82.613 33.236 -11.607 1.00 47.48 124 LYS B CA 1
ATOM 3385 C C . LYS B 1 132 ? 82.766 34.163 -12.817 1.00 50.75 124 LYS B C 1
ATOM 3386 O O . LYS B 1 132 ? 81.887 34.225 -13.682 1.00 50.17 124 LYS B O 1
ATOM 3392 N N . ASN B 1 133 ? 83.874 34.896 -12.862 1.00 57.90 125 ASN B N 1
ATOM 3393 C CA . ASN B 1 133 ? 84.102 35.881 -13.918 1.00 64.36 125 ASN B CA 1
ATOM 3394 C C . ASN B 1 133 ? 84.829 35.271 -15.112 1.00 60.44 125 ASN B C 1
ATOM 3395 O O . ASN B 1 133 ? 86.045 35.117 -15.087 1.00 58.37 125 ASN B O 1
ATOM 3400 N N . PRO B 1 134 ? 84.083 34.950 -16.176 1.00 66.25 126 PRO B N 1
ATOM 3401 C CA . PRO B 1 134 ? 84.600 34.172 -17.308 1.00 71.67 126 PRO B CA 1
ATOM 3402 C C . PRO B 1 134 ? 85.778 34.854 -18.000 1.00 77.49 126 PRO B C 1
ATOM 3403 O O . PRO B 1 134 ? 86.602 34.179 -18.618 1.00 78.57 126 PRO B O 1
ATOM 3407 N N . GLU B 1 135 ? 85.852 36.176 -17.885 1.00 74.95 127 GLU B N 1
ATOM 3408 C CA . GLU B 1 135 ? 86.950 36.937 -18.465 1.00 75.38 127 GLU B CA 1
ATOM 3409 C C . GLU B 1 135 ? 88.272 36.643 -17.760 1.00 69.61 127 GLU B C 1
ATOM 3410 O O . GLU B 1 135 ? 89.343 36.803 -18.344 1.00 75.83 127 GLU B O 1
ATOM 3412 N N . VAL B 1 136 ? 88.196 36.213 -16.504 1.00 61.04 128 VAL B N 1
ATOM 3413 C CA . VAL B 1 136 ? 89.399 35.961 -15.716 1.00 62.80 128 VAL B CA 1
ATOM 3414 C C . VAL B 1 136 ? 89.521 34.490 -15.303 1.00 63.75 128 VAL B C 1
ATOM 3415 O O . VAL B 1 136 ? 90.376 34.135 -14.499 1.00 66.08 128 VAL B O 1
ATOM 3419 N N . GLU B 1 137 ? 88.673 33.631 -15.862 1.00 66.90 129 GLU B N 1
ATOM 3420 C CA . GLU B 1 137 ? 88.719 32.207 -15.531 1.00 61.02 129 GLU B CA 1
ATOM 3421 C C . GLU B 1 137 ? 89.330 31.362 -16.652 1.00 53.52 129 GLU B C 1
ATOM 3422 O O . GLU B 1 137 ? 89.147 31.644 -17.835 1.00 58.59 129 GLU B O 1
ATOM 3428 N N . ILE B 1 138 ? 90.049 30.318 -16.255 1.00 41.65 130 ILE B N 1
ATOM 3429 C CA . ILE B 1 138 ? 90.552 29.311 -17.174 1.00 46.97 130 ILE B CA 1
ATOM 3430 C C . ILE B 1 138 ? 89.588 28.136 -17.223 1.00 38.33 130 ILE B C 1
ATOM 3431 O O . ILE B 1 138 ? 89.205 27.607 -16.182 1.00 33.63 130 ILE B O 1
ATOM 3436 N N . THR B 1 139 ? 89.207 27.717 -18.427 1.00 37.70 131 THR B N 1
ATOM 3437 C CA . THR B 1 139 ? 88.211 26.659 -18.569 1.00 36.88 131 THR B CA 1
ATOM 3438 C C . THR B 1 139 ? 88.771 25.242 -18.421 1.00 37.73 131 THR B C 1
ATOM 3439 O O . THR B 1 139 ? 88.063 24.342 -17.962 1.00 32.82 131 THR B O 1
ATOM 3443 N N . TYR B 1 140 ? 90.029 25.044 -18.807 1.00 33.94 132 TYR B N 1
ATOM 3444 C CA . TYR B 1 140 ? 90.634 23.712 -18.822 1.00 38.10 132 TYR B CA 1
ATOM 3445 C C . TYR B 1 140 ? 91.698 23.528 -17.742 1.00 36.43 132 TYR B C 1
ATOM 3446 O O . TYR B 1 140 ? 92.212 24.500 -17.192 1.00 32.13 132 TYR B O 1
ATOM 3455 N N . GLY B 1 141 ? 92.021 22.273 -17.443 1.00 31.09 133 GLY B N 1
ATOM 3456 C CA . GLY B 1 141 ? 93.068 21.959 -16.485 1.00 34.15 133 GLY B CA 1
ATOM 3457 C C . GLY B 1 141 ? 92.755 22.393 -15.062 1.00 32.40 133 GLY B C 1
ATOM 3458 O O . GLY B 1 141 ? 93.659 22.689 -14.279 1.00 26.88 133 GLY B O 1
ATOM 3459 N N . ARG B 1 142 ? 91.468 22.417 -14.717 1.00 26.72 134 ARG B N 1
ATOM 3460 C CA . ARG B 1 142 ? 91.024 22.902 -13.414 1.00 25.33 134 ARG B CA 1
ATOM 3461 C C . ARG B 1 142 ? 91.108 21.810 -12.358 1.00 27.84 134 ARG B C 1
ATOM 3462 O O . ARG B 1 142 ? 90.787 20.652 -12.627 1.00 26.61 134 ARG B O 1
ATOM 3470 N N . ALA B 1 143 ? 91.545 22.176 -11.156 1.00 28.73 135 ALA B N 1
ATOM 3471 C CA . ALA B 1 143 ? 91.435 21.273 -10.022 1.00 24.39 135 ALA B CA 1
ATOM 3472 C C . ALA B 1 143 ? 89.970 21.188 -9.630 1.00 24.40 135 ALA B C 1
ATOM 3473 O O . ALA B 1 143 ? 89.218 22.160 -9.799 1.00 29.02 135 ALA B O 1
ATOM 3475 N N . PHE B 1 144 ? 89.560 20.029 -9.127 1.00 24.28 136 PHE B N 1
ATOM 3476 C CA . PHE B 1 144 ? 88.200 19.874 -8.612 1.00 25.11 136 PHE B CA 1
ATOM 3477 C C . PHE B 1 144 ? 87.919 20.956 -7.569 1.00 28.66 136 PHE B C 1
ATOM 3478 O O . PHE B 1 144 ? 86.808 21.469 -7.481 1.00 25.79 136 PHE B O 1
ATOM 3486 N N . ALA B 1 145 ? 88.936 21.331 -6.798 1.00 29.64 137 ALA B N 1
ATOM 3487 C CA . ALA B 1 145 ? 88.741 22.325 -5.739 1.00 25.95 137 ALA B CA 1
ATOM 3488 C C . ALA B 1 145 ? 88.479 23.736 -6.296 1.00 30.60 137 ALA B C 1
ATOM 3489 O O . ALA B 1 145 ? 88.147 24.650 -5.538 1.00 27.92 137 ALA B O 1
ATOM 3491 N N . GLU B 1 146 ? 88.610 23.915 -7.615 1.00 28.18 138 GLU B N 1
ATOM 3492 C CA . GLU B 1 146 ? 88.268 25.195 -8.243 1.00 25.97 138 GLU B CA 1
ATOM 3493 C C . GLU B 1 146 ? 86.785 25.250 -8.642 1.00 29.25 138 GLU B C 1
ATOM 3494 O O . GLU B 1 146 ? 86.242 26.324 -8.916 1.00 29.13 138 GLU B O 1
ATOM 3500 N N . ASP B 1 147 ? 86.137 24.088 -8.688 1.00 27.85 139 ASP B N 1
ATOM 3501 C CA . ASP B 1 147 ? 84.718 24.011 -9.030 1.00 26.58 139 ASP B CA 1
ATOM 3502 C C . ASP B 1 147 ? 83.849 23.920 -7.766 1.00 31.98 139 ASP B C 1
ATOM 3503 O O . ASP B 1 147 ? 82.684 24.287 -7.778 1.00 38.74 139 ASP B O 1
ATOM 3508 N N . LEU B 1 148 ? 84.422 23.416 -6.684 1.00 31.89 140 LEU B N 1
ATOM 3509 C CA . LEU B 1 148 ? 83.718 23.372 -5.406 1.00 25.37 140 LEU B CA 1
ATOM 3510 C C . LEU B 1 148 ? 84.051 24.633 -4.619 1.00 28.81 140 LEU B C 1
ATOM 3511 O O . LEU B 1 148 ? 85.150 25.169 -4.743 1.00 28.61 140 LEU B O 1
ATOM 3516 N N . PRO B 1 149 ? 83.098 25.137 -3.821 1.00 27.26 141 PRO B N 1
ATOM 3517 C CA . PRO B 1 149 ? 83.445 26.323 -3.041 1.00 28.70 141 PRO B CA 1
ATOM 3518 C C . PRO B 1 149 ? 84.540 26.005 -2.034 1.00 31.32 141 PRO B C 1
ATOM 3519 O O . PRO B 1 149 ? 84.725 24.835 -1.692 1.00 29.41 141 PRO B O 1
ATOM 3523 N N . ALA B 1 150 ? 85.270 27.022 -1.595 1.00 32.03 142 ALA B N 1
ATOM 3524 C CA . ALA B 1 150 ? 86.146 26.866 -0.444 1.00 29.74 142 ALA B CA 1
ATOM 3525 C C . ALA B 1 150 ? 85.282 27.046 0.795 1.00 23.79 142 ALA B C 1
ATOM 3526 O O . ALA B 1 150 ? 84.351 27.851 0.774 1.00 30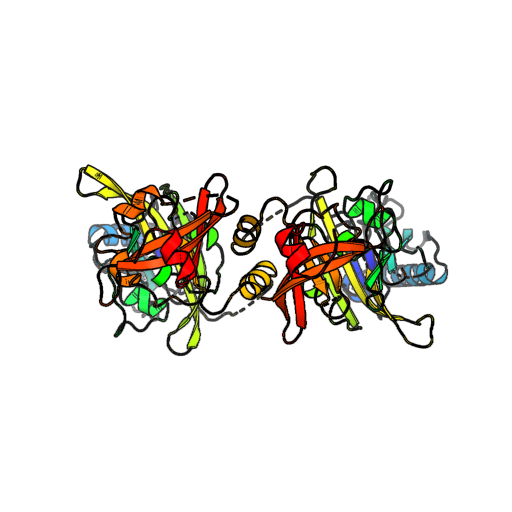.46 142 ALA B O 1
ATOM 3528 N N . ARG B 1 151 ? 85.571 26.262 1.833 1.00 27.61 143 ARG B N 1
ATOM 3529 C CA . ARG B 1 151 ? 84.962 26.410 3.168 1.00 26.77 143 ARG B CA 1
ATOM 3530 C C . ARG B 1 151 ? 83.477 26.032 3.217 1.00 31.52 143 ARG B C 1
ATOM 3531 O O . ARG B 1 151 ? 83.097 25.123 3.963 1.00 30.70 143 ARG B O 1
ATOM 3539 N N . GLU B 1 152 ? 82.639 26.707 2.428 1.00 30.63 144 GLU B N 1
ATOM 3540 C CA . GLU B 1 152 ? 81.192 26.461 2.461 1.00 27.01 144 GLU B CA 1
ATOM 3541 C C . GLU B 1 152 ? 80.807 25.071 1.948 1.00 23.47 144 GLU B C 1
ATOM 3542 O O . GLU B 1 152 ? 81.335 24.602 0.945 1.00 27.77 144 GLU B O 1
ATOM 3548 N N . LEU B 1 153 ? 79.847 24.445 2.617 1.00 24.34 145 LEU B N 1
ATOM 3549 C CA . LEU B 1 153 ? 79.400 23.095 2.287 1.00 26.19 145 LEU B CA 1
ATOM 3550 C C . LEU B 1 153 ? 77.995 23.108 1.684 1.00 29.55 145 LEU B C 1
ATOM 3551 O O . LEU B 1 153 ? 77.180 23.959 2.019 1.00 34.03 145 LEU B O 1
ATOM 3556 N N . ASN B 1 154 ? 77.704 22.143 0.825 1.00 28.82 146 ASN B N 1
ATOM 3557 C CA . ASN B 1 154 ? 76.393 22.088 0.187 1.00 31.31 146 ASN B CA 1
ATOM 3558 C C . ASN B 1 154 ? 75.780 20.705 0.281 1.00 35.62 146 ASN B C 1
ATOM 3559 O O . ASN B 1 154 ? 76.493 19.746 0.588 1.00 31.79 146 ASN B O 1
ATOM 3564 N N . PRO B 1 155 ? 74.452 20.596 0.043 1.00 38.45 147 PRO B N 1
ATOM 3565 C CA . PRO B 1 155 ? 73.762 19.304 0.096 1.00 39.58 147 PRO B CA 1
ATOM 3566 C C . PRO B 1 155 ? 74.391 18.253 -0.798 1.00 34.60 147 PRO B C 1
ATOM 3567 O O . PRO B 1 155 ? 74.673 18.526 -1.971 1.00 34.77 147 PRO B O 1
ATOM 3571 N N . ASN B 1 156 ? 74.572 17.056 -0.249 1.00 33.62 148 ASN B N 1
ATOM 3572 C CA . ASN B 1 156 ? 75.123 15.925 -0.989 1.00 30.71 148 ASN B CA 1
ATOM 3573 C C . ASN B 1 156 ? 76.533 16.147 -1.523 1.00 28.69 148 ASN B C 1
ATOM 3574 O O . ASN B 1 156 ? 76.974 15.436 -2.426 1.00 34.98 148 ASN B O 1
ATOM 3579 N N . GLU B 1 157 ? 77.258 17.104 -0.952 1.00 30.30 149 GLU B N 1
ATOM 3580 C CA . GLU B 1 157 ? 78.654 17.301 -1.338 1.00 31.20 149 GLU B CA 1
ATOM 3581 C C . GLU B 1 157 ? 79.485 16.054 -0.997 1.00 32.64 149 GLU B C 1
ATOM 3582 O O . GLU B 1 157 ? 80.476 15.756 -1.661 1.00 32.18 149 GLU B O 1
ATOM 3588 N N . THR B 1 158 ? 79.069 15.321 0.033 1.00 32.77 150 THR B N 1
ATOM 3589 C CA . THR B 1 158 ? 79.715 14.058 0.385 1.00 32.49 150 THR B CA 1
ATOM 3590 C C . THR B 1 158 ? 79.697 13.089 -0.798 1.00 35.21 150 THR B C 1
ATOM 3591 O O . THR B 1 158 ? 80.681 12.399 -1.072 1.00 33.67 150 THR B O 1
ATOM 3595 N N . GLN B 1 159 ? 78.567 13.044 -1.495 1.00 35.39 151 GLN B N 1
ATOM 3596 C CA . GLN B 1 159 ? 78.413 12.160 -2.645 1.00 34.31 151 GLN B CA 1
ATOM 3597 C C . GLN B 1 159 ? 79.246 12.625 -3.823 1.00 31.08 151 GLN B C 1
ATOM 3598 O O . GLN B 1 159 ? 79.698 11.810 -4.622 1.00 37.92 151 GLN B O 1
ATOM 3604 N N . VAL B 1 160 ? 79.453 13.932 -3.939 1.00 32.11 152 VAL B N 1
ATOM 3605 C CA . VAL B 1 160 ? 80.313 14.445 -5.007 1.00 29.50 152 VAL B CA 1
ATOM 3606 C C . VAL B 1 160 ? 81.743 13.988 -4.766 1.00 34.21 152 VAL B C 1
ATOM 3607 O O . VAL B 1 160 ? 82.413 13.482 -5.664 1.00 37.20 152 VAL B O 1
ATOM 3611 N N . LEU B 1 161 ? 82.211 14.170 -3.537 1.00 29.66 153 LEU B N 1
ATOM 3612 C CA . LEU B 1 161 ? 83.561 13.772 -3.189 1.00 30.89 153 LEU B CA 1
ATOM 3613 C C . LEU B 1 161 ? 83.713 12.261 -3.306 1.00 28.41 153 LEU B C 1
ATOM 3614 O O . LEU B 1 161 ? 84.734 11.767 -3.767 1.00 38.53 153 LEU B O 1
ATOM 3619 N N . ALA B 1 162 ? 82.686 11.531 -2.884 1.00 31.10 154 ALA B N 1
ATOM 3620 C CA . ALA B 1 162 ? 82.690 10.077 -2.984 1.00 39.44 154 ALA B CA 1
ATOM 3621 C C . ALA B 1 162 ? 82.801 9.659 -4.441 1.00 44.11 154 ALA B C 1
ATOM 3622 O O . ALA B 1 162 ? 83.603 8.793 -4.783 1.00 44.68 154 ALA B O 1
ATOM 3632 N N . ALA B 1 164 ? 84.204 11.147 -6.706 1.00 44.66 156 ALA B N 1
ATOM 3633 C CA . ALA B 1 164 ? 85.533 11.461 -7.224 1.00 42.12 156 ALA B CA 1
ATOM 3634 C C . ALA B 1 164 ? 86.678 10.533 -6.778 1.00 52.85 156 ALA B C 1
ATOM 3635 O O . ALA B 1 164 ? 87.616 10.319 -7.545 1.00 53.73 156 ALA B O 1
ATOM 3637 N N . VAL B 1 165 ? 86.631 9.989 -5.562 1.00 51.67 157 VAL B N 1
ATOM 3638 C CA . VAL B 1 165 ? 87.796 9.251 -5.038 1.00 48.68 157 VAL B CA 1
ATOM 3639 C C . VAL B 1 165 ? 87.758 7.751 -5.315 1.00 54.80 157 VAL B C 1
ATOM 3640 O O . VAL B 1 165 ? 88.796 7.101 -5.461 1.00 62.73 157 VAL B O 1
ATOM 3644 N N . LYS B 1 166 ? 86.556 7.204 -5.344 1.00 50.31 158 LYS B N 1
ATOM 3645 C CA . LYS B 1 166 ? 86.360 5.798 -5.608 1.00 57.35 158 LYS B CA 1
ATOM 3646 C C . LYS B 1 166 ? 85.381 5.759 -6.747 1.00 58.57 158 LYS B C 1
ATOM 3647 O O . LYS B 1 166 ? 84.167 5.778 -6.536 1.00 60.86 158 LYS B O 1
ATOM 3649 N N . ALA B 1 167 ? 85.927 5.746 -7.958 1.00 52.24 159 ALA B N 1
ATOM 3650 C CA . ALA B 1 167 ? 85.137 5.924 -9.163 1.00 61.62 159 ALA B CA 1
ATOM 3651 C C . ALA B 1 167 ? 84.369 4.661 -9.537 1.00 68.72 159 ALA B C 1
ATOM 3652 O O . ALA B 1 167 ? 84.946 3.601 -9.802 1.00 65.96 159 ALA B O 1
ATOM 3654 N N . LYS B 1 168 ? 83.050 4.797 -9.545 1.00 69.51 160 LYS B N 1
ATOM 3655 C CA . LYS B 1 168 ? 82.165 3.735 -9.967 1.00 67.14 160 LYS B CA 1
ATOM 3656 C C . LYS B 1 168 ? 81.134 4.344 -10.893 1.00 74.86 160 LYS B C 1
ATOM 3657 O O . LYS B 1 168 ? 80.475 5.322 -10.534 1.00 81.18 160 LYS B O 1
ATOM 3659 N N . PRO B 1 169 ? 81.009 3.787 -12.102 1.00 71.81 161 PRO B N 1
ATOM 3660 C CA . PRO B 1 169 ? 80.037 4.292 -13.075 1.00 68.93 161 PRO B CA 1
ATOM 3661 C C . PRO B 1 169 ? 78.599 4.064 -12.610 1.00 75.26 161 PRO B C 1
ATOM 3662 O O . PRO B 1 169 ? 78.370 3.273 -11.695 1.00 77.69 161 PRO B O 1
ATOM 3666 N N . GLY B 1 170 ? 77.650 4.762 -13.225 1.00 79.39 162 GLY B N 1
ATOM 3667 C CA . GLY B 1 170 ? 76.245 4.590 -12.902 1.00 83.41 162 GLY B CA 1
ATOM 3668 C C . GLY B 1 170 ? 75.686 5.634 -11.951 1.00 84.57 162 GLY B C 1
ATOM 3669 O O . GLY B 1 170 ? 74.524 6.018 -12.070 1.00 87.31 162 GLY B O 1
ATOM 3670 N N . LYS B 1 171 ? 76.509 6.091 -11.009 1.00 82.52 163 LYS B N 1
ATOM 3671 C CA . LYS B 1 171 ? 76.072 7.046 -9.992 1.00 80.23 163 LYS B CA 1
ATOM 3672 C C . LYS B 1 171 ? 75.652 8.393 -10.587 1.00 80.79 163 LYS B C 1
ATOM 3673 O O . LYS B 1 171 ? 76.410 9.016 -11.331 1.00 88.89 163 LYS B O 1
ATOM 3675 N N . THR B 1 172 ? 74.440 8.836 -10.258 1.00 63.74 164 THR B N 1
ATOM 3676 C CA . THR B 1 172 ? 73.962 10.143 -10.704 1.00 52.26 164 THR B CA 1
ATOM 3677 C C . THR B 1 172 ? 73.617 11.056 -9.530 1.00 51.02 164 THR B C 1
ATOM 3678 O O . THR B 1 172 ? 73.268 10.587 -8.447 1.00 51.23 164 THR B O 1
ATOM 3682 N N . LEU B 1 173 ? 73.704 12.364 -9.757 1.00 39.74 165 LEU B N 1
ATOM 3683 C CA . LEU B 1 173 ? 73.368 13.334 -8.723 1.00 40.32 165 LEU B CA 1
ATOM 3684 C C . LEU B 1 173 ? 72.655 14.575 -9.279 1.00 43.35 165 LEU B C 1
ATOM 3685 O O . LEU B 1 173 ? 73.095 15.172 -10.258 1.00 38.81 165 LEU B O 1
ATOM 3690 N N . CYS B 1 174 ? 71.537 14.940 -8.659 1.00 37.62 166 CYS B N 1
ATOM 3691 C CA . CYS B 1 174 ? 70.851 16.197 -8.951 1.00 34.69 166 CYS B CA 1
ATOM 3692 C C . CYS B 1 174 ? 70.730 17.008 -7.664 1.00 38.01 166 CYS B C 1
ATOM 3693 O O . CYS B 1 174 ? 70.229 16.499 -6.670 1.00 40.57 166 CYS B O 1
ATOM 3696 N N . SER B 1 175 ? 71.162 18.264 -7.675 1.00 32.09 167 SER B N 1
ATOM 3697 C CA . SER B 1 175 ? 71.042 19.085 -6.470 1.00 29.37 167 SER B CA 1
ATOM 3698 C C . SER B 1 175 ? 70.923 20.572 -6.800 1.00 29.94 167 SER B C 1
ATOM 3699 O O . SER B 1 175 ? 71.195 20.999 -7.927 1.00 33.12 167 SER B O 1
ATOM 3702 N N . ILE B 1 176 ? 70.489 21.341 -5.809 1.00 31.44 168 ILE B N 1
ATOM 3703 C CA . ILE B 1 176 ? 70.552 22.799 -5.835 1.00 30.43 168 ILE B CA 1
ATOM 3704 C C . ILE B 1 176 ? 71.575 23.265 -4.801 1.00 34.43 168 ILE B C 1
ATOM 3705 O O . ILE B 1 176 ? 71.480 22.884 -3.638 1.00 29.57 168 ILE B O 1
ATOM 3710 N N . TRP B 1 177 ? 72.529 24.099 -5.203 1.00 32.09 169 TRP B N 1
ATOM 3711 C CA . TRP B 1 177 ? 73.585 24.544 -4.290 1.00 32.16 169 TRP B CA 1
ATOM 3712 C C . TRP B 1 177 ? 73.602 26.053 -4.072 1.00 36.40 169 TRP B C 1
ATOM 3713 O O . TRP B 1 177 ? 73.258 26.820 -4.972 1.00 35.39 169 TRP B O 1
ATOM 3724 N N . ASP B 1 178 ? 74.004 26.465 -2.871 1.00 34.24 170 ASP B N 1
ATOM 3725 C CA . ASP B 1 178 ? 74.217 27.874 -2.551 1.00 35.61 170 ASP B CA 1
ATOM 3726 C C . ASP B 1 178 ? 75.658 28.303 -2.824 1.00 44.87 170 ASP B C 1
ATOM 3727 O O . ASP B 1 178 ? 76.601 27.663 -2.352 1.00 41.55 170 ASP B O 1
ATOM 3732 N N . LEU B 1 179 ? 75.829 29.390 -3.570 1.00 45.49 171 LEU B N 1
ATOM 3733 C CA . LEU B 1 179 ? 77.165 29.915 -3.859 1.00 40.60 171 LEU B CA 1
ATOM 3734 C C . LEU B 1 179 ? 77.216 31.426 -3.660 1.00 38.99 171 LEU B C 1
ATOM 3735 O O . LEU B 1 179 ? 76.202 32.064 -3.381 1.00 44.27 171 LEU B O 1
ATOM 3740 N N . THR B 1 180 ? 78.398 32.001 -3.824 1.00 38.52 172 THR B N 1
ATOM 3741 C CA . THR B 1 180 ? 78.529 33.449 -3.849 1.00 43.84 172 THR B CA 1
ATOM 3742 C C . THR B 1 180 ? 79.317 33.859 -5.097 1.00 40.35 172 THR B C 1
ATOM 3743 O O . THR B 1 180 ? 80.411 33.347 -5.344 1.00 40.55 172 THR B O 1
ATOM 3747 N N . ASP B 1 181 ? 78.766 34.763 -5.902 1.00 46.25 173 ASP B N 1
ATOM 3748 C CA . ASP B 1 181 ? 79.461 35.137 -7.135 1.00 51.14 173 ASP B CA 1
ATOM 3749 C C . ASP B 1 181 ? 80.672 36.018 -6.828 1.00 50.83 173 ASP B C 1
ATOM 3750 O O . ASP B 1 181 ? 80.967 36.292 -5.663 1.00 46.79 173 ASP B O 1
ATOM 3755 N N . TRP B 1 182 ? 81.359 36.470 -7.873 1.00 53.18 174 TRP B N 1
ATOM 3756 C CA . TRP B 1 182 ? 82.612 37.195 -7.691 1.00 56.70 174 TRP B CA 1
ATOM 3757 C C . TRP B 1 182 ? 82.394 38.630 -7.221 1.00 61.30 174 TRP B C 1
ATOM 3758 O O . TRP B 1 182 ? 83.336 39.298 -6.801 1.00 69.50 174 TRP B O 1
ATOM 3769 N N . GLN B 1 183 ? 81.152 39.099 -7.298 1.00 57.74 175 GLN B N 1
ATOM 3770 C CA . GLN B 1 183 ? 80.800 40.419 -6.791 1.00 57.90 175 GLN B CA 1
ATOM 3771 C C . GLN B 1 183 ? 80.385 40.356 -5.323 1.00 60.39 175 GLN B C 1
ATOM 3772 O O . GLN B 1 183 ? 80.174 41.386 -4.691 1.00 67.45 175 GLN B O 1
ATOM 3778 N N . GLY B 1 184 ? 80.267 39.146 -4.785 1.00 57.45 176 GLY B N 1
ATOM 3779 C CA . GLY B 1 184 ? 79.920 38.970 -3.385 1.00 55.68 176 GLY B CA 1
ATOM 3780 C C . GLY B 1 184 ? 78.465 38.610 -3.142 1.00 54.23 176 GLY B C 1
ATOM 3781 O O . GLY B 1 184 ? 78.052 38.409 -2.003 1.00 54.81 176 GLY B O 1
ATOM 3782 N N . THR B 1 185 ? 77.695 38.513 -4.222 1.00 50.14 177 THR B N 1
ATOM 3783 C CA . THR B 1 185 ? 76.262 38.234 -4.156 1.00 48.43 177 THR B CA 1
ATOM 3784 C C . THR B 1 185 ? 75.939 36.755 -3.936 1.00 49.67 177 THR B C 1
ATOM 3785 O O . THR B 1 185 ? 76.468 35.892 -4.633 1.00 56.95 177 THR B O 1
ATOM 3789 N N . PRO B 1 186 ? 75.054 36.463 -2.972 1.00 52.64 178 PRO B N 1
ATOM 3790 C CA . PRO B 1 186 ? 74.483 35.121 -2.818 1.00 51.26 178 PRO B CA 1
ATOM 3791 C C . PRO B 1 186 ? 73.728 34.680 -4.070 1.00 49.32 178 PRO B C 1
ATOM 3792 O O . PRO B 1 186 ? 72.884 35.418 -4.575 1.00 44.56 178 PRO B O 1
ATOM 3796 N N . ILE B 1 187 ? 74.051 33.495 -4.575 1.00 43.45 179 ILE B N 1
ATOM 3797 C CA . ILE B 1 187 ? 73.369 32.941 -5.735 1.00 41.77 179 ILE B CA 1
ATOM 3798 C C . ILE B 1 187 ? 73.048 31.477 -5.472 1.00 42.64 179 ILE B C 1
ATOM 3799 O O . ILE B 1 187 ? 73.490 30.913 -4.467 1.00 34.76 179 ILE B O 1
ATOM 3804 N N . ARG B 1 188 ? 72.279 30.865 -6.368 1.00 38.70 180 ARG B N 1
ATOM 3805 C CA . ARG B 1 188 ? 72.036 29.429 -6.302 1.00 35.02 180 ARG B CA 1
ATOM 3806 C C . ARG B 1 188 ? 72.171 28.806 -7.679 1.00 42.58 180 ARG B C 1
ATOM 3807 O O . ARG B 1 188 ? 71.873 29.446 -8.689 1.00 38.56 180 ARG B O 1
ATOM 3815 N N . ILE B 1 189 ? 72.619 27.555 -7.718 1.00 38.42 181 ILE B N 1
ATOM 3816 C CA . ILE B 1 189 ? 72.660 26.804 -8.967 1.00 31.44 181 ILE B CA 1
ATOM 3817 C C . ILE B 1 189 ? 71.980 25.449 -8.836 1.00 35.31 181 ILE B C 1
ATOM 3818 O O . ILE B 1 189 ? 71.976 24.840 -7.769 1.00 32.05 181 ILE B O 1
ATOM 3823 N N . GLY B 1 190 ? 71.393 24.981 -9.932 1.00 34.72 182 GLY B N 1
ATOM 3824 C CA . GLY B 1 190 ? 71.043 23.582 -10.036 1.00 28.33 182 GLY B CA 1
ATOM 3825 C C . GLY B 1 190 ? 72.129 22.881 -10.820 1.00 40.65 182 GLY B C 1
ATOM 3826 O O . GLY B 1 190 ? 72.859 23.516 -11.585 1.00 34.95 182 GLY B O 1
ATOM 3827 N N . PHE B 1 191 ? 72.258 21.575 -10.625 1.00 33.29 183 PHE B N 1
ATOM 3828 C CA . PHE B 1 191 ? 73.092 20.784 -11.517 1.00 28.19 183 PHE B CA 1
ATOM 3829 C C . PHE B 1 191 ? 72.686 19.314 -11.530 1.00 35.69 183 PHE B C 1
ATOM 3830 O O . PHE B 1 191 ? 72.044 18.820 -10.608 1.00 32.75 183 PHE B O 1
ATOM 3838 N N . VAL B 1 192 ? 73.067 18.627 -12.600 1.00 29.05 184 VAL B N 1
ATOM 3839 C CA . VAL B 1 192 ? 72.947 17.180 -12.690 1.00 30.20 184 VAL B CA 1
ATOM 3840 C C . VAL B 1 192 ? 74.335 16.651 -13.025 1.00 38.69 184 VAL B C 1
ATOM 3841 O O . VAL B 1 192 ? 75.085 17.317 -13.727 1.00 34.63 184 VAL B O 1
ATOM 3845 N N . ALA B 1 193 ? 74.696 15.484 -12.499 1.00 40.11 185 ALA B N 1
ATOM 3846 C CA . ALA B 1 193 ? 75.991 14.883 -12.808 1.00 37.90 185 ALA B CA 1
ATOM 3847 C C . ALA B 1 193 ? 75.870 13.369 -12.898 1.00 41.03 185 ALA B C 1
ATOM 3848 O O . ALA B 1 193 ? 75.125 12.754 -12.133 1.00 39.54 185 ALA B O 1
ATOM 3850 N N . ARG B 1 194 ? 76.598 12.773 -13.841 1.00 40.31 186 ARG B N 1
ATOM 3851 C CA . ARG B 1 194 ? 76.553 11.334 -14.058 1.00 34.81 186 ARG B CA 1
ATOM 3852 C C . ARG B 1 194 ? 77.927 10.789 -14.407 1.00 47.97 186 ARG B C 1
ATOM 3853 O O . ARG B 1 194 ? 78.586 11.294 -15.318 1.00 42.59 186 ARG B O 1
ATOM 3861 N N . SER B 1 195 ? 78.351 9.750 -13.694 1.00 46.44 187 SER B N 1
ATOM 3862 C CA . SER B 1 195 ? 79.641 9.118 -13.957 1.00 48.46 187 SER B CA 1
ATOM 3863 C C . SER B 1 195 ? 79.504 7.924 -14.899 1.00 53.98 187 SER B C 1
ATOM 3864 O O . SER B 1 195 ? 78.542 7.166 -14.813 1.00 61.34 187 SER B O 1
ATOM 3867 N N . ALA B 1 196 ? 80.471 7.764 -15.800 1.00 46.08 188 ALA B N 1
ATOM 3868 C CA . ALA B 1 196 ? 80.502 6.614 -16.693 1.00 46.09 188 ALA B CA 1
ATOM 3869 C C . ALA B 1 196 ? 81.923 6.340 -17.188 1.00 48.23 188 ALA B C 1
ATOM 3870 O O . ALA B 1 196 ? 82.774 7.232 -17.199 1.00 45.47 188 ALA B O 1
ATOM 3872 N N . LEU B 1 197 ? 82.176 5.101 -17.591 1.00 50.59 189 LEU B N 1
ATOM 3873 C CA . LEU B 1 197 ? 83.457 4.747 -18.182 1.00 59.86 189 LEU B CA 1
ATOM 3874 C C . LEU B 1 197 ? 83.488 5.127 -19.660 1.00 57.26 189 LEU B C 1
ATOM 3875 O O . LEU B 1 197 ? 82.584 4.783 -20.417 1.00 59.02 189 LEU B O 1
ATOM 3880 N N . GLU B 1 198 ? 84.526 5.855 -20.059 1.00 57.42 190 GLU B N 1
ATOM 3881 C CA . GLU B 1 198 ? 84.714 6.239 -21.454 1.00 59.77 190 GLU B CA 1
ATOM 3882 C C . GLU B 1 198 ? 86.088 5.776 -21.925 1.00 64.23 190 GLU B C 1
ATOM 3883 O O . GLU B 1 198 ? 87.024 5.738 -21.133 1.00 64.14 190 GLU B O 1
ATOM 3889 N N . PRO B 1 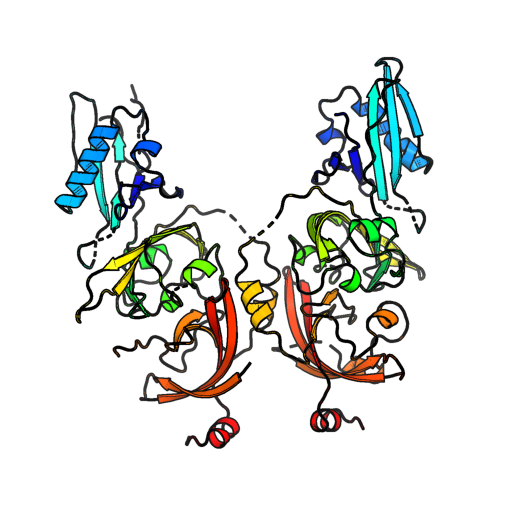199 ? 86.212 5.406 -23.212 1.00 66.77 191 PRO B N 1
ATOM 3890 C CA . PRO B 1 199 ? 87.506 4.949 -23.736 1.00 71.86 191 PRO B CA 1
ATOM 3891 C C . PRO B 1 199 ? 88.602 6.002 -23.586 1.00 74.69 191 PRO B C 1
ATOM 3892 O O . PRO B 1 199 ? 88.381 7.178 -23.878 1.00 70.16 191 PRO B O 1
ATOM 3896 N N . GLY B 1 200 ? 89.771 5.576 -23.119 1.00 81.80 192 GLY B N 1
ATOM 3897 C CA . GLY B 1 200 ? 90.903 6.470 -22.975 1.00 85.60 192 GLY B CA 1
ATOM 3898 C C . GLY B 1 200 ? 91.980 6.209 -24.014 1.00 94.64 192 GLY B C 1
ATOM 3899 O O . GLY B 1 200 ? 91.792 5.400 -24.924 1.00 93.02 192 GLY B O 1
ATOM 3900 N N . PRO B 1 201 ? 93.128 6.886 -23.870 1.00 97.07 193 PRO B N 1
ATOM 3901 C CA . PRO B 1 201 ? 94.214 6.890 -24.856 1.00 100.93 193 PRO B CA 1
ATOM 3902 C C . PRO B 1 201 ? 94.907 5.543 -25.036 1.00 115.08 193 PRO B C 1
ATOM 3903 O O . PRO B 1 201 ? 95.108 5.112 -26.173 1.00 121.12 193 PRO B O 1
ATOM 3907 N N . ASN B 1 202 ? 95.270 4.892 -23.935 1.00 117.19 194 ASN B N 1
ATOM 3908 C CA . ASN B 1 202 ? 96.098 3.690 -24.003 1.00 119.16 194 ASN B CA 1
ATOM 3909 C C . ASN B 1 202 ? 95.295 2.393 -23.988 1.00 116.88 194 ASN B C 1
ATOM 3910 O O . ASN B 1 202 ? 95.789 1.356 -23.546 1.00 125.18 194 ASN B O 1
ATOM 3912 N N . GLY B 1 203 ? 94.059 2.452 -24.475 1.00 103.52 195 GLY B N 1
ATOM 3913 C CA . GLY B 1 203 ? 93.181 1.297 -24.444 1.00 97.85 195 GLY B CA 1
ATOM 3914 C C . GLY B 1 203 ? 92.619 1.098 -23.050 1.00 92.36 195 GLY B C 1
ATOM 3915 O O . GLY B 1 203 ? 91.877 0.149 -22.789 1.00 90.49 195 GLY B O 1
ATOM 3916 N N . ARG B 1 204 ? 92.987 2.005 -22.150 1.00 86.98 196 ARG B N 1
ATOM 3917 C CA . ARG B 1 204 ? 92.486 1.993 -20.786 1.00 84.42 196 ARG B CA 1
ATOM 3918 C C . ARG B 1 204 ? 91.368 3.015 -20.647 1.00 78.86 196 ARG B C 1
ATOM 3919 O O . ARG B 1 204 ? 91.524 4.173 -21.026 1.00 74.29 196 ARG B O 1
ATOM 3921 N N . ASP B 1 205 ? 90.238 2.585 -20.104 1.00 78.99 197 ASP B N 1
ATOM 3922 C CA . ASP B 1 205 ? 89.084 3.462 -19.988 1.00 71.61 197 ASP B CA 1
ATOM 3923 C C . ASP B 1 205 ? 89.238 4.447 -18.831 1.00 74.64 197 ASP B C 1
ATOM 3924 O O . ASP B 1 205 ? 89.782 4.104 -17.780 1.00 85.12 197 ASP B O 1
ATOM 3929 N N . HIS B 1 206 ? 88.773 5.677 -19.037 1.00 64.34 198 HIS B N 1
ATOM 3930 C CA . HIS B 1 206 ? 88.701 6.667 -17.968 1.00 58.08 198 HIS B CA 1
ATOM 3931 C C . HIS B 1 206 ? 87.317 6.671 -17.336 1.00 57.78 198 HIS B C 1
ATOM 3932 O O . HIS B 1 206 ? 86.318 6.410 -18.008 1.00 59.70 198 HIS B O 1
ATOM 3939 N N . LEU B 1 207 ? 87.267 6.962 -16.042 1.00 46.54 199 LEU B N 1
ATOM 3940 C CA . LEU B 1 207 ? 86.012 7.262 -15.371 1.00 44.84 199 LEU B CA 1
ATOM 3941 C C . LEU B 1 207 ? 85.789 8.772 -15.433 1.00 43.30 199 LEU B C 1
ATOM 3942 O O . LEU B 1 207 ? 86.648 9.560 -15.040 1.00 43.50 199 LEU B O 1
ATOM 3944 N N . VAL B 1 208 ? 84.641 9.174 -15.955 1.00 39.28 200 VAL B N 1
ATOM 3945 C CA . VAL B 1 208 ? 84.362 10.581 -16.201 1.00 42.60 200 VAL B CA 1
ATOM 3946 C C . VAL B 1 208 ? 82.967 10.931 -15.721 1.00 39.52 200 VAL B C 1
ATOM 3947 O O . VAL B 1 208 ? 82.014 10.210 -16.019 1.00 42.05 200 VAL B O 1
ATOM 3951 N N . ALA B 1 209 ? 82.850 12.019 -14.968 1.00 33.60 201 ALA B N 1
ATOM 3952 C CA . ALA B 1 209 ? 81.546 12.538 -14.579 1.00 33.34 201 ALA B CA 1
ATOM 3953 C C . ALA B 1 209 ? 81.179 13.715 -15.487 1.00 40.25 201 ALA B C 1
ATOM 3954 O O . ALA B 1 209 ? 81.928 14.690 -15.588 1.00 36.27 201 ALA B O 1
ATOM 3956 N N . ARG B 1 210 ? 80.047 13.604 -16.176 1.00 37.61 202 ARG B N 1
ATOM 3957 C CA . ARG B 1 210 ? 79.584 14.677 -17.047 1.00 38.41 202 ARG B CA 1
ATOM 3958 C C . ARG B 1 210 ? 78.394 15.373 -16.409 1.00 35.90 202 ARG B C 1
ATOM 3959 O O . ARG B 1 210 ? 77.536 14.721 -15.820 1.00 39.80 202 ARG B O 1
ATOM 3967 N N . ALA B 1 211 ? 78.337 16.694 -16.534 1.00 33.02 203 ALA B N 1
ATOM 3968 C CA . ALA B 1 211 ? 77.359 17.478 -15.794 1.00 33.96 203 ALA B CA 1
ATOM 3969 C C . ALA B 1 211 ? 76.782 18.648 -16.587 1.00 32.24 203 ALA B C 1
ATOM 3970 O O . ALA B 1 211 ? 77.313 19.045 -17.620 1.00 36.26 203 ALA B O 1
ATOM 3980 N N . ASN B 1 213 ? 75.159 22.549 -15.264 1.00 28.18 205 ASN B N 1
ATOM 3981 C CA . ASN B 1 213 ? 74.528 23.405 -14.268 1.00 27.60 205 ASN B CA 1
ATOM 3982 C C . ASN B 1 213 ? 73.641 24.468 -14.907 1.00 31.81 205 ASN B C 1
ATOM 3983 O O . ASN B 1 213 ? 73.541 24.567 -16.141 1.00 33.76 205 ASN B O 1
ATOM 3988 N N . TRP B 1 214 ? 72.969 25.230 -14.053 1.00 29.99 206 TRP B N 1
ATOM 3989 C CA . TRP B 1 214 ? 72.188 26.385 -14.461 1.00 32.32 206 TRP B CA 1
ATOM 3990 C C . TRP B 1 214 ? 71.986 27.257 -13.225 1.00 37.27 206 TRP B C 1
ATOM 3991 O O . TRP B 1 214 ? 72.021 26.756 -12.097 1.00 33.10 206 TRP B O 1
ATOM 4002 N N . ARG B 1 215 ? 71.807 28.558 -13.428 1.00 37.59 207 ARG B N 1
ATOM 4003 C CA . ARG B 1 215 ? 71.546 29.457 -12.313 1.00 38.60 207 ARG B CA 1
ATOM 4004 C C . ARG B 1 215 ? 70.102 29.245 -11.856 1.00 37.53 207 ARG B C 1
ATOM 4005 O O . ARG B 1 215 ? 69.179 29.312 -12.671 1.00 38.99 207 ARG B O 1
ATOM 4013 N N . ALA B 1 216 ? 69.912 28.948 -10.573 1.00 45.29 208 ALA B N 1
ATOM 4014 C CA . ALA B 1 216 ? 68.573 28.690 -10.036 1.00 43.10 208 ALA B CA 1
ATOM 4015 C C . ALA B 1 216 ? 67.939 29.974 -9.513 1.00 52.00 208 ALA B C 1
ATOM 4016 O O . ALA B 1 216 ? 68.576 31.026 -9.486 1.00 51.97 208 ALA B O 1
ATOM 4018 N N . GLU B 1 217 ? 66.668 29.898 -9.131 1.00 58.32 209 GLU B N 1
ATOM 4019 C CA . GLU B 1 217 ? 65.986 31.069 -8.611 1.00 55.17 209 GLU B CA 1
ATOM 4020 C C . GLU B 1 217 ? 66.501 31.347 -7.209 1.00 53.25 209 GLU B C 1
ATOM 4021 O O . GLU B 1 217 ? 67.026 30.450 -6.546 1.00 48.84 209 GLU B O 1
ATOM 4023 N N . THR B 1 218 ? 66.373 32.588 -6.755 1.00 71.92 210 THR B N 1
ATOM 4024 C CA . THR B 1 218 ? 66.771 32.916 -5.391 1.00 82.79 210 THR B CA 1
ATOM 4025 C C . THR B 1 218 ? 65.676 32.502 -4.416 1.00 87.50 210 THR B C 1
ATOM 4026 O O . THR B 1 218 ? 64.536 32.947 -4.530 1.00 85.10 210 THR B O 1
ATOM 4030 N N . LYS B 1 219 ? 66.023 31.643 -3.462 1.00 92.71 211 LYS B N 1
ATOM 4031 C CA . LYS B 1 219 ? 65.051 31.174 -2.480 1.00 97.30 211 LYS B CA 1
ATOM 4032 C C . LYS B 1 219 ? 65.587 31.292 -1.059 1.00 99.55 211 LYS B C 1
ATOM 4033 O O . LYS B 1 219 ? 64.816 31.286 -0.100 1.00 102.78 211 LYS B O 1
ATOM 4035 N N . ALA B 1 220 ? 66.908 31.406 -0.929 1.00 96.56 212 ALA B N 1
ATOM 4036 C CA . ALA B 1 220 ? 67.543 31.473 0.387 1.00 95.59 212 ALA B CA 1
ATOM 4037 C C . ALA B 1 220 ? 67.177 32.755 1.130 1.00 97.88 212 ALA B C 1
ATOM 4038 O O . ALA B 1 220 ? 66.597 33.676 0.556 1.00 102.55 212 ALA B O 1
ATOM 4040 N N . VAL B 1 225 ? 69.867 27.847 8.792 1.00 69.46 217 VAL B N 1
ATOM 4041 C CA . VAL B 1 225 ? 70.659 26.630 8.645 1.00 75.63 217 VAL B CA 1
ATOM 4042 C C . VAL B 1 225 ? 71.114 26.104 10.003 1.00 83.05 217 VAL B C 1
ATOM 4043 O O . VAL B 1 225 ? 71.300 26.872 10.949 1.00 91.84 217 VAL B O 1
ATOM 4045 N N . ASP B 1 226 ? 71.296 24.789 10.084 1.00 75.73 218 ASP B N 1
ATOM 4046 C CA . ASP B 1 226 ? 71.570 24.105 11.346 1.00 61.18 218 ASP B CA 1
ATOM 4047 C C . ASP B 1 226 ? 72.681 23.065 11.152 1.00 56.84 218 ASP B C 1
ATOM 4048 O O . ASP B 1 226 ? 72.438 21.979 10.624 1.00 65.24 218 ASP B O 1
ATOM 4053 N N . ASP B 1 227 ? 73.900 23.408 11.566 1.00 39.32 219 ASP B N 1
ATOM 4054 C CA . ASP B 1 227 ? 75.075 22.585 11.284 1.00 25.79 219 ASP B CA 1
ATOM 4055 C C . ASP B 1 227 ? 76.145 22.800 12.356 1.00 26.48 219 ASP B C 1
ATOM 4056 O O . ASP B 1 227 ? 77.081 23.576 12.173 1.00 27.06 219 ASP B O 1
ATOM 4061 N N . LEU B 1 228 ? 75.979 22.111 13.477 1.00 24.73 220 LEU B N 1
ATOM 4062 C CA . LEU B 1 228 ? 76.905 22.203 14.606 1.00 23.63 220 LEU B CA 1
ATOM 4063 C C . LEU B 1 228 ? 78.303 21.719 14.193 1.00 24.07 220 LEU B C 1
ATOM 4064 O O . LEU B 1 228 ? 79.312 22.334 14.547 1.00 25.54 220 LEU B O 1
ATOM 4069 N N . ALA B 1 229 ? 78.364 20.631 13.432 1.00 24.66 221 ALA B N 1
ATOM 4070 C CA . ALA B 1 229 ? 79.664 20.094 13.024 1.00 30.24 221 ALA B CA 1
ATOM 4071 C C . ALA B 1 229 ? 80.454 21.117 12.203 1.00 25.75 221 ALA B C 1
ATOM 4072 O O . ALA B 1 229 ? 81.670 21.278 12.369 1.00 25.38 221 ALA B O 1
ATOM 4074 N N . GLN B 1 230 ? 79.762 21.822 11.314 1.00 25.37 222 GLN B N 1
ATOM 4075 C CA . GLN B 1 230 ? 80.435 22.831 10.500 1.00 24.14 222 GLN B CA 1
ATOM 4076 C C . GLN B 1 230 ? 80.941 23.982 11.376 1.00 26.14 222 GLN B C 1
ATOM 4077 O O . GLN B 1 230 ? 82.015 24.512 11.130 1.00 27.63 222 GLN B O 1
ATOM 4083 N N . ARG B 1 231 ? 80.194 24.346 12.415 1.00 23.67 223 ARG B N 1
ATOM 4084 C CA . ARG B 1 231 ? 80.647 25.415 13.293 1.00 25.79 223 ARG B CA 1
ATOM 4085 C C . ARG B 1 231 ? 81.897 24.977 14.078 1.00 27.58 223 ARG B C 1
ATOM 4086 O O . ARG B 1 231 ? 82.822 25.757 14.283 1.00 26.68 223 ARG B O 1
ATOM 4094 N N . ILE B 1 232 ? 81.918 23.717 14.486 1.00 21.07 224 ILE B N 1
ATOM 4095 C CA . ILE B 1 232 ? 83.081 23.143 15.153 1.00 21.39 224 ILE B CA 1
ATOM 4096 C C . ILE B 1 232 ? 84.278 23.103 14.173 1.00 24.14 224 ILE B C 1
ATOM 4097 O O . ILE B 1 232 ? 85.386 23.508 14.508 1.00 25.32 224 ILE B O 1
ATOM 4102 N N . LEU B 1 233 ? 84.031 22.656 12.950 1.00 21.49 225 LEU B N 1
ATOM 4103 C CA . LEU B 1 233 ? 85.104 22.553 11.961 1.00 20.94 225 LEU B CA 1
ATOM 4104 C C . LEU B 1 233 ? 85.732 23.919 11.682 1.00 22.87 225 LEU B C 1
ATOM 4105 O O . LEU B 1 233 ? 86.963 24.059 11.611 1.00 31.76 225 LEU B O 1
ATOM 4110 N N . ILE B 1 234 ? 84.881 24.934 11.538 1.00 28.85 226 ILE B N 1
ATOM 4111 C CA . ILE B 1 234 ? 85.332 26.308 11.340 1.00 26.67 226 ILE B CA 1
ATOM 4112 C C . ILE B 1 234 ? 86.173 26.782 12.522 1.00 32.04 226 ILE B C 1
ATOM 4113 O O . ILE B 1 234 ? 87.194 27.463 12.348 1.00 29.43 226 ILE B O 1
ATOM 4118 N N . GLY B 1 235 ? 85.761 26.395 13.725 1.00 28.41 227 GLY B N 1
ATOM 4119 C CA . GLY B 1 235 ? 86.489 26.777 14.918 1.00 27.06 227 GLY B CA 1
ATOM 4120 C C . GLY B 1 235 ? 87.880 26.168 14.986 1.00 25.35 227 GLY B C 1
ATOM 4121 O O . GLY B 1 235 ? 88.736 26.683 15.695 1.00 31.59 227 GLY B O 1
ATOM 4122 N N . LEU B 1 236 ? 88.100 25.068 14.269 1.00 27.48 228 LEU B N 1
ATOM 4123 C CA . LEU B 1 236 ? 89.404 24.398 14.254 1.00 30.77 228 LEU B CA 1
ATOM 4124 C C . LEU B 1 236 ? 90.395 25.050 13.282 1.00 29.85 228 LEU B C 1
ATOM 4125 O O . LEU B 1 236 ? 91.571 24.644 13.203 1.00 33.02 228 LEU B O 1
ATOM 4130 N N . ALA B 1 237 ? 89.936 26.056 12.546 1.00 32.41 229 ALA B N 1
ATOM 4131 C CA . ALA B 1 237 ? 90.820 26.751 11.602 1.00 30.22 229 ALA B CA 1
ATOM 4132 C C . ALA B 1 237 ? 91.988 27.372 12.367 1.00 35.19 229 ALA B C 1
ATOM 4133 O O . ALA B 1 237 ? 91.877 27.671 13.556 1.00 32.00 229 ALA B O 1
ATOM 4135 N N . GLN B 1 238 ? 93.111 27.553 11.687 1.00 32.82 230 GLN B N 1
ATOM 4136 C CA . GLN B 1 238 ? 94.318 28.038 12.343 1.00 42.96 230 GLN B CA 1
ATOM 4137 C C . GLN B 1 238 ? 95.109 28.878 11.359 1.00 41.63 230 GLN B C 1
ATOM 4138 O O . GLN B 1 238 ? 95.295 28.474 10.213 1.00 36.99 230 GLN B O 1
ATOM 4144 N N . ALA B 1 239 ? 95.564 30.045 11.802 1.00 42.37 231 ALA B N 1
ATOM 4145 C CA . ALA B 1 239 ? 96.304 30.950 10.932 1.00 47.12 231 ALA B CA 1
ATOM 4146 C C . ALA B 1 239 ? 97.561 30.260 10.425 1.00 45.62 231 ALA B C 1
ATOM 4147 O O . ALA B 1 239 ? 98.269 29.602 11.192 1.00 48.26 231 ALA B O 1
ATOM 4149 N N . GLY B 1 240 ? 97.818 30.393 9.129 1.00 45.66 232 GLY B N 1
ATOM 4150 C CA . GLY B 1 240 ? 98.972 29.773 8.509 1.00 43.87 232 GLY B CA 1
ATOM 4151 C C . GLY B 1 240 ? 98.719 28.341 8.081 1.00 44.23 232 GLY B C 1
ATOM 4152 O O . GLY B 1 240 ? 99.543 27.739 7.397 1.00 48.54 232 GLY B O 1
ATOM 4153 N N . VAL B 1 241 ? 97.586 27.782 8.498 1.00 39.11 233 VAL B N 1
ATOM 4154 C CA . VAL B 1 241 ? 97.260 26.410 8.149 1.00 33.23 233 VAL B CA 1
ATOM 4155 C C . VAL B 1 241 ? 96.090 26.367 7.179 1.00 38.44 233 VAL B C 1
ATOM 4156 O O . VAL B 1 241 ? 95.058 26.994 7.405 1.00 33.53 233 VAL B O 1
ATOM 4160 N N . HIS B 1 242 ? 96.254 25.610 6.102 1.00 34.41 234 HIS B N 1
ATOM 4161 C CA . HIS B 1 242 ? 95.213 25.513 5.087 1.00 26.71 234 HIS B CA 1
ATOM 4162 C C . HIS B 1 242 ? 94.768 24.065 4.899 1.00 30.11 234 HIS B C 1
ATOM 4163 O O . HIS B 1 242 ? 95.541 23.219 4.441 1.00 32.04 234 HIS B O 1
ATOM 4170 N N . ARG B 1 243 ? 93.520 23.788 5.272 1.00 27.96 235 ARG B N 1
ATOM 4171 C CA . ARG B 1 243 ? 92.966 22.436 5.194 1.00 26.69 235 ARG B CA 1
ATOM 4172 C C . ARG B 1 243 ? 92.288 22.139 3.865 1.00 27.30 235 ARG B C 1
ATOM 4173 O O . ARG B 1 243 ? 91.677 23.018 3.262 1.00 27.49 235 ARG B O 1
ATOM 4181 N N . ALA B 1 244 ? 92.394 20.886 3.427 1.00 23.65 236 ALA B N 1
ATOM 4182 C CA . ALA B 1 244 ? 91.854 20.466 2.140 1.00 28.79 236 ALA B CA 1
ATOM 4183 C C . ALA B 1 244 ? 91.481 19.000 2.189 1.00 30.70 236 ALA B C 1
ATOM 4184 O O . ALA B 1 244 ? 92.004 18.253 3.008 1.00 28.35 236 ALA B O 1
ATOM 4186 N N . LEU B 1 245 ? 90.575 18.590 1.308 1.00 23.28 237 LEU B N 1
ATOM 4187 C CA . LEU B 1 245 ? 90.328 17.175 1.110 1.00 23.89 237 LEU B CA 1
ATOM 4188 C C . LEU B 1 245 ? 91.079 16.737 -0.131 1.00 27.84 237 LEU B C 1
ATOM 4189 O O . LEU B 1 245 ? 91.113 17.464 -1.123 1.00 31.06 237 LEU B O 1
ATOM 4194 N N . VAL B 1 246 ? 91.695 15.561 -0.067 1.00 30.95 238 VAL B N 1
ATOM 4195 C CA . VAL B 1 246 ? 92.464 15.049 -1.194 1.00 31.23 238 VAL B CA 1
ATOM 4196 C C . VAL B 1 246 ? 92.154 13.579 -1.468 1.00 38.79 238 VAL B C 1
ATOM 4197 O O . VAL B 1 246 ? 91.692 12.857 -0.579 1.00 39.77 238 VAL B O 1
ATOM 4201 N N . ASP B 1 247 ? 92.387 13.143 -2.707 1.00 37.00 239 ASP B N 1
ATOM 4202 C CA . ASP B 1 247 ? 92.346 11.722 -3.019 1.00 42.50 239 ASP B CA 1
ATOM 4203 C C . ASP B 1 247 ? 93.639 11.108 -2.508 1.00 45.65 239 ASP B C 1
ATOM 4204 O O . ASP B 1 247 ? 94.731 11.482 -2.934 1.00 53.52 239 ASP B O 1
ATOM 4209 N N . LEU B 1 248 ? 93.503 10.171 -1.579 1.00 47.95 240 LEU B N 1
ATOM 4210 C CA . LEU B 1 248 ? 94.647 9.540 -0.935 1.00 53.01 240 LEU B CA 1
ATOM 4211 C C . LEU B 1 248 ? 95.578 8.816 -1.915 1.00 62.02 240 LEU B C 1
ATOM 4212 O O . LEU B 1 248 ? 96.804 8.920 -1.817 1.00 67.84 240 LEU B O 1
ATOM 4217 N N . LYS B 1 249 ? 94.985 8.104 -2.869 1.00 59.28 241 LYS B N 1
ATOM 4218 C CA . LYS B 1 249 ? 95.738 7.309 -3.832 1.00 55.48 241 LYS B CA 1
ATOM 4219 C C . LYS B 1 249 ? 96.563 8.167 -4.795 1.00 59.72 241 LYS B C 1
ATOM 4220 O O . LYS B 1 249 ? 97.701 7.835 -5.114 1.00 61.60 241 LYS B O 1
ATOM 4222 N N . THR B 1 250 ? 95.990 9.280 -5.242 1.00 61.66 242 THR B N 1
ATOM 4223 C CA . THR B 1 250 ? 96.583 10.046 -6.334 1.00 65.49 242 THR B CA 1
ATOM 4224 C C . THR B 1 250 ? 97.099 11.429 -5.929 1.00 65.78 242 THR B C 1
ATOM 4225 O O . THR B 1 250 ? 97.769 12.093 -6.719 1.00 66.04 242 THR B O 1
ATOM 4229 N N . TRP B 1 251 ? 96.784 11.841 -4.700 1.00 59.64 243 TRP B N 1
ATOM 4230 C CA . TRP B 1 251 ? 97.022 13.202 -4.201 1.00 50.47 243 TRP B CA 1
ATOM 4231 C C . TRP B 1 251 ? 96.252 14.260 -5.008 1.00 47.71 243 TRP B C 1
ATOM 4232 O O . TRP B 1 251 ? 96.628 15.431 -5.046 1.00 47.83 243 TRP B O 1
ATOM 4243 N N . THR B 1 252 ? 95.171 13.843 -5.652 1.00 42.78 244 THR B N 1
ATOM 4244 C CA . THR B 1 252 ? 94.315 14.783 -6.355 1.00 37.32 244 THR B CA 1
ATOM 4245 C C . THR B 1 252 ? 93.634 15.702 -5.342 1.00 35.80 244 THR B C 1
ATOM 4246 O O . THR B 1 252 ? 93.095 15.236 -4.335 1.00 34.61 244 THR B O 1
ATOM 4250 N N . LEU B 1 253 ? 93.685 17.006 -5.586 1.00 31.78 245 LEU B N 1
ATOM 4251 C CA . LEU B 1 253 ? 93.047 17.965 -4.688 1.00 29.65 245 LEU B CA 1
ATOM 4252 C C . LEU B 1 253 ? 91.541 18.024 -4.959 1.00 32.28 245 LEU B C 1
ATOM 4253 O O . LEU B 1 253 ? 91.116 18.209 -6.109 1.00 32.33 245 LEU B O 1
ATOM 4258 N N . LEU B 1 254 ? 90.737 17.859 -3.909 1.00 28.15 246 LEU B N 1
ATOM 4259 C CA . LEU B 1 254 ? 89.278 17.798 -4.071 1.00 28.68 246 LEU B CA 1
ATOM 4260 C C . LEU B 1 254 ? 88.563 19.073 -3.640 1.00 30.53 246 LEU B C 1
ATOM 4261 O O . LEU B 1 254 ? 87.702 19.585 -4.362 1.00 25.90 246 LEU B O 1
ATOM 4266 N N . LYS B 1 255 ? 88.906 19.577 -2.457 1.00 23.53 247 LYS B N 1
ATOM 4267 C CA . LYS B 1 255 ? 88.185 20.708 -1.886 1.00 24.63 247 LYS B CA 1
ATOM 4268 C C . LYS B 1 255 ? 89.012 21.465 -0.862 1.00 28.01 247 LYS B C 1
ATOM 4269 O O . LYS B 1 255 ? 89.695 20.853 -0.046 1.00 33.59 247 LYS B O 1
ATOM 4275 N N . TRP B 1 256 ? 88.938 22.791 -0.900 1.00 26.66 248 TRP B N 1
ATOM 4276 C CA . TRP B 1 256 ? 89.525 23.621 0.154 1.00 27.88 248 TRP B CA 1
ATOM 4277 C C . TRP B 1 256 ? 88.511 23.808 1.275 1.00 30.73 248 TRP B C 1
ATOM 4278 O O . TRP B 1 256 ? 87.356 24.124 1.010 1.00 23.75 248 TRP B O 1
ATOM 4289 N N . LEU B 1 257 ? 88.948 23.615 2.518 1.00 24.83 249 LEU B N 1
ATOM 4290 C CA . LEU B 1 257 ? 88.067 23.762 3.686 1.00 26.00 249 LEU B CA 1
ATOM 4291 C C . LEU B 1 257 ? 88.286 25.124 4.332 1.00 28.16 249 LEU B C 1
ATOM 4292 O O . LEU B 1 257 ? 87.423 25.660 5.012 1.00 33.94 249 LEU B O 1
ATOM 4297 N N . ASP B 1 258 ? 89.474 25.669 4.119 1.00 29.06 250 ASP B N 1
ATOM 4298 C CA . ASP B 1 258 ? 89.767 27.058 4.421 1.00 29.15 250 ASP B CA 1
ATOM 4299 C C . ASP B 1 258 ? 90.028 27.737 3.088 1.00 34.11 250 ASP B C 1
ATOM 4300 O O . ASP B 1 258 ? 89.671 27.194 2.049 1.00 39.03 250 ASP B O 1
ATOM 4305 N N . GLN B 1 259 ? 90.647 28.908 3.100 1.00 37.57 251 GLN B N 1
ATOM 4306 C CA . GLN B 1 259 ? 91.021 29.538 1.839 1.00 39.08 251 GLN B CA 1
ATOM 4307 C C . GLN B 1 259 ? 92.236 28.824 1.243 1.00 42.36 251 GLN B C 1
ATOM 4308 O O . GLN B 1 259 ? 93.041 28.246 1.970 1.00 35.24 251 GLN B O 1
ATOM 4314 N N . PRO B 1 260 ? 92.373 28.854 -0.092 1.00 41.11 252 PRO B N 1
ATOM 4315 C CA . PRO B 1 260 ? 93.515 28.169 -0.712 1.00 34.91 252 PRO B CA 1
ATOM 4316 C C . PRO B 1 260 ? 94.844 28.708 -0.217 1.00 36.69 252 PRO B C 1
ATOM 4317 O O . PRO B 1 260 ? 94.944 29.884 0.134 1.00 44.22 252 PRO B O 1
ATOM 4321 N N . CYS B 1 261 ? 95.854 27.848 -0.163 1.00 35.44 253 CYS B N 1
ATOM 4322 C CA . CYS B 1 261 ? 97.168 28.296 0.251 1.00 46.53 253 CYS B CA 1
ATOM 4323 C C . CYS B 1 261 ? 97.955 28.710 -0.977 1.00 45.56 253 CYS B C 1
ATOM 4324 O O . CYS B 1 261 ? 97.829 28.120 -2.050 1.00 50.76 253 CYS B O 1
ATOM 4327 N N . SER B 1 262 ? 98.747 29.756 -0.816 1.00 44.32 254 SER B N 1
ATOM 4328 C CA . SER B 1 262 ? 99.589 30.241 -1.889 1.00 53.62 254 SER B CA 1
ATOM 4329 C C . SER B 1 262 ? 101.020 29.729 -1.728 1.00 44.84 254 SER B C 1
ATOM 4330 O O . SER B 1 262 ? 101.908 30.153 -2.458 1.00 53.38 254 SER B O 1
ATOM 4333 N N . PHE B 1 263 ? 101.231 28.805 -0.788 1.00 49.70 255 PHE B N 1
ATOM 4334 C CA . PHE B 1 263 ? 102.570 28.246 -0.549 1.00 51.99 255 PHE B CA 1
ATOM 4335 C C . PHE B 1 263 ? 103.086 27.542 -1.788 1.00 44.09 255 PHE B C 1
ATOM 4336 O O . PHE B 1 263 ? 104.279 27.576 -2.069 1.00 41.37 255 PHE B O 1
ATOM 4344 N N . TYR B 1 264 ? 102.193 26.874 -2.512 1.00 37.34 256 TYR B N 1
ATOM 4345 C CA . TYR B 1 264 ? 102.621 26.110 -3.678 1.00 38.71 256 TYR B CA 1
ATOM 4346 C C . TYR B 1 264 ? 101.597 26.224 -4.818 1.00 38.49 256 TYR B C 1
ATOM 4347 O O . TYR B 1 264 ? 100.475 26.675 -4.613 1.00 35.05 256 TYR B O 1
ATOM 4356 N N . ASP B 1 265 ? 101.999 25.832 -6.022 1.00 39.24 257 ASP B N 1
ATOM 4357 C CA . ASP B 1 265 ? 101.158 26.022 -7.201 1.00 33.63 257 ASP B CA 1
ATOM 4358 C C . ASP B 1 265 ? 100.249 24.821 -7.413 1.00 33.46 257 ASP B C 1
ATOM 4359 O O . ASP B 1 265 ? 100.497 23.992 -8.294 1.00 35.37 257 ASP B O 1
ATOM 4364 N N . TRP B 1 266 ? 99.194 24.738 -6.602 1.00 30.93 258 TRP B N 1
ATOM 4365 C CA . TRP B 1 266 ? 98.213 23.667 -6.707 1.00 31.73 258 TRP B CA 1
ATOM 4366 C C . TRP B 1 266 ? 97.381 23.785 -7.987 1.00 33.07 258 TRP B C 1
ATOM 4367 O O . TRP B 1 266 ? 96.892 22.781 -8.500 1.00 29.46 258 TRP B O 1
ATOM 4378 N N . ARG B 1 267 ? 97.232 25.001 -8.509 1.00 26.85 259 ARG B N 1
ATOM 4379 C CA . ARG B 1 267 ? 96.412 25.195 -9.714 1.00 28.80 259 ARG B CA 1
ATOM 4380 C C . ARG B 1 267 ? 97.111 24.683 -10.975 1.00 29.70 259 ARG B C 1
ATOM 4381 O O . ARG B 1 267 ? 96.517 23.952 -11.770 1.00 29.69 259 ARG B O 1
ATOM 4389 N N . ARG B 1 268 ? 98.372 25.052 -11.150 1.00 30.94 260 ARG B N 1
ATOM 4390 C CA . ARG B 1 268 ? 99.127 24.601 -12.326 1.00 32.09 260 ARG B CA 1
ATOM 4391 C C . ARG B 1 268 ? 99.326 23.088 -12.292 1.00 33.08 260 ARG B C 1
ATOM 4392 O O . ARG B 1 268 ? 99.217 22.414 -13.319 1.00 31.95 260 ARG B O 1
ATOM 4400 N N . SER B 1 269 ? 99.615 22.550 -11.108 1.00 28.73 261 SER B N 1
ATOM 4401 C CA . SER B 1 269 ? 99.965 21.137 -11.019 1.00 35.72 261 SER B CA 1
ATOM 4402 C C . SER B 1 269 ? 98.727 20.232 -10.973 1.00 31.54 261 SER B C 1
ATOM 4403 O O . SER B 1 269 ? 98.856 19.010 -10.929 1.00 28.78 261 SER B O 1
ATOM 4406 N N . ALA B 1 270 ? 97.531 20.818 -11.016 1.00 30.44 262 ALA B N 1
ATOM 4407 C CA . ALA B 1 270 ? 96.318 20.006 -11.070 1.00 34.88 262 ALA B CA 1
ATOM 4408 C C . ALA B 1 270 ? 96.321 19.145 -12.333 1.00 34.61 262 ALA B C 1
ATOM 4409 O O . ALA B 1 270 ? 95.995 17.956 -12.287 1.00 28.65 262 ALA B O 1
ATOM 4411 N N . ALA B 1 271 ? 96.724 19.739 -13.452 1.00 26.35 263 ALA B N 1
ATOM 4412 C CA . ALA B 1 271 ? 96.685 19.025 -14.723 1.00 27.54 263 ALA B CA 1
ATOM 4413 C C . ALA B 1 271 ? 98.060 18.821 -15.365 1.00 36.92 263 ALA B C 1
ATOM 4414 O O . ALA B 1 271 ? 98.194 18.028 -16.300 1.00 39.00 263 ALA B O 1
ATOM 4416 N N . ASP B 1 272 ? 99.083 19.517 -14.878 1.00 29.41 264 ASP B N 1
ATOM 4417 C CA . ASP B 1 272 ? 100.377 19.482 -15.564 1.00 31.24 264 ASP B CA 1
ATOM 4418 C C . ASP B 1 272 ? 101.517 19.271 -14.605 1.00 32.68 264 ASP B C 1
ATOM 4419 O O . ASP B 1 272 ? 101.612 19.952 -13.595 1.00 31.01 264 ASP B O 1
ATOM 4424 N N . GLY B 1 273 ? 102.395 18.336 -14.953 1.00 48.24 265 GLY B N 1
ATOM 4425 C CA . GLY B 1 273 ? 103.613 18.098 -14.211 1.00 46.65 265 GLY B CA 1
ATOM 4426 C C . GLY B 1 273 ? 103.453 17.200 -13.008 1.00 39.13 265 GLY B C 1
ATOM 4427 O O . GLY B 1 273 ? 102.373 16.671 -12.748 1.00 41.52 265 GLY B O 1
ATOM 4428 N N . PRO B 1 274 ? 104.544 17.015 -12.265 1.00 46.17 266 PRO B N 1
ATOM 4429 C CA . PRO B 1 274 ? 104.531 16.200 -11.046 1.00 42.42 266 PRO B CA 1
ATOM 4430 C C . PRO B 1 274 ? 103.619 16.823 -9.995 1.00 42.32 266 PRO B C 1
ATOM 4431 O O . PRO B 1 274 ? 103.583 18.049 -9.893 1.00 44.01 266 PRO B O 1
ATOM 4435 N N . ARG B 1 275 ? 102.863 16.010 -9.262 1.00 42.33 267 ARG B N 1
ATOM 4436 C CA . ARG B 1 275 ? 102.009 16.537 -8.203 1.00 35.22 267 ARG B CA 1
ATOM 4437 C C . ARG B 1 275 ? 102.836 16.689 -6.934 1.00 44.34 267 ARG B C 1
ATOM 4438 O O . ARG B 1 275 ? 102.556 17.517 -6.068 1.00 45.44 267 ARG B O 1
ATOM 4446 N N . LEU B 1 276 ? 103.840 15.838 -6.824 1.00 51.46 268 LEU B N 1
ATOM 4447 C CA . LEU B 1 276 ? 104.776 15.891 -5.717 1.00 56.06 268 LEU B CA 1
ATOM 4448 C C . LEU B 1 276 ? 106.151 15.509 -6.217 1.00 57.44 268 LEU B C 1
ATOM 4449 O O . LEU B 1 276 ? 106.300 14.997 -7.332 1.00 59.32 268 LEU B O 1
ATOM 4454 N N . HIS B 1 277 ? 107.159 15.766 -5.397 1.00 48.30 269 HIS B N 1
ATOM 4455 C CA . HIS B 1 277 ? 108.499 15.313 -5.715 1.00 55.22 269 HIS B CA 1
ATOM 4456 C C . HIS B 1 277 ? 108.490 13.793 -5.806 1.00 67.95 269 HIS B C 1
ATOM 4457 O O . HIS B 1 277 ? 107.940 13.124 -4.933 1.00 67.74 269 HIS B O 1
ATOM 4464 N N . PRO B 1 278 ? 109.081 13.242 -6.876 1.00 76.05 270 PRO B N 1
ATOM 4465 C CA . PRO B 1 278 ? 109.102 11.787 -7.071 1.00 77.33 270 PRO B CA 1
ATOM 4466 C C . PRO B 1 278 ? 109.812 11.043 -5.935 1.00 70.31 270 PRO B C 1
ATOM 4467 O O . PRO B 1 278 ? 109.490 9.886 -5.667 1.00 76.70 270 PRO B O 1
ATOM 4471 N N . ASP B 1 279 ? 110.756 11.705 -5.275 1.00 59.92 271 ASP B N 1
ATOM 4472 C CA . ASP B 1 279 ? 111.465 11.109 -4.145 1.00 57.54 271 ASP B CA 1
ATOM 4473 C C . ASP B 1 279 ? 110.593 11.030 -2.888 1.00 64.68 271 ASP B C 1
ATOM 4474 O O . ASP B 1 279 ? 110.898 10.274 -1.964 1.00 62.89 271 ASP B O 1
ATOM 4479 N N . ASP B 1 280 ? 109.521 11.822 -2.854 1.00 63.09 272 ASP B N 1
ATOM 4480 C CA . ASP B 1 280 ? 108.598 11.822 -1.720 1.00 65.98 272 ASP B CA 1
ATOM 4481 C C . ASP B 1 280 ? 107.397 10.928 -1.993 1.00 72.57 272 ASP B C 1
ATOM 4482 O O . ASP B 1 280 ? 106.484 10.840 -1.170 1.00 74.74 272 ASP B O 1
ATOM 4487 N N . GLN B 1 281 ? 107.393 10.276 -3.153 1.00 72.33 273 GLN B N 1
ATOM 4488 C CA . GLN B 1 281 ? 106.276 9.424 -3.544 1.00 76.18 273 GLN B CA 1
ATOM 4489 C C . GLN B 1 281 ? 106.061 8.300 -2.535 1.00 85.36 273 GLN B C 1
ATOM 4490 O O . GLN B 1 281 ? 104.923 7.945 -2.218 1.00 87.76 273 GLN B O 1
ATOM 4496 N N . HIS B 1 282 ? 107.161 7.757 -2.020 1.00 87.63 274 HIS B N 1
ATOM 4497 C CA . HIS B 1 282 ? 107.094 6.662 -1.060 1.00 92.61 274 HIS B CA 1
ATOM 4498 C C . HIS B 1 282 ? 106.435 7.098 0.248 1.00 99.93 274 HIS B C 1
ATOM 4499 O O . HIS B 1 282 ? 105.786 6.298 0.921 1.00 108.55 274 HIS B O 1
ATOM 4506 N N . VAL B 1 283 ? 106.601 8.369 0.602 1.00 92.79 275 VAL B N 1
ATOM 4507 C CA . VAL B 1 283 ? 106.051 8.886 1.848 1.00 78.80 275 VAL B CA 1
ATOM 4508 C C . VAL B 1 283 ? 104.528 8.921 1.787 1.00 75.28 275 VAL B C 1
ATOM 4509 O O . VAL B 1 283 ? 103.854 8.604 2.764 1.00 71.54 275 VAL B O 1
ATOM 4513 N N . ILE B 1 284 ? 103.989 9.291 0.630 1.00 80.68 276 ILE B N 1
ATOM 4514 C CA . ILE B 1 284 ? 102.544 9.376 0.460 1.00 83.63 276 ILE B CA 1
ATOM 4515 C C . ILE B 1 284 ? 101.936 7.998 0.211 1.00 94.16 276 ILE B C 1
ATOM 4516 O O . ILE B 1 284 ? 100.750 7.877 -0.101 1.00 97.93 276 ILE B O 1
ATOM 4518 N N . GLY B 1 294 ? 94.063 7.646 13.362 1.00 71.78 286 GLY B N 1
ATOM 4519 C CA . GLY B 1 294 ? 95.452 8.023 13.555 1.00 71.37 286 GLY B CA 1
ATOM 4520 C C . GLY B 1 294 ? 95.987 8.888 12.430 1.00 67.04 286 GLY B C 1
ATOM 4521 O O . GLY B 1 294 ? 96.058 8.454 11.279 1.00 73.69 286 GLY B O 1
ATOM 4522 N N . SER B 1 295 ? 96.368 10.119 12.754 1.00 52.44 287 SER B N 1
ATOM 4523 C CA . SER B 1 295 ? 96.931 11.005 11.746 1.00 57.50 287 SER B CA 1
ATOM 4524 C C . SER B 1 295 ? 98.376 10.639 11.442 1.00 58.42 287 SER B C 1
ATOM 4525 O O . SER B 1 295 ? 99.032 9.934 12.218 1.00 50.18 287 SER B O 1
ATOM 4528 N N . ALA B 1 296 ? 98.852 11.114 10.295 1.00 59.43 288 ALA B N 1
ATOM 4529 C CA . ALA B 1 296 ? 100.249 10.973 9.898 1.00 61.22 288 ALA B CA 1
ATOM 4530 C C . ALA B 1 296 ? 100.785 12.327 9.460 1.00 58.50 288 ALA B C 1
ATOM 4531 O O . ALA B 1 296 ? 100.098 13.085 8.770 1.00 44.77 288 ALA B O 1
ATOM 4533 N N . SER B 1 297 ? 102.015 12.631 9.855 1.00 58.52 289 SER B N 1
ATOM 4534 C CA . SER B 1 297 ? 102.596 13.922 9.528 1.00 60.40 289 SER B CA 1
ATOM 4535 C C . SER B 1 297 ? 103.964 13.775 8.868 1.00 54.39 289 SER B C 1
ATOM 4536 O O . SER B 1 297 ? 104.765 12.915 9.243 1.00 52.23 289 SER B O 1
ATOM 4539 N N . HIS B 1 298 ? 104.220 14.623 7.880 1.00 49.57 290 HIS B N 1
ATOM 4540 C CA . HIS B 1 298 ? 105.476 14.585 7.131 1.00 61.33 290 HIS B CA 1
ATOM 4541 C C . HIS B 1 298 ? 105.674 15.870 6.329 1.00 60.23 290 HIS B C 1
ATOM 4542 O O . HIS B 1 298 ? 104.719 16.603 6.072 1.00 54.06 290 HIS B O 1
ATOM 4544 N N . VAL B 1 299 ? 106.917 16.147 5.945 1.00 58.52 291 VAL B N 1
ATOM 4545 C CA . VAL B 1 299 ? 107.202 17.295 5.090 1.00 55.56 291 VAL B CA 1
ATOM 4546 C C . VAL B 1 299 ? 107.340 16.840 3.641 1.00 54.07 291 VAL B C 1
ATOM 4547 O O . VAL B 1 299 ? 108.192 16.017 3.328 1.00 55.14 291 VAL B O 1
ATOM 4551 N N . LEU B 1 300 ? 106.503 17.374 2.755 1.00 47.00 292 LEU B N 1
ATOM 4552 C CA . LEU B 1 300 ? 106.527 16.955 1.360 1.00 45.85 292 LEU B CA 1
ATOM 4553 C C . LEU B 1 300 ? 106.941 18.105 0.452 1.00 47.72 292 LEU B C 1
ATOM 4554 O O . LEU B 1 300 ? 106.594 19.257 0.695 1.00 45.25 292 LEU B O 1
ATOM 4559 N N . ARG B 1 301 ? 107.679 17.794 -0.604 1.00 47.56 293 ARG B N 1
ATOM 4560 C CA . ARG B 1 301 ? 108.015 18.820 -1.573 1.00 47.96 293 ARG B CA 1
ATOM 4561 C C . ARG B 1 301 ? 106.922 18.873 -2.637 1.00 48.05 293 ARG B C 1
ATOM 4562 O O . ARG B 1 301 ? 106.679 17.898 -3.345 1.00 49.28 293 ARG B O 1
ATOM 4570 N N . LEU B 1 302 ? 106.245 20.014 -2.704 1.00 46.88 294 LEU B N 1
ATOM 4571 C CA . LEU B 1 302 ? 105.160 20.237 -3.660 1.00 41.89 294 LEU B CA 1
ATOM 4572 C C . LEU B 1 302 ? 105.610 21.246 -4.720 1.00 44.49 2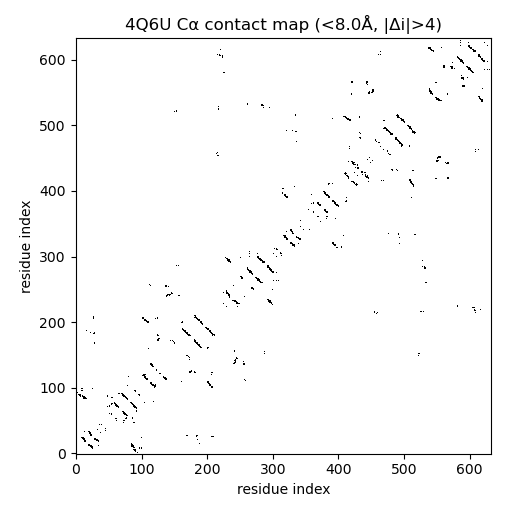94 LEU B C 1
ATOM 4573 O O . LEU B 1 302 ? 106.514 22.032 -4.468 1.00 44.59 294 LEU B O 1
ATOM 4578 N N . PRO B 1 303 ? 104.979 21.228 -5.909 1.00 44.70 295 PRO B N 1
ATOM 4579 C CA . PRO B 1 303 ? 105.387 22.116 -7.009 1.00 47.65 295 PRO B CA 1
ATOM 4580 C C . PRO B 1 303 ? 105.324 23.602 -6.663 1.00 42.51 295 PRO B C 1
ATOM 4581 O O . PRO B 1 303 ? 104.305 24.071 -6.183 1.00 40.36 295 PRO B O 1
ATOM 4585 N N . GLY B 1 304 ? 106.402 24.335 -6.921 1.00 46.48 296 GLY B N 1
ATOM 4586 C CA . GLY B 1 304 ? 106.432 25.761 -6.641 1.00 50.89 296 GLY B CA 1
ATOM 4587 C C . GLY B 1 304 ? 105.918 26.683 -7.739 1.00 53.43 296 GLY B C 1
ATOM 4588 O O . GLY B 1 304 ? 105.748 26.282 -8.898 1.00 44.53 296 GLY B O 1
ATOM 4589 N N . HIS B 1 305 ? 105.674 27.933 -7.357 1.00 51.69 297 HIS B N 1
ATOM 4590 C CA . HIS B 1 305 ? 105.311 28.990 -8.292 1.00 49.37 297 HIS B CA 1
ATOM 4591 C C . HIS B 1 305 ? 106.514 29.498 -9.099 1.00 57.16 297 HIS B C 1
ATOM 4592 O O . HIS B 1 305 ? 106.447 29.608 -10.330 1.00 60.32 297 HIS B O 1
ATOM 4599 N N . ASP B 1 306 ? 107.606 29.807 -8.406 1.00 65.44 298 ASP B N 1
ATOM 4600 C CA . ASP B 1 306 ? 108.803 30.351 -9.053 1.00 78.12 298 ASP B CA 1
ATOM 4601 C C . ASP B 1 306 ? 109.939 29.335 -9.116 1.00 80.92 298 ASP B C 1
ATOM 4602 O O . ASP B 1 306 ? 110.773 29.368 -10.025 1.00 83.34 298 ASP B O 1
ATOM 4607 N N . VAL B 1 307 ? 109.978 28.443 -8.133 1.00 72.24 299 VAL B N 1
ATOM 4608 C CA . VAL B 1 307 ? 110.955 27.362 -8.125 1.00 67.69 299 VAL B CA 1
ATOM 4609 C C . VAL B 1 307 ? 110.265 26.028 -8.383 1.00 58.44 299 VAL B C 1
ATOM 4610 O O . VAL B 1 307 ? 109.034 25.945 -8.380 1.00 56.46 299 VAL B O 1
ATOM 4614 N N . ASP B 1 308 ? 111.057 24.989 -8.621 1.00 56.51 300 ASP B N 1
ATOM 4615 C CA . ASP B 1 308 ? 110.505 23.676 -8.923 1.00 54.94 300 ASP B CA 1
ATOM 4616 C C . ASP B 1 308 ? 109.779 23.089 -7.712 1.00 64.03 300 ASP B C 1
ATOM 4617 O O . ASP B 1 308 ? 108.652 22.596 -7.818 1.00 50.01 300 ASP B O 1
ATOM 4622 N N . TRP B 1 309 ? 110.421 23.161 -6.552 1.00 53.86 301 TRP B N 1
ATOM 4623 C CA . TRP B 1 309 ? 109.897 22.490 -5.375 1.00 58.73 301 TRP B CA 1
ATOM 4624 C C . TRP B 1 309 ? 109.846 23.396 -4.153 1.00 59.86 301 TRP B C 1
ATOM 4625 O O . TRP B 1 309 ? 110.729 24.228 -3.939 1.00 56.93 301 TRP B O 1
ATOM 4636 N N . VAL B 1 310 ? 108.792 23.221 -3.362 1.00 49.57 302 VAL B N 1
ATOM 4637 C CA . VAL B 1 310 ? 108.595 23.970 -2.130 1.00 51.87 302 VAL B CA 1
ATOM 4638 C C . VAL B 1 310 ? 108.238 23.000 -1.010 1.00 48.36 302 VAL B C 1
ATOM 4639 O O . VAL B 1 310 ? 107.278 22.246 -1.135 1.00 49.32 302 VAL B O 1
ATOM 4643 N N . PRO B 1 311 ? 109.029 22.994 0.075 1.00 50.24 303 PRO B N 1
ATOM 4644 C CA . PRO B 1 311 ? 108.717 22.129 1.220 1.00 49.67 303 PRO B CA 1
ATOM 4645 C C . PRO B 1 311 ? 107.471 22.597 1.957 1.00 47.21 303 PRO B C 1
ATOM 4646 O O . PRO B 1 311 ? 107.361 23.769 2.291 1.00 47.62 303 PRO B O 1
ATOM 4650 N N . VAL B 1 312 ? 106.535 21.686 2.184 1.00 45.30 304 VAL B N 1
ATOM 4651 C CA . VAL B 1 312 ? 105.282 22.018 2.862 1.00 43.03 304 VAL B CA 1
ATOM 4652 C C . VAL B 1 312 ? 105.029 20.984 3.933 1.00 47.15 304 VAL B C 1
ATOM 4653 O O . VAL B 1 312 ? 105.134 19.785 3.669 1.00 46.09 304 VAL B O 1
ATOM 4657 N N . HIS B 1 313 ? 104.697 21.439 5.137 1.00 43.78 305 HIS B N 1
ATOM 4658 C CA . HIS B 1 313 ? 104.397 20.516 6.219 1.00 42.97 305 HIS B CA 1
ATOM 4659 C C . HIS B 1 313 ? 102.946 20.052 6.106 1.00 40.95 305 HIS B C 1
ATOM 4660 O O . HIS B 1 313 ? 102.012 20.860 6.100 1.00 38.67 305 HIS B O 1
ATOM 4667 N N . VAL B 1 314 ? 102.777 18.737 6.028 1.00 40.46 306 VAL B N 1
ATOM 4668 C CA . VAL B 1 314 ? 101.490 18.122 5.749 1.00 45.26 306 VAL B CA 1
ATOM 4669 C C . VAL B 1 314 ? 101.051 17.218 6.898 1.00 50.65 306 VAL B C 1
ATOM 4670 O O . VAL B 1 314 ? 101.827 16.382 7.361 1.00 53.51 306 VAL B O 1
ATOM 4674 N N . THR B 1 315 ? 99.815 17.398 7.361 1.00 39.86 307 THR B N 1
ATOM 4675 C CA . THR B 1 315 ? 99.233 16.534 8.392 1.00 48.19 307 THR B CA 1
ATOM 4676 C C . THR B 1 315 ? 97.937 15.915 7.856 1.00 47.67 307 THR B C 1
ATOM 4677 O O . THR B 1 315 ? 97.047 16.624 7.384 1.00 43.47 307 THR B O 1
ATOM 4681 N N . VAL B 1 316 ? 97.847 14.589 7.912 1.00 41.28 308 VAL B N 1
ATOM 4682 C CA . VAL B 1 316 ? 96.834 13.857 7.156 1.00 34.93 308 VAL B CA 1
ATOM 4683 C C . VAL B 1 316 ? 95.976 12.960 8.027 1.00 42.57 308 VAL B C 1
ATOM 4684 O O . VAL B 1 316 ? 96.499 12.182 8.825 1.00 43.33 308 VAL B O 1
ATOM 4688 N N . ASN B 1 317 ? 94.658 13.080 7.872 1.00 40.43 309 ASN B N 1
ATOM 4689 C CA . ASN B 1 317 ? 93.710 12.178 8.521 1.00 41.49 309 ASN B CA 1
ATOM 4690 C C . ASN B 1 317 ? 92.849 11.504 7.465 1.00 40.46 309 ASN B C 1
ATOM 4691 O O . ASN B 1 317 ? 92.590 12.083 6.421 1.00 38.24 309 ASN B O 1
ATOM 4696 N N . ARG B 1 318 ? 92.415 10.278 7.730 1.00 38.66 310 ARG B N 1
ATOM 4697 C CA . ARG B 1 318 ? 91.516 9.595 6.808 1.00 38.86 310 ARG B CA 1
ATOM 4698 C C . ARG B 1 318 ? 90.065 9.917 7.148 1.00 37.44 310 ARG B C 1
ATOM 4699 O O . ARG B 1 318 ? 89.650 9.739 8.285 1.00 33.07 310 ARG B O 1
ATOM 4707 N N . ILE B 1 319 ? 89.313 10.399 6.165 1.00 38.94 311 ILE B N 1
ATOM 4708 C CA . ILE B 1 319 ? 87.891 10.668 6.335 1.00 39.76 311 ILE B CA 1
ATOM 4709 C C . ILE B 1 319 ? 87.059 9.632 5.586 1.00 37.15 311 ILE B C 1
ATOM 4710 O O . ILE B 1 319 ? 87.291 9.379 4.412 1.00 35.22 311 ILE B O 1
ATOM 4715 N N . GLU B 1 320 ? 86.080 9.043 6.258 1.00 34.44 312 GLU B N 1
ATOM 4716 C CA . GLU B 1 320 ? 85.201 8.078 5.604 1.00 38.55 312 GLU B CA 1
ATOM 4717 C C . GLU B 1 320 ? 83.943 8.759 5.080 1.00 39.82 312 GLU B C 1
ATOM 4718 O O . GLU B 1 320 ? 83.093 9.202 5.858 1.00 42.19 312 GLU B O 1
ATOM 4724 N N . LEU B 1 321 ? 83.831 8.823 3.756 1.00 37.80 313 LEU B N 1
ATOM 4725 C CA . LEU B 1 321 ? 82.745 9.513 3.071 1.00 39.51 313 LEU B CA 1
ATOM 4726 C C . LEU B 1 321 ? 81.534 8.602 2.950 1.00 44.82 313 LEU B C 1
ATOM 4727 O O . LEU B 1 321 ? 80.399 9.010 3.171 1.00 52.89 313 LEU B O 1
ATOM 4732 N N . GLU B 1 322 ? 81.807 7.366 2.563 1.00 44.24 314 GLU B N 1
ATOM 4733 C CA . GLU B 1 322 ? 80.820 6.306 2.479 1.00 53.28 314 GLU B CA 1
ATOM 4734 C C . GLU B 1 322 ? 81.518 5.069 3.001 1.00 53.92 314 GLU B C 1
ATOM 4735 O O . GLU B 1 322 ? 82.748 5.054 3.073 1.00 51.13 314 GLU B O 1
ATOM 4741 N N . PRO B 1 323 ? 80.751 4.035 3.380 1.00 59.77 315 PRO B N 1
ATOM 4742 C CA . PRO B 1 323 ? 81.378 2.784 3.818 1.00 63.52 315 PRO B CA 1
ATOM 4743 C C . PRO B 1 323 ? 82.428 2.294 2.822 1.00 66.55 315 PRO B C 1
ATOM 4744 O O . PRO B 1 323 ? 82.139 2.188 1.631 1.00 68.06 315 PRO B O 1
ATOM 4748 N N . ASP B 1 324 ? 83.636 2.042 3.322 1.00 65.27 316 ASP B N 1
ATOM 4749 C CA . ASP B 1 324 ? 84.777 1.615 2.510 1.00 61.95 316 ASP B CA 1
ATOM 4750 C C . ASP B 1 324 ? 85.190 2.646 1.460 1.00 58.79 316 ASP B C 1
ATOM 4751 O O . ASP B 1 324 ? 85.907 2.314 0.520 1.00 67.34 316 ASP B O 1
ATOM 4753 N N . THR B 1 325 ? 84.748 3.892 1.619 1.00 52.93 317 THR B N 1
ATOM 4754 C CA . THR B 1 325 ? 85.172 4.972 0.724 1.00 49.61 317 THR B CA 1
ATOM 4755 C C . THR B 1 325 ? 85.788 6.130 1.505 1.00 48.11 317 THR B C 1
ATOM 4756 O O . THR B 1 325 ? 85.100 6.830 2.254 1.00 45.42 317 THR B O 1
ATOM 4760 N N . PHE B 1 326 ? 87.084 6.342 1.310 1.00 45.22 318 PHE B N 1
ATOM 4761 C CA . PHE B 1 326 ? 87.827 7.280 2.137 1.00 46.56 318 PHE B CA 1
ATOM 4762 C C . PHE B 1 326 ? 88.459 8.411 1.347 1.00 48.20 318 PHE B C 1
ATOM 4763 O O . PHE B 1 326 ? 88.750 8.272 0.159 1.00 45.94 318 PHE B O 1
ATOM 4771 N N . ALA B 1 327 ? 88.651 9.540 2.020 1.00 35.27 319 ALA B N 1
ATOM 4772 C CA . ALA B 1 327 ? 89.377 10.662 1.445 1.00 40.11 319 ALA B CA 1
ATOM 4773 C C . ALA B 1 327 ? 90.369 11.160 2.471 1.00 34.84 319 ALA B C 1
ATOM 4774 O O . ALA B 1 327 ? 90.282 10.801 3.652 1.00 37.12 319 ALA B O 1
ATOM 4776 N N . GLY B 1 328 ? 91.321 11.979 2.035 1.00 34.40 320 GLY B N 1
ATOM 4777 C CA . GLY B 1 328 ? 92.304 12.519 2.962 1.00 37.50 320 GLY B CA 1
ATOM 4778 C C . GLY B 1 328 ? 91.954 13.921 3.422 1.00 35.29 320 GLY B C 1
ATOM 4779 O O . GLY B 1 328 ? 91.658 14.795 2.610 1.00 38.01 320 GLY B O 1
ATOM 4780 N N . LEU B 1 329 ? 91.951 14.132 4.732 1.00 29.88 321 LEU B N 1
ATOM 4781 C CA . LEU B 1 329 ? 91.900 15.482 5.256 1.00 28.83 321 LEU B CA 1
ATOM 4782 C C . LEU B 1 329 ? 93.334 15.916 5.483 1.00 38.54 321 LEU B C 1
ATOM 4783 O O . LEU B 1 329 ? 94.034 15.352 6.325 1.00 34.27 321 LEU B O 1
ATOM 4788 N N . VAL B 1 330 ? 93.773 16.907 4.724 1.00 29.02 322 VAL B N 1
ATOM 4789 C CA . VAL B 1 330 ? 95.149 17.351 4.808 1.00 34.14 322 VAL B CA 1
ATOM 4790 C C . VAL B 1 330 ? 95.235 18.760 5.374 1.00 34.65 322 VAL B C 1
ATOM 4791 O O . VAL B 1 330 ? 94.491 19.637 4.953 1.00 36.48 322 VAL B O 1
ATOM 4795 N N . ALA B 1 331 ? 96.132 18.964 6.337 1.00 34.71 323 ALA B N 1
ATOM 4796 C CA . ALA B 1 331 ? 96.407 20.295 6.870 1.00 31.84 323 ALA B CA 1
ATOM 4797 C C . ALA B 1 331 ? 97.769 20.775 6.380 1.00 36.35 323 ALA B C 1
ATOM 4798 O O . ALA B 1 331 ? 98.787 20.169 6.680 1.00 36.36 323 ALA B O 1
ATOM 4800 N N . LEU B 1 332 ? 97.777 21.870 5.633 1.00 34.17 324 LEU B N 1
ATOM 4801 C CA . LEU B 1 332 ? 99.000 22.362 5.006 1.00 36.52 324 LEU B CA 1
ATOM 4802 C C . LEU B 1 332 ? 99.531 23.626 5.636 1.00 34.15 324 LEU B C 1
ATOM 4803 O O . LEU B 1 332 ? 98.803 24.598 5.795 1.00 39.52 324 LEU B O 1
ATOM 4808 N N . ARG B 1 333 ? 100.823 23.632 5.930 1.00 36.43 325 ARG B N 1
ATOM 4809 C CA . ARG B 1 333 ? 101.472 24.833 6.416 1.00 43.55 325 ARG B CA 1
ATOM 4810 C C . ARG B 1 333 ? 102.968 24.824 6.092 1.00 43.89 325 ARG B C 1
ATOM 4811 O O . ARG B 1 333 ? 103.534 23.794 5.732 1.00 46.48 325 ARG B O 1
ATOM 4819 N N . LEU B 1 334 ? 103.605 25.979 6.220 1.00 46.72 326 LEU B N 1
ATOM 4820 C CA . LEU B 1 334 ? 105.052 26.063 6.062 1.00 46.69 326 LEU B CA 1
ATOM 4821 C C . LEU B 1 334 ? 105.768 25.271 7.161 1.00 56.26 326 LEU B C 1
ATOM 4822 O O . LEU B 1 334 ? 105.362 25.316 8.323 1.00 58.07 326 LEU B O 1
ATOM 4827 N N . PRO B 1 335 ? 106.831 24.531 6.801 1.00 55.32 327 PRO B N 1
ATOM 4828 C CA . PRO B 1 335 ? 107.585 23.791 7.818 1.00 55.03 327 PRO B CA 1
ATOM 4829 C C . PRO B 1 335 ? 108.585 24.692 8.530 1.00 55.93 327 PRO B C 1
ATOM 4830 O O . PRO B 1 335 ? 109.096 25.622 7.909 1.00 57.50 327 PRO B O 1
ATOM 4834 N N . THR B 1 336 ? 108.836 24.430 9.812 1.00 57.02 328 THR B N 1
ATOM 4835 C CA . THR B 1 336 ? 109.841 25.173 10.574 1.00 59.58 328 THR B CA 1
ATOM 4836 C C . THR B 1 336 ? 111.246 24.766 10.159 1.00 68.95 328 THR B C 1
ATOM 4837 O O . THR B 1 336 ? 111.429 23.746 9.491 1.00 72.63 328 THR B O 1
ATOM 4841 N N . ASP B 1 337 ? 112.240 25.556 10.563 1.00 65.77 329 ASP B N 1
ATOM 4842 C CA . ASP B 1 337 ? 113.630 25.216 10.283 1.00 66.13 329 ASP B CA 1
ATOM 4843 C C . ASP B 1 337 ? 113.927 23.838 10.863 1.00 72.91 329 ASP B C 1
ATOM 4844 O O . ASP B 1 337 ? 114.575 23.005 10.230 1.00 70.39 329 ASP B O 1
ATOM 4846 N N . GLU B 1 338 ? 113.411 23.604 12.065 1.00 75.16 330 GLU B N 1
ATOM 4847 C CA . GLU B 1 338 ? 113.544 22.319 12.733 1.00 74.68 330 GLU B CA 1
ATOM 4848 C C . GLU B 1 338 ? 112.932 21.187 11.905 1.00 71.46 330 GLU B C 1
ATOM 4849 O O . GLU B 1 338 ? 113.566 20.149 11.700 1.00 69.88 330 GLU B O 1
ATOM 4851 N N . GLU B 1 339 ? 111.711 21.398 11.419 1.00 67.34 331 GLU B N 1
ATOM 4852 C CA . GLU B 1 339 ? 111.005 20.371 10.659 1.00 65.65 331 GLU B CA 1
ATOM 4853 C C . GLU B 1 339 ? 111.736 20.014 9.370 1.00 69.80 331 GLU B C 1
ATOM 4854 O O . GLU B 1 339 ? 111.735 18.856 8.950 1.00 70.20 331 GLU B O 1
ATOM 4860 N N . LEU B 1 340 ? 112.358 21.007 8.745 1.00 60.95 332 LEU B N 1
ATOM 4861 C CA . LEU B 1 340 ? 113.093 20.771 7.509 1.00 66.21 332 LEU B CA 1
ATOM 4862 C C . LEU B 1 340 ? 114.278 19.849 7.774 1.00 73.47 332 LEU B C 1
ATOM 4863 O O . LEU B 1 340 ? 114.592 18.976 6.968 1.00 79.06 332 LEU B O 1
ATOM 4868 N N . ALA B 1 341 ? 114.922 20.046 8.918 1.00 78.63 333 ALA B N 1
ATOM 4869 C CA . ALA B 1 341 ? 116.081 19.245 9.289 1.00 80.10 333 ALA B CA 1
ATOM 4870 C C . ALA B 1 341 ? 115.716 17.768 9.445 1.00 78.70 333 ALA B C 1
ATOM 4871 O O . ALA B 1 341 ? 116.382 16.899 8.887 1.00 86.66 333 ALA B O 1
ATOM 4873 N N . ASP B 1 342 ? 114.652 17.489 10.191 1.00 77.34 334 ASP B N 1
ATOM 4874 C CA . ASP B 1 342 ? 114.214 16.112 10.415 1.00 81.89 334 ASP B CA 1
ATOM 4875 C C . ASP B 1 342 ? 113.856 15.395 9.110 1.00 87.38 334 ASP B C 1
ATOM 4876 O O . ASP B 1 342 ? 114.070 14.190 8.974 1.00 89.12 334 ASP B O 1
ATOM 4878 N N . ALA B 1 343 ? 113.323 16.145 8.151 1.00 86.06 335 ALA B N 1
ATOM 4879 C CA . ALA B 1 343 ? 112.892 15.573 6.880 1.00 80.52 335 ALA B CA 1
ATOM 4880 C C . ALA B 1 343 ? 114.077 15.222 5.988 1.00 88.77 335 ALA B C 1
ATOM 4881 O O . ALA B 1 343 ? 113.937 14.462 5.027 1.00 89.13 335 ALA B O 1
ATOM 4883 N N . GLY B 1 344 ? 115.242 15.778 6.314 1.00 93.17 336 GLY B N 1
ATOM 4884 C CA . GLY B 1 344 ? 116.449 15.566 5.533 1.00 91.48 336 GLY B CA 1
ATOM 4885 C C . GLY B 1 344 ? 116.593 16.588 4.422 1.00 89.12 336 GLY B C 1
ATOM 4886 O O . GLY B 1 344 ? 117.210 16.320 3.393 1.00 89.10 336 GLY B O 1
ATOM 4887 N N . LEU B 1 345 ? 116.021 17.769 4.633 1.00 87.47 337 LEU B N 1
ATOM 4888 C CA . LEU B 1 345 ? 116.007 18.813 3.613 1.00 85.57 337 LEU B CA 1
ATOM 4889 C C . LEU B 1 345 ? 116.810 20.032 4.057 1.00 90.74 337 LEU B C 1
ATOM 4890 O O . LEU B 1 345 ? 116.866 20.344 5.244 1.00 94.83 337 LEU B O 1
ATOM 4895 N N . PRO B 1 346 ? 117.434 20.731 3.097 1.00 94.95 338 PRO B N 1
ATOM 4896 C CA . PRO B 1 346 ? 118.240 21.912 3.415 1.00 98.31 338 PRO B CA 1
ATOM 4897 C C . PRO B 1 346 ? 117.407 23.190 3.493 1.00 92.03 338 PRO B C 1
ATOM 4898 O O . PRO B 1 346 ? 116.332 23.170 4.091 1.00 89.93 338 PRO B O 1
#

Nearest PDB structures (foldseek):
  4q6u-assembly1_A  TM=1.003E+00  e=1.175E-62  Mycobacterium tuberculosis CDC1551
  4q6u-assembly1_B  TM=9.689E-01  e=4.445E-55  Mycobacterium tuberculosis CDC1551
  8g4a-assembly1_A  TM=5.438E-01  e=2.502E-03  Homo sapiens
  5y7y-assembly1_B  TM=3.907E-01  e=2.069E-04  Bos taurus
  5nwm-assembly1_A  TM=4.840E-01  e=2.867E-02  Homo sapiens

Organism: Mycobacterium tuberculosis (strain ATCC 25618 / H37Rv) (NCBI:txid83332)

B-factor: mean 43.28, std 18.89, range [12.85, 125.18]

InterPro domains:
  IPR041439 Rv3651-like, middle domain [PF18621] (99-208)
  IPR041458 Rv3651-like, N-terminal [PF18007] (4-96)
  IPR048578 Triple sensor-domain protein Rv3651-like, C-terminal domain [PF21043] (218-335)